Protein AF-A0A7Y3AX34-F1 (afdb_monomer)

pLDDT: mean 75.58, std 20.31, range [22.3, 98.25]

Foldseek 3Di:
DDDDDDDDPPPPPPPPPPPPPPPPFPPPLLVVQLLQQLVLLLLLLVPDVLSVVLVVLVVVLQVLLQVLCCCCPVVVDDCPPPVSVVSVVVSVVSSVVSSVSSQVVVVVVCVVFWAWEWEADVFIEIDTDPPFDFSDDDQKGKGKYKYFAQDQAKWWKWKAKPQAPQKFFGIDIDIDGHGDMGMGIIMGHDQDFAKDWMKMKMATPVGGIYIDIDIDGRDHLPAFFDALDDPVDPWRFTDGHDDPDPCPDQPPQPAKAKFAEAAQPPRHQAKKKKWKAAPVGDTFADFRDALKTWTAPDDPDDFDFPCNVVDDDRIMIHRRITMGRDQLPRMWMWIAAAPQWDIDIDRQDRRNYHYDHIYGPDDVVVVQKAKAAFAEECPQSVNPPCCLQCVLSVCRRNVHQEYEYAFAQYDDDRGRPDRSRHFFFWHPVSHDLRHTYGYWHWEEDQAQAIKTKHQARGDDPPSYADCSSTSSGHCPPPPLVVLVVRVVRVIAMERPLFQDDDPPDDSNNDPHHHNPDCNLVCLVVVSHAAYAQRASHHDVVVVVVSVVVVGDHHYFHHNNYNDPDRGIDMDRPPPDRDD

Nearest PDB structures (foldseek):
  1row-assembly2_B  TM=7.627E-01  e=1.975E-02  Caenorhabditis elegans
  7e1y-assembly1_H  TM=4.147E-01  e=5.431E-04  Staphylothermus marinus F1
  7ad7-assembly1_A  TM=4.521E-01  e=5.431E-04  Homo sapiens
  7sqc-assembly1_F0  TM=3.746E-01  e=6.311E-03  Chlamydomonas reinhardtii
  7n6g-assembly1_1K  TM=2.866E-01  e=4.745E-03  Chlamydomonas reinhardtii

Radius of gyration: 26.87 Å; Cα contacts (8 Å, |Δi|>4): 1272; chains: 1; bounding box: 66×64×102 Å

Sequence (579 aa):
MKTAAIIVSLVFSLIFVTPSYGHDGHADPVLQEINDYLMAIQLMRIKDTTAANIFKTWHELRTESWEIRNLTDEQNLLIHAETVMKQISKTRAKQKQLLNECRVYFSKLVEQVPAIRFIVDNSITSDWATPLFEVQEGHFKVLLIEVKNNRNSKVKLSMKSDYSDEILFWNKQFSLEANASRYTFLVLSPLSVGKVTSSLHISDEVGEKADVLLSVNGIPMTEKPFVLMPDSIPTHVVVPGYSSQPIDKEIDFSESINFTVTDKESGKPVAARVEVSDKAGSHYWTPIKGPSYAVSRNMEWGWRTALWEYQPGPYFYLAGKAELGVNPVGKIARIYHGFEYIPAMVEVPEQGDVKVALERWINMPDLGWYSGQTHIHTTDIGIPVQFSKFWPLISQAEDLHVSSILTLKGEWETHAIYADEYPMGKRKAFSTADHIITYGEEFRNNPYGHLAFLGLKSLIQPISTGALGELGGPDYPPNAYILEDAVAQGATTIAAHFGNFTEGVDQIRTGWPSTGFEMPVDIALGNIHMAEIAGNGGQRNVWYDILNCGFKIPATAGPDWAIKDTPRVYVNLGNEEFT

Secondary structure (DSSP, 8-state):
----------------------------HHHHHHHHHHHHHHHHTTT-HHHHHHHHHHHHHHHHHHHHHIIIIIT---TTSHHHHHHHHHHHHHHHHHHHHHHHHHHHHHHHS--EEEEESSSEEEE--SSPPBSS-SS-EEEEEEEEE-SSS-EEEEEEE---TTB----EEEEE-TT-EEEEEEEE--SSSEEEEEEEEEEETTS-EEEEEEEEEE-----EEEESS-TTS----EEEE--SS--SS----SS-EEEEEEETTT--B-EEEEEEEETTS-EE--EEESS--EE---TTSS---TTGGG---SEEEEESEEEE-S--TTEEEEEE-TTTEEPEEEEPPTT-EEEEEEEES--TGGGTEEEEEEEE-STTTT--GGGGGTHHHHHHHTT-SEEEEEE----STT----TTSS-SEE-GGG--SS-EEEEEEEEB-TTT--EEEES-SS--SSSB-GGGTSTT--S-S-HHHHHHHHHHHTPEEEETTTT---TTS-TTT-SS---SSSHHHHHHHT---EEEEEES---HHHHHHHHHTT----EEEE-SSSSSS---EEEE-TTS---

Mean predicted aligned error: 11.74 Å

Solvent-accessible surface area (backbone atoms only — not comparable to full-atom values): 31284 Å² total; per-residue (Å²): 143,83,85,85,82,82,83,79,83,81,77,80,74,78,72,79,73,65,76,75,73,70,71,75,57,75,62,52,67,66,58,61,51,43,58,46,46,45,55,57,32,67,53,33,31,80,83,32,71,67,33,35,50,52,48,46,46,49,52,50,34,51,52,41,19,44,49,34,35,47,40,36,61,77,64,65,39,56,77,83,34,70,68,41,45,51,37,51,51,51,28,53,50,40,51,54,48,44,47,50,53,51,53,58,49,51,56,54,46,59,76,76,40,42,36,42,33,37,44,34,56,101,50,39,42,67,52,71,54,87,74,59,40,57,66,38,87,66,39,45,37,34,33,47,33,42,40,34,30,68,33,94,50,66,45,50,39,41,36,38,50,58,96,49,87,40,43,36,43,48,66,48,73,50,75,45,51,47,68,36,74,50,69,39,59,45,32,34,40,34,83,47,75,44,80,47,71,46,42,38,40,39,32,40,87,88,69,43,52,32,70,47,82,45,76,44,78,23,39,37,83,81,36,48,66,36,58,81,44,61,94,89,46,80,64,57,48,65,40,63,32,83,68,101,58,80,76,89,58,79,84,80,62,97,42,43,28,40,44,38,33,21,35,56,87,80,65,44,73,33,32,24,37,36,32,31,34,35,91,86,71,52,67,52,40,74,61,76,45,61,68,66,55,47,50,73,72,62,87,88,71,78,86,84,32,95,60,57,91,75,59,87,66,31,24,23,39,28,70,16,36,36,34,33,72,39,72,22,66,72,29,36,38,37,40,36,37,36,85,44,30,56,66,48,76,42,75,39,41,75,84,10,67,43,77,44,64,41,45,70,81,53,64,49,62,87,73,31,29,44,36,26,28,67,30,24,29,52,38,62,80,47,43,62,72,73,54,58,72,49,46,42,55,50,28,50,10,47,55,28,31,32,42,29,40,27,37,37,60,59,86,60,96,81,39,79,46,63,57,53,35,59,68,36,19,79,38,70,88,45,31,58,90,71,30,43,33,27,27,25,35,33,38,35,26,36,52,50,20,38,32,33,34,43,55,28,71,60,83,68,73,65,44,26,22,13,61,62,45,36,49,59,36,58,72,48,67,49,65,69,59,56,35,50,55,39,48,74,57,64,23,51,30,27,35,43,43,18,52,29,69,63,87,98,55,62,48,70,73,41,94,61,50,16,30,72,63,52,42,70,56,34,44,74,73,60,52,40,55,28,34,20,42,36,41,66,35,31,31,56,67,49,53,49,52,45,42,74,72,70,50,89,63,50,75,39,17,18,30,72,32,64,86,54,90,77,33,57,38,72,48,72,50,73,90,56,79,86,127

Structure (mmCIF, N/CA/C/O backbone):
data_AF-A0A7Y3AX34-F1
#
_entry.id   AF-A0A7Y3AX34-F1
#
loop_
_atom_site.group_PDB
_atom_site.id
_atom_site.type_symbol
_atom_site.label_atom_id
_atom_site.label_alt_id
_atom_site.label_comp_id
_atom_site.label_asym_id
_atom_site.label_entity_id
_atom_site.label_seq_id
_atom_site.pdbx_PDB_ins_code
_atom_site.Cartn_x
_atom_site.Cartn_y
_atom_site.Cartn_z
_atom_site.occupancy
_atom_site.B_iso_or_equiv
_atom_site.auth_seq_id
_atom_site.auth_comp_id
_atom_site.auth_asym_id
_atom_site.auth_atom_id
_atom_site.pdbx_PDB_model_num
ATOM 1 N N . MET A 1 1 ? -31.848 -37.900 -63.277 1.00 40.53 1 MET A N 1
ATOM 2 C CA . MET A 1 1 ? -30.410 -37.858 -62.931 1.00 40.53 1 MET A CA 1
ATOM 3 C C . MET A 1 1 ? -29.849 -36.489 -63.267 1.00 40.53 1 MET A C 1
ATOM 5 O O . MET A 1 1 ? -29.738 -36.191 -64.448 1.00 40.53 1 MET A O 1
ATOM 9 N N . LYS A 1 2 ? -29.544 -35.679 -62.249 1.00 29.09 2 LYS A N 1
ATOM 10 C CA . LYS A 1 2 ? -28.438 -34.705 -62.200 1.00 29.09 2 LYS A CA 1
ATOM 11 C C . LYS A 1 2 ? -28.513 -34.000 -60.844 1.00 29.09 2 LYS A C 1
ATOM 13 O O . LYS A 1 2 ? -29.356 -33.142 -60.617 1.00 29.09 2 LYS A O 1
ATOM 18 N N . THR A 1 3 ? -27.677 -34.484 -59.938 1.00 32.91 3 THR A N 1
ATOM 19 C CA . THR A 1 3 ? -27.420 -33.969 -58.595 1.00 32.91 3 THR A CA 1
ATOM 20 C C . THR A 1 3 ? -26.665 -32.647 -58.724 1.00 32.91 3 THR A C 1
ATOM 22 O O . THR A 1 3 ? -25.646 -32.600 -59.411 1.00 32.91 3 THR A O 1
ATOM 25 N N . ALA A 1 4 ? -27.158 -31.578 -58.101 1.00 31.98 4 ALA A N 1
ATOM 26 C CA . ALA A 1 4 ? -26.427 -30.322 -57.982 1.00 31.98 4 ALA A CA 1
ATOM 27 C C . ALA A 1 4 ? -25.467 -30.428 -56.788 1.00 31.98 4 ALA A C 1
ATOM 29 O O . ALA A 1 4 ? -25.903 -30.557 -55.646 1.00 31.98 4 ALA A O 1
ATOM 30 N N . ALA A 1 5 ? -24.166 -30.429 -57.069 1.00 29.48 5 ALA A N 1
ATOM 31 C CA . ALA A 1 5 ? -23.117 -30.343 -56.064 1.00 29.48 5 ALA A CA 1
ATOM 32 C C . ALA A 1 5 ? -22.924 -28.872 -55.671 1.00 29.48 5 ALA A C 1
ATOM 34 O O . ALA A 1 5 ? -22.572 -28.042 -56.509 1.00 29.48 5 ALA A O 1
ATOM 35 N N . ILE A 1 6 ? -23.169 -28.558 -54.401 1.00 30.05 6 ILE A N 1
ATOM 36 C CA . ILE A 1 6 ? -22.793 -27.287 -53.781 1.00 30.05 6 ILE A CA 1
ATOM 37 C C . ILE A 1 6 ? -21.302 -27.387 -53.448 1.00 30.05 6 ILE A C 1
ATOM 39 O O . ILE A 1 6 ? -20.902 -28.184 -52.603 1.00 30.05 6 ILE A O 1
ATOM 43 N N . ILE A 1 7 ? -20.479 -26.604 -54.143 1.00 27.89 7 ILE A N 1
ATOM 44 C CA . ILE A 1 7 ? -19.062 -26.422 -53.820 1.00 27.89 7 ILE A CA 1
ATOM 45 C C . ILE A 1 7 ? -18.988 -25.345 -52.734 1.00 27.89 7 ILE A C 1
ATOM 47 O O . ILE A 1 7 ? -19.236 -24.171 -52.999 1.00 27.89 7 ILE A O 1
ATOM 51 N N . VAL A 1 8 ? -18.671 -25.755 -51.507 1.00 30.20 8 VAL A N 1
ATOM 52 C CA . VAL A 1 8 ? -18.271 -24.849 -50.425 1.00 30.20 8 VAL A CA 1
ATOM 53 C C . VAL A 1 8 ? -16.779 -24.572 -50.596 1.00 30.20 8 VAL A C 1
ATOM 55 O O . VAL A 1 8 ? -15.948 -25.439 -50.336 1.00 30.20 8 VAL A O 1
ATOM 58 N N . SER A 1 9 ? -16.434 -23.369 -51.053 1.00 26.94 9 SER A N 1
ATOM 59 C CA . SER A 1 9 ? -15.055 -22.877 -51.019 1.00 26.94 9 SER A CA 1
ATOM 60 C C . SER A 1 9 ? -14.697 -22.486 -49.584 1.00 26.94 9 SER A C 1
ATOM 62 O O . SER A 1 9 ? -15.002 -21.385 -49.135 1.00 26.94 9 SER A O 1
ATOM 64 N N . LEU A 1 10 ? -14.047 -23.399 -48.862 1.00 28.02 10 LEU A N 1
ATOM 65 C CA . LEU A 1 10 ? -13.311 -23.101 -47.634 1.00 28.02 10 LEU A CA 1
ATOM 66 C C . LEU A 1 10 ? -12.041 -22.328 -48.010 1.00 28.02 10 LEU A C 1
ATOM 68 O O . LEU A 1 10 ? -11.020 -22.912 -48.371 1.00 28.02 10 LEU A O 1
ATOM 72 N N . VAL A 1 11 ? -12.114 -21.000 -47.949 1.00 26.86 11 VAL A N 1
ATOM 73 C CA . VAL A 1 11 ? -10.925 -20.147 -47.937 1.00 26.86 11 VAL A CA 1
ATOM 74 C C . VAL A 1 11 ? -10.311 -20.276 -46.546 1.00 26.86 11 VAL A C 1
ATOM 76 O O . VAL A 1 11 ? -10.750 -19.631 -45.599 1.00 26.86 11 VAL A O 1
ATOM 79 N N . PHE A 1 12 ? -9.310 -21.145 -46.413 1.00 27.42 12 PHE A N 1
ATOM 80 C CA . PHE A 1 12 ? -8.388 -21.111 -45.282 1.00 27.42 12 PHE A CA 1
ATOM 81 C C . PHE A 1 12 ? -7.547 -19.838 -45.404 1.00 27.42 12 PHE A C 1
ATOM 83 O O . PHE A 1 12 ? -6.465 -19.838 -45.991 1.00 27.42 12 PHE A O 1
ATOM 90 N N . SER A 1 13 ? -8.048 -18.730 -44.864 1.00 26.89 13 SER A N 1
ATOM 91 C CA . SER A 1 13 ? -7.196 -17.610 -44.497 1.00 26.89 13 SER A CA 1
ATOM 92 C C . SER A 1 13 ? -6.373 -18.057 -43.292 1.00 26.89 13 SER A C 1
ATOM 94 O O . SER A 1 13 ? -6.792 -17.911 -42.145 1.00 26.89 13 SER A O 1
ATOM 96 N N . LEU A 1 14 ? -5.206 -18.645 -43.561 1.00 26.31 14 LEU A N 1
ATOM 97 C CA . LEU A 1 14 ? -4.097 -18.683 -42.615 1.00 26.31 14 LEU A CA 1
ATOM 98 C C . LEU A 1 14 ? -3.664 -17.231 -42.384 1.00 26.31 14 LEU A C 1
ATOM 100 O O . LEU A 1 14 ? -2.710 -16.740 -42.984 1.00 26.31 14 LEU A O 1
ATOM 104 N N . ILE A 1 15 ? -4.426 -16.520 -41.553 1.00 27.95 15 ILE A N 1
ATOM 105 C CA . ILE A 1 15 ? -3.947 -15.312 -40.906 1.00 27.95 15 ILE A CA 1
ATOM 106 C C . ILE A 1 15 ? -2.876 -15.829 -39.954 1.00 27.95 15 ILE A C 1
ATOM 108 O O . ILE A 1 15 ? -3.175 -16.338 -38.875 1.00 27.95 15 ILE A O 1
ATOM 112 N N . PHE A 1 16 ? -1.619 -15.757 -40.386 1.00 24.84 16 PHE A N 1
ATOM 113 C CA . PHE A 1 16 ? -0.520 -15.653 -39.446 1.00 24.84 16 PHE A CA 1
ATOM 114 C C . PHE A 1 16 ? -0.759 -14.351 -38.685 1.00 24.84 16 PHE A C 1
ATOM 116 O O . PHE A 1 16 ? -0.269 -13.292 -39.066 1.00 24.84 16 PHE A O 1
ATOM 123 N N . VAL A 1 17 ? -1.572 -14.426 -37.630 1.00 24.77 17 VAL A N 1
ATOM 124 C CA . VAL A 1 17 ? -1.478 -13.484 -36.529 1.00 24.77 17 VAL A CA 1
ATOM 125 C C . VAL A 1 17 ? -0.123 -13.817 -35.934 1.00 24.77 17 VAL A C 1
ATOM 127 O O . VAL A 1 17 ? 0.005 -14.696 -35.087 1.00 24.77 17 VAL A O 1
ATOM 130 N N . THR A 1 18 ? 0.933 -13.194 -36.456 1.00 22.30 18 THR A N 1
ATOM 131 C CA . THR A 1 18 ? 2.086 -12.941 -35.606 1.00 22.30 18 THR A CA 1
ATOM 132 C C . THR A 1 18 ? 1.487 -12.264 -34.384 1.00 22.30 18 THR A C 1
ATOM 134 O O . THR A 1 18 ? 0.840 -11.227 -34.575 1.00 22.30 18 THR A O 1
ATOM 137 N N . PRO A 1 19 ? 1.611 -12.827 -33.170 1.00 26.05 19 PRO A N 1
ATOM 138 C CA . PRO A 1 19 ? 1.396 -12.019 -31.991 1.00 26.05 19 PRO A CA 1
ATOM 139 C C . PRO A 1 19 ? 2.299 -10.816 -32.226 1.00 26.05 19 PRO A C 1
ATOM 141 O O . PRO A 1 19 ? 3.518 -10.972 -32.347 1.00 26.05 19 PRO A O 1
ATOM 144 N N . SER A 1 20 ? 1.721 -9.633 -32.433 1.00 23.42 20 SER A N 1
ATOM 145 C CA . SER A 1 20 ? 2.484 -8.436 -32.158 1.00 23.42 20 SER A CA 1
ATOM 146 C C . SER A 1 20 ? 2.781 -8.592 -30.682 1.00 23.42 20 SER A C 1
ATOM 148 O O . SER A 1 20 ? 1.883 -8.425 -29.861 1.00 23.42 20 SER A O 1
ATOM 150 N N . TYR A 1 21 ? 3.984 -9.064 -30.358 1.00 26.86 21 TYR A N 1
ATOM 151 C CA . TYR A 1 21 ? 4.498 -8.923 -29.015 1.00 26.86 21 TYR A CA 1
ATOM 152 C C . TYR A 1 21 ? 4.334 -7.437 -28.731 1.00 26.86 21 TYR A C 1
ATOM 154 O O . TYR A 1 21 ? 4.971 -6.610 -29.391 1.00 26.86 21 TYR A O 1
ATOM 162 N N . GLY A 1 22 ? 3.362 -7.111 -27.871 1.00 29.64 22 GLY A N 1
ATOM 163 C CA . GLY A 1 22 ? 3.253 -5.784 -27.299 1.00 29.64 22 GLY A CA 1
ATOM 164 C C . GLY A 1 22 ? 4.654 -5.438 -26.840 1.00 29.64 22 GLY A C 1
ATOM 165 O O . GLY A 1 22 ? 5.330 -6.282 -26.251 1.00 29.64 22 GLY A O 1
ATOM 166 N N . HIS A 1 23 ? 5.133 -4.274 -27.264 1.00 36.66 23 HIS A N 1
ATOM 167 C CA . HIS A 1 23 ? 6.462 -3.797 -26.928 1.00 36.66 23 HIS A CA 1
ATOM 168 C C . HIS A 1 23 ? 6.664 -4.040 -25.431 1.00 36.66 23 HIS A C 1
ATOM 170 O O . HIS A 1 23 ? 5.822 -3.531 -24.684 1.00 36.66 23 HIS A O 1
ATOM 176 N N . ASP A 1 24 ? 7.677 -4.843 -25.036 1.00 42.31 24 ASP A N 1
ATOM 177 C CA . ASP A 1 24 ? 8.000 -5.140 -23.627 1.00 42.31 24 ASP A CA 1
ATOM 178 C C . ASP A 1 24 ? 7.777 -3.835 -22.873 1.00 42.31 24 ASP A C 1
ATOM 180 O O . ASP A 1 24 ? 8.422 -2.837 -23.236 1.00 42.31 24 ASP A O 1
ATOM 184 N N . GLY A 1 25 ? 6.757 -3.809 -21.995 1.00 44.41 25 GLY A N 1
ATOM 185 C CA . GLY A 1 25 ? 6.248 -2.585 -21.375 1.00 44.41 25 GLY A CA 1
ATOM 186 C C . GLY A 1 25 ? 7.451 -1.753 -20.983 1.00 44.41 25 GLY A C 1
ATOM 187 O O . GLY A 1 25 ? 8.333 -2.300 -20.329 1.00 44.41 25 GLY A O 1
ATOM 188 N N . HIS A 1 26 ? 7.580 -0.542 -21.542 1.00 43.22 26 HIS A N 1
ATOM 189 C CA . HIS A 1 26 ? 8.820 0.241 -21.573 1.00 43.22 26 HIS A CA 1
ATOM 190 C C . HIS A 1 26 ? 9.328 0.564 -20.151 1.00 43.22 26 HIS A C 1
ATOM 192 O O . HIS A 1 26 ? 9.286 1.701 -19.698 1.00 43.22 26 HIS A O 1
ATOM 198 N N . ALA A 1 27 ? 9.850 -0.422 -19.432 1.00 52.94 27 ALA A N 1
ATOM 199 C CA . ALA A 1 27 ? 10.689 -0.230 -18.279 1.00 52.94 27 ALA A CA 1
ATOM 200 C C . ALA A 1 27 ? 12.052 0.109 -18.866 1.00 52.94 27 ALA A C 1
ATOM 202 O O . ALA A 1 27 ? 12.781 -0.780 -19.309 1.00 52.94 27 ALA A O 1
ATOM 203 N N . ASP A 1 28 ? 12.370 1.403 -18.952 1.00 64.25 28 ASP A N 1
ATOM 204 C CA . ASP A 1 28 ? 13.724 1.815 -19.302 1.00 64.25 28 ASP A CA 1
ATOM 205 C C . ASP A 1 28 ? 14.678 1.122 -18.311 1.00 64.25 28 ASP A C 1
ATOM 207 O O . ASP A 1 28 ? 14.619 1.411 -17.109 1.00 64.25 28 ASP A O 1
ATOM 211 N N . PRO A 1 29 ? 15.542 0.193 -18.765 1.00 70.44 29 PRO A N 1
ATOM 212 C CA . PRO A 1 29 ? 16.425 -0.545 -17.870 1.00 70.44 29 PRO A CA 1
ATOM 213 C C . PRO A 1 29 ? 17.362 0.391 -17.095 1.00 70.44 29 PRO A C 1
ATOM 215 O O . PRO A 1 29 ? 17.804 0.043 -16.001 1.00 70.44 29 PRO A O 1
ATOM 218 N N . VAL A 1 30 ? 17.637 1.591 -17.625 1.00 74.75 30 VAL A N 1
ATOM 219 C CA . VAL A 1 30 ? 18.383 2.643 -16.926 1.00 74.75 30 VAL A CA 1
ATOM 220 C C . VAL A 1 30 ? 17.589 3.168 -15.735 1.00 74.75 30 VAL A C 1
ATOM 222 O O . VAL A 1 30 ? 18.139 3.251 -14.641 1.00 74.75 30 VAL A O 1
ATOM 225 N N . LEU A 1 31 ? 16.307 3.491 -15.913 1.00 70.06 31 LEU A N 1
ATOM 226 C CA . LEU A 1 31 ? 15.457 3.971 -14.820 1.00 70.06 31 LEU A CA 1
ATOM 227 C C . LEU A 1 31 ? 15.173 2.875 -13.798 1.00 70.06 31 LEU A C 1
ATOM 229 O O . LEU A 1 31 ? 15.197 3.149 -12.601 1.00 70.06 31 LEU A O 1
ATOM 233 N N . GLN A 1 32 ? 14.968 1.637 -14.255 1.00 72.69 32 GLN A N 1
ATOM 234 C CA . GLN A 1 32 ? 14.807 0.482 -13.374 1.00 72.69 32 GLN A CA 1
ATOM 235 C C . GLN A 1 32 ? 16.011 0.342 -12.431 1.00 72.69 32 GLN A C 1
ATOM 237 O O . GLN A 1 32 ? 15.842 0.107 -11.240 1.00 72.69 32 GLN A O 1
ATOM 242 N N . GLU A 1 33 ? 17.230 0.508 -12.948 1.00 80.50 33 GLU A N 1
ATOM 243 C CA . GLU A 1 33 ? 18.442 0.448 -12.132 1.00 80.50 33 GLU A CA 1
ATOM 244 C C . GLU A 1 33 ? 18.655 1.708 -11.277 1.00 80.50 33 GLU A C 1
ATOM 246 O O . GLU A 1 33 ? 19.049 1.597 -10.122 1.00 80.50 33 GLU A O 1
ATOM 251 N N . ILE A 1 34 ? 18.354 2.907 -11.788 1.00 77.50 34 ILE A N 1
ATOM 252 C CA . ILE A 1 34 ? 18.408 4.144 -10.987 1.00 77.50 34 ILE A CA 1
ATOM 253 C C . ILE A 1 34 ? 17.473 4.054 -9.773 1.00 77.50 34 ILE A C 1
ATOM 255 O O . ILE A 1 34 ? 17.852 4.506 -8.692 1.00 77.50 34 ILE A O 1
ATOM 259 N N . ASN A 1 35 ? 16.292 3.450 -9.925 1.00 72.56 35 ASN A N 1
ATOM 260 C CA . ASN A 1 35 ? 15.351 3.255 -8.820 1.00 72.56 35 ASN A CA 1
ATOM 261 C C . ASN A 1 35 ? 15.942 2.380 -7.705 1.00 72.56 35 ASN A C 1
ATOM 263 O O . ASN A 1 35 ? 15.725 2.687 -6.537 1.00 72.56 35 ASN A O 1
ATOM 267 N N . ASP A 1 36 ? 16.758 1.370 -8.036 1.00 75.81 36 ASP A N 1
ATOM 268 C CA . ASP A 1 36 ? 17.452 0.567 -7.017 1.00 75.81 36 ASP A CA 1
ATOM 269 C C . ASP A 1 36 ? 18.395 1.431 -6.164 1.00 75.81 36 ASP A C 1
ATOM 271 O O . ASP A 1 36 ? 18.554 1.193 -4.970 1.00 75.81 36 ASP A O 1
ATOM 275 N N . TYR A 1 37 ? 19.034 2.436 -6.763 1.00 79.00 37 TYR A N 1
ATOM 276 C CA . TYR A 1 37 ? 20.038 3.274 -6.105 1.00 79.00 37 TYR A CA 1
ATOM 277 C C . TYR A 1 37 ? 19.450 4.370 -5.227 1.00 79.00 37 TYR A C 1
ATOM 279 O O . TYR A 1 37 ? 20.064 4.778 -4.235 1.00 79.00 37 TYR A O 1
ATOM 287 N N . LEU A 1 38 ? 18.296 4.899 -5.617 1.00 69.44 38 LEU A N 1
ATOM 288 C CA . LEU A 1 38 ? 17.878 6.209 -5.154 1.00 69.44 38 LEU A CA 1
ATOM 289 C C . LEU A 1 38 ? 17.502 6.238 -3.671 1.00 69.44 38 LEU A C 1
ATOM 291 O O . LEU A 1 38 ? 17.854 7.194 -2.983 1.00 69.44 38 LEU A O 1
ATOM 295 N N . MET A 1 39 ? 16.873 5.172 -3.168 1.00 71.19 39 MET A N 1
ATOM 296 C CA . MET A 1 39 ? 16.556 5.016 -1.745 1.00 71.19 39 MET A CA 1
ATOM 297 C C . MET A 1 39 ? 17.822 5.121 -0.886 1.00 71.19 39 MET A C 1
ATOM 299 O O . MET A 1 39 ? 17.888 5.926 0.043 1.00 71.19 39 MET A O 1
ATOM 303 N N . ALA A 1 40 ? 18.866 4.363 -1.232 1.00 75.00 40 ALA A N 1
ATOM 304 C CA . ALA A 1 40 ? 20.124 4.413 -0.501 1.00 75.00 40 ALA A CA 1
ATOM 305 C C . ALA A 1 40 ? 20.757 5.809 -0.587 1.00 75.00 40 ALA A C 1
ATOM 307 O O . ALA A 1 40 ? 21.143 6.372 0.436 1.00 75.00 40 ALA A O 1
ATOM 308 N N . ILE A 1 41 ? 20.822 6.406 -1.784 1.00 73.25 41 ILE A N 1
ATOM 309 C CA . ILE A 1 41 ? 21.372 7.758 -1.987 1.00 73.25 41 ILE A CA 1
ATOM 310 C C . ILE A 1 41 ? 20.617 8.807 -1.154 1.00 73.25 41 ILE A C 1
ATOM 312 O O . ILE A 1 41 ? 21.242 9.672 -0.537 1.00 73.25 41 ILE A O 1
ATOM 316 N N . GLN A 1 42 ? 19.286 8.718 -1.088 1.00 68.50 42 GLN A N 1
ATOM 317 C CA . GLN A 1 42 ? 18.437 9.618 -0.308 1.00 68.50 42 GLN A CA 1
ATOM 318 C C . GLN A 1 42 ? 18.687 9.524 1.204 1.00 68.50 42 GLN A C 1
ATOM 320 O O . GLN A 1 42 ? 18.554 10.537 1.898 1.00 68.50 42 GLN A O 1
ATOM 325 N N . LEU A 1 43 ? 19.068 8.352 1.711 1.00 67.12 43 LEU A N 1
ATOM 326 C CA . LEU A 1 43 ? 19.447 8.159 3.111 1.00 67.12 43 LEU A CA 1
ATOM 327 C C . LEU A 1 43 ? 20.883 8.640 3.368 1.00 67.12 43 LEU A C 1
ATOM 329 O O . LEU A 1 43 ? 21.132 9.418 4.291 1.00 67.12 43 LEU A O 1
ATOM 333 N N . MET A 1 44 ? 21.831 8.252 2.512 1.00 73.88 44 MET A N 1
ATOM 334 C CA . MET A 1 44 ? 23.251 8.576 2.698 1.00 73.88 44 MET A CA 1
ATOM 335 C C . MET A 1 44 ? 23.549 10.062 2.538 1.00 73.88 44 MET A C 1
ATOM 337 O O . MET A 1 44 ? 24.422 10.565 3.241 1.00 73.88 44 MET A O 1
ATOM 341 N N . ARG A 1 45 ? 22.816 10.799 1.686 1.00 70.12 45 ARG A N 1
ATOM 342 C CA . ARG A 1 45 ? 23.041 12.245 1.462 1.00 70.12 45 ARG A CA 1
ATOM 343 C C . ARG A 1 45 ? 23.015 13.084 2.740 1.00 70.12 45 ARG A C 1
ATOM 345 O O . ARG A 1 45 ? 23.549 14.186 2.745 1.00 70.12 45 ARG A O 1
ATOM 352 N N . ILE A 1 46 ? 22.382 12.584 3.805 1.00 63.91 46 ILE A N 1
ATOM 353 C CA . ILE A 1 46 ? 22.316 13.257 5.108 1.00 63.91 46 ILE A CA 1
ATOM 354 C C . ILE A 1 46 ? 23.719 13.387 5.722 1.00 63.91 46 ILE A C 1
ATOM 356 O O . ILE A 1 46 ? 24.010 14.383 6.380 1.00 63.91 46 ILE A O 1
ATOM 360 N N . LYS A 1 47 ? 24.590 12.390 5.514 1.00 71.50 47 LYS A N 1
ATOM 361 C CA . LYS A 1 47 ? 25.927 12.304 6.127 1.00 71.50 47 LYS A CA 1
ATOM 362 C C . LYS A 1 47 ? 27.075 12.222 5.110 1.00 71.50 47 LYS A C 1
ATOM 364 O O . LYS A 1 47 ? 28.223 12.416 5.497 1.00 71.50 47 LYS A O 1
ATOM 369 N N . ASP A 1 48 ? 26.790 11.958 3.835 1.00 77.31 48 ASP A N 1
ATOM 370 C CA . ASP A 1 48 ? 27.774 11.812 2.759 1.00 77.31 48 ASP A CA 1
ATOM 371 C C . ASP A 1 48 ? 27.562 12.863 1.658 1.00 77.31 48 ASP A C 1
ATOM 373 O O . ASP A 1 48 ? 26.587 12.837 0.901 1.00 77.31 48 ASP A O 1
ATOM 377 N N . THR A 1 49 ? 28.528 13.773 1.531 1.00 84.88 49 THR A N 1
ATOM 378 C CA . THR A 1 49 ? 28.545 14.840 0.520 1.00 84.88 49 THR A CA 1
ATOM 379 C C . THR A 1 49 ? 28.537 14.305 -0.916 1.00 84.88 49 THR A C 1
ATOM 381 O O . THR A 1 49 ? 27.976 14.939 -1.809 1.00 84.88 49 THR A O 1
ATOM 384 N N . THR A 1 50 ? 29.142 13.144 -1.171 1.00 90.25 50 THR A N 1
ATOM 385 C CA . THR A 1 50 ? 29.137 12.513 -2.498 1.00 90.25 50 THR A CA 1
ATOM 386 C C . THR A 1 50 ? 27.732 12.044 -2.850 1.00 90.25 50 THR A C 1
ATOM 388 O O . THR A 1 50 ? 27.235 12.382 -3.923 1.00 90.25 50 THR A O 1
ATOM 391 N N . ALA A 1 51 ? 27.053 11.356 -1.928 1.00 78.75 51 ALA A N 1
ATOM 392 C CA . ALA A 1 51 ? 25.656 10.964 -2.107 1.00 78.75 51 ALA A CA 1
ATOM 393 C C . ALA A 1 51 ? 24.733 12.189 -2.252 1.00 78.75 51 ALA A C 1
ATOM 395 O O . ALA A 1 51 ? 23.827 12.183 -3.083 1.00 78.75 51 ALA A O 1
ATOM 396 N N . ALA A 1 52 ? 24.998 13.283 -1.528 1.00 74.94 52 ALA A N 1
ATOM 397 C CA . ALA A 1 52 ? 24.263 14.539 -1.689 1.00 74.94 52 ALA A CA 1
ATOM 398 C C . ALA A 1 52 ? 24.417 15.155 -3.088 1.00 74.94 52 ALA A C 1
ATOM 400 O O . ALA A 1 52 ? 23.437 15.639 -3.658 1.00 74.94 52 ALA A O 1
ATOM 401 N N . ASN A 1 53 ? 25.613 15.089 -3.677 1.00 82.75 53 ASN A N 1
ATOM 402 C CA . ASN A 1 53 ? 25.836 15.535 -5.052 1.00 82.75 53 ASN A CA 1
ATOM 403 C C . ASN A 1 53 ? 25.104 14.650 -6.072 1.00 82.75 53 ASN A C 1
ATOM 405 O O . ASN A 1 53 ? 24.488 15.182 -6.990 1.00 82.75 53 ASN A O 1
ATOM 409 N N . ILE A 1 54 ? 25.097 13.328 -5.883 1.00 82.75 54 ILE A N 1
ATOM 410 C CA . ILE A 1 54 ? 24.337 12.398 -6.738 1.00 82.75 54 ILE A CA 1
ATOM 411 C C . ILE A 1 54 ? 22.836 12.697 -6.648 1.00 82.75 54 ILE A C 1
ATOM 413 O O . ILE A 1 54 ? 22.147 12.781 -7.665 1.00 82.75 54 ILE A O 1
ATOM 417 N N . PHE A 1 55 ? 22.324 12.934 -5.437 1.00 75.50 55 PHE A N 1
ATOM 418 C CA . PHE A 1 55 ? 20.931 13.330 -5.239 1.00 75.50 55 PHE A CA 1
ATOM 419 C C . PHE A 1 55 ? 20.606 14.660 -5.939 1.00 75.50 55 PHE A C 1
ATOM 421 O O . PHE A 1 55 ? 19.524 14.823 -6.500 1.00 75.50 55 PHE A O 1
ATOM 428 N N . LYS A 1 56 ? 21.545 15.613 -5.958 1.00 75.38 56 LYS A N 1
ATOM 429 C CA . LYS A 1 56 ? 21.397 16.842 -6.743 1.00 75.38 56 LYS A CA 1
ATOM 430 C C . LYS A 1 56 ? 21.308 16.543 -8.243 1.00 75.38 56 LYS A C 1
ATOM 432 O O . LYS A 1 56 ? 20.417 17.086 -8.888 1.00 75.38 56 LYS A O 1
ATOM 437 N N . THR A 1 57 ? 22.153 15.665 -8.791 1.00 81.75 57 THR A N 1
ATOM 438 C CA . THR A 1 57 ? 22.048 15.217 -10.194 1.00 81.75 57 THR A CA 1
ATOM 439 C C . THR A 1 57 ? 20.671 14.613 -10.485 1.00 81.75 57 THR A C 1
ATOM 441 O O . THR A 1 57 ? 20.098 14.873 -11.542 1.00 81.75 57 THR A O 1
ATOM 444 N N . TRP A 1 58 ? 20.097 13.853 -9.545 1.00 75.12 58 TRP A N 1
ATOM 445 C CA . TRP A 1 58 ? 18.724 13.351 -9.662 1.00 75.12 58 TRP A CA 1
ATOM 446 C C . TRP A 1 58 ? 17.676 14.470 -9.661 1.00 75.12 58 TRP A C 1
ATOM 448 O O . TRP A 1 58 ? 16.753 14.452 -10.472 1.00 75.12 58 TRP A O 1
ATOM 458 N N . HIS A 1 59 ? 17.828 15.482 -8.807 1.00 69.06 59 HIS A N 1
ATOM 459 C CA . HIS A 1 59 ? 16.931 16.636 -8.818 1.00 69.06 59 HIS A CA 1
ATOM 460 C C . HIS A 1 59 ? 17.028 17.424 -10.135 1.00 69.06 59 HIS A C 1
ATOM 462 O O . HIS A 1 59 ? 16.011 17.804 -10.705 1.00 69.06 59 HIS A O 1
ATOM 468 N N . GLU A 1 60 ? 18.238 17.606 -10.669 1.00 77.25 60 GLU A N 1
ATOM 469 C CA . GLU A 1 60 ? 18.444 18.177 -12.003 1.00 77.25 60 GLU A CA 1
ATOM 470 C C . GLU A 1 60 ? 17.762 17.325 -13.076 1.00 77.25 60 GLU A C 1
ATOM 472 O O . GLU A 1 60 ? 17.045 17.873 -13.903 1.00 77.25 60 GLU A O 1
ATOM 477 N N . LEU A 1 61 ? 17.919 15.995 -13.042 1.00 77.31 61 LEU A N 1
ATOM 478 C CA . LEU A 1 61 ? 17.216 15.083 -13.949 1.00 77.31 61 LEU A CA 1
ATOM 479 C C . LEU A 1 61 ? 15.701 15.293 -13.895 1.00 77.31 61 LEU A C 1
ATOM 481 O O . LEU A 1 61 ? 15.067 15.393 -14.944 1.00 77.31 61 LEU A O 1
ATOM 485 N N . ARG A 1 62 ? 15.128 15.396 -12.691 1.00 70.81 62 ARG A N 1
ATOM 486 C CA . ARG A 1 62 ? 13.704 15.690 -12.496 1.00 70.81 62 ARG A CA 1
ATOM 487 C C . ARG A 1 62 ? 13.326 17.004 -13.182 1.00 70.81 62 ARG A C 1
ATOM 489 O O . ARG A 1 62 ? 12.368 17.019 -13.943 1.00 70.81 62 ARG A O 1
ATOM 496 N N . THR A 1 63 ? 14.093 18.075 -12.984 1.00 68.56 63 THR A N 1
ATOM 497 C CA . THR A 1 63 ? 13.859 19.378 -13.633 1.00 68.56 63 THR A CA 1
ATOM 498 C C . THR A 1 63 ? 13.965 19.309 -15.157 1.00 68.56 63 THR A C 1
ATOM 500 O O . THR A 1 63 ? 13.117 19.852 -15.858 1.00 68.56 63 THR A O 1
ATOM 503 N N . GLU A 1 64 ? 14.967 18.612 -15.697 1.00 75.88 64 GLU A N 1
ATOM 504 C CA . GLU A 1 64 ? 15.100 18.430 -17.150 1.00 75.88 64 GLU A CA 1
ATOM 505 C C . GLU A 1 64 ? 13.923 17.645 -17.737 1.00 75.88 64 GLU A C 1
ATOM 507 O O . GLU A 1 64 ? 13.483 17.904 -18.857 1.00 75.88 64 GLU A O 1
ATOM 512 N N . SER A 1 65 ? 13.398 16.695 -16.969 1.00 69.88 65 SER A N 1
ATOM 513 C CA . SER A 1 65 ? 12.227 15.918 -17.354 1.00 69.88 65 SER A CA 1
ATOM 514 C C . SER A 1 65 ? 10.947 16.776 -17.278 1.00 69.88 65 SER A C 1
ATOM 516 O O . SER A 1 65 ? 10.133 16.733 -18.198 1.00 69.88 65 SER A O 1
ATOM 518 N N . TRP A 1 66 ? 10.811 17.656 -16.271 1.00 63.22 66 TRP A N 1
ATOM 519 C CA . TRP A 1 66 ? 9.727 18.657 -16.187 1.00 63.22 66 TRP A CA 1
ATOM 520 C C . TRP A 1 66 ? 9.693 19.600 -17.390 1.00 63.22 66 TRP A C 1
ATOM 522 O O . TRP A 1 66 ? 8.615 19.944 -17.870 1.00 63.22 66 TRP A O 1
ATOM 532 N N . GLU A 1 67 ? 10.852 19.999 -17.913 1.00 74.56 67 GLU A N 1
ATOM 533 C CA . GLU A 1 67 ? 10.898 20.889 -19.075 1.00 74.56 67 GLU A CA 1
ATOM 534 C C . GLU A 1 67 ? 10.351 20.218 -20.348 1.00 74.56 67 GLU A C 1
ATOM 536 O O . GLU A 1 67 ? 9.757 20.894 -21.183 1.00 74.56 67 GLU A O 1
ATOM 541 N N . ILE A 1 68 ? 10.451 18.886 -20.488 1.00 69.12 68 ILE A N 1
ATOM 542 C CA . ILE A 1 68 ? 9.787 18.163 -21.593 1.00 69.12 68 ILE A CA 1
ATOM 543 C C . ILE A 1 68 ? 8.273 18.381 -21.518 1.00 69.12 68 ILE A C 1
ATOM 545 O O . ILE A 1 68 ? 7.640 18.653 -22.539 1.00 69.12 68 ILE A O 1
ATOM 549 N N . ARG A 1 69 ? 7.705 18.309 -20.310 1.00 64.38 69 ARG A N 1
ATOM 550 C CA . ARG A 1 69 ? 6.277 18.524 -20.064 1.00 64.38 69 ARG A CA 1
ATOM 551 C C . ARG A 1 69 ? 5.869 19.970 -20.329 1.00 64.38 69 ARG A C 1
ATOM 553 O O . ARG A 1 69 ? 4.907 20.208 -21.041 1.00 64.38 69 ARG A O 1
ATOM 560 N N . ASN A 1 70 ? 6.645 20.942 -19.857 1.00 69.31 70 ASN A N 1
ATOM 561 C CA . ASN A 1 70 ? 6.416 22.353 -20.177 1.00 69.31 70 ASN A CA 1
ATOM 562 C C . ASN A 1 70 ? 6.392 22.600 -21.704 1.00 69.31 70 ASN A C 1
ATOM 564 O O . ASN A 1 70 ? 5.556 23.338 -22.218 1.00 69.31 70 ASN A O 1
ATOM 568 N N . LEU A 1 71 ? 7.274 21.947 -22.463 1.00 75.81 71 LEU A N 1
ATOM 569 C CA . LEU A 1 71 ? 7.294 22.077 -23.922 1.00 75.81 71 LEU A CA 1
ATOM 570 C C . LEU A 1 71 ? 6.105 21.379 -24.608 1.00 75.81 71 LEU A C 1
ATOM 572 O O . LEU A 1 71 ? 5.546 21.915 -25.564 1.00 75.81 71 LEU A O 1
ATOM 576 N N . THR A 1 72 ? 5.735 20.182 -24.159 1.00 68.50 72 THR A N 1
ATOM 577 C CA . THR A 1 72 ? 4.698 19.356 -24.806 1.00 68.50 72 THR A CA 1
ATOM 578 C C . THR A 1 72 ? 3.290 19.739 -24.361 1.00 68.50 72 THR A C 1
ATOM 580 O O . THR A 1 72 ? 2.444 20.025 -25.208 1.00 68.50 72 THR A O 1
ATOM 583 N N . ASP A 1 73 ? 3.068 19.848 -23.056 1.00 65.19 73 ASP A N 1
ATOM 584 C CA . ASP A 1 73 ? 1.786 20.214 -22.468 1.00 65.19 73 ASP A CA 1
ATOM 585 C C . ASP A 1 73 ? 1.596 21.731 -22.556 1.00 65.19 73 ASP A C 1
ATOM 587 O O . ASP A 1 73 ? 0.750 22.205 -23.304 1.00 65.19 73 ASP A O 1
ATOM 591 N N . GLU A 1 74 ? 2.406 22.543 -21.879 1.00 67.81 74 GLU A N 1
ATOM 592 C CA . GLU A 1 74 ? 2.106 23.983 -21.766 1.00 67.81 74 GLU A CA 1
ATOM 593 C C . GLU A 1 74 ? 2.275 24.736 -23.093 1.00 67.81 74 GLU A C 1
ATOM 595 O O . GLU A 1 74 ? 1.459 25.589 -23.448 1.00 67.81 74 GLU A O 1
ATOM 600 N N . GLN A 1 75 ? 3.290 24.380 -23.882 1.00 78.75 75 GLN A N 1
ATOM 601 C CA . GLN A 1 75 ? 3.575 25.033 -25.166 1.00 78.75 75 GLN A CA 1
ATOM 602 C C . GLN A 1 75 ? 2.983 24.300 -26.379 1.00 78.75 75 GLN A C 1
ATOM 604 O O . GLN A 1 75 ? 3.133 24.773 -27.508 1.00 78.75 75 GLN A O 1
ATOM 609 N N . ASN A 1 76 ? 2.271 23.186 -26.162 1.00 78.56 76 ASN A N 1
ATOM 610 C CA . ASN A 1 76 ? 1.589 22.409 -27.201 1.00 78.56 76 ASN A CA 1
ATOM 611 C C . ASN A 1 76 ? 2.509 21.962 -28.358 1.00 78.56 76 ASN A C 1
ATOM 613 O O . ASN A 1 76 ? 2.098 21.937 -29.524 1.00 78.56 76 ASN A O 1
ATOM 617 N N . LEU A 1 77 ? 3.778 21.663 -28.066 1.00 78.06 77 LEU A N 1
ATOM 618 C CA . LEU A 1 77 ? 4.714 21.170 -29.071 1.00 78.06 77 LEU A CA 1
ATOM 619 C C . LEU A 1 77 ? 4.568 19.657 -29.243 1.00 78.06 77 LEU A C 1
ATOM 621 O O . LEU A 1 77 ? 4.478 18.903 -28.279 1.00 78.06 77 LEU A O 1
ATOM 625 N N . LEU A 1 78 ? 4.608 19.193 -30.492 1.00 76.31 78 LEU A N 1
ATOM 626 C CA . LEU A 1 78 ? 4.621 17.760 -30.788 1.00 76.31 78 LEU A CA 1
ATOM 627 C C . LEU A 1 78 ? 5.910 17.122 -30.253 1.00 76.31 78 LEU A C 1
ATOM 629 O O . LEU A 1 78 ? 6.971 17.741 -30.305 1.00 76.31 78 LEU A O 1
ATOM 633 N N . ILE A 1 79 ? 5.851 15.853 -29.836 1.00 73.38 79 ILE A N 1
ATOM 634 C CA . ILE A 1 79 ? 7.011 15.134 -29.269 1.00 73.38 79 ILE A CA 1
ATOM 635 C C . ILE A 1 79 ? 8.243 15.138 -30.196 1.00 73.38 79 ILE A C 1
ATOM 637 O O . ILE A 1 79 ? 9.381 15.122 -29.739 1.00 73.38 79 ILE A O 1
ATOM 641 N N . HIS A 1 80 ? 8.017 15.202 -31.513 1.00 82.00 80 HIS A N 1
ATOM 642 C CA . HIS A 1 80 ? 9.060 15.231 -32.540 1.00 82.00 80 HIS A CA 1
ATOM 643 C C . HIS A 1 80 ? 9.541 16.645 -32.904 1.00 82.00 80 HIS A C 1
ATOM 645 O O . HIS A 1 80 ? 10.380 16.790 -33.795 1.00 82.00 80 HIS A O 1
ATOM 651 N N . ALA A 1 81 ? 9.018 17.693 -32.261 1.00 88.25 81 ALA A N 1
ATOM 652 C CA . ALA A 1 81 ? 9.505 19.052 -32.448 1.00 88.25 81 ALA A CA 1
ATOM 653 C C . ALA A 1 81 ? 10.983 19.137 -32.043 1.00 88.25 81 ALA A C 1
ATOM 655 O O . ALA A 1 81 ? 11.413 18.530 -31.062 1.00 88.25 81 ALA A O 1
ATOM 656 N N . GLU A 1 82 ? 11.777 19.909 -32.788 1.00 94.12 82 GLU A N 1
ATOM 657 C CA . GLU A 1 82 ? 13.231 19.976 -32.591 1.00 94.12 82 GLU A CA 1
ATOM 658 C C . GLU A 1 82 ? 13.616 20.376 -31.155 1.00 94.12 82 GLU A C 1
ATOM 660 O O . GLU A 1 82 ? 14.556 19.824 -30.583 1.00 94.12 82 GLU A O 1
ATOM 665 N N . THR A 1 83 ? 12.880 21.312 -30.555 1.00 93.88 83 THR A N 1
ATOM 666 C CA . THR A 1 83 ? 13.074 21.765 -29.168 1.00 93.88 83 THR A CA 1
ATOM 667 C C . THR A 1 83 ? 12.797 20.653 -28.158 1.00 93.88 83 THR A C 1
ATOM 669 O O . THR A 1 83 ? 13.624 20.419 -27.278 1.00 93.88 83 THR A O 1
ATOM 672 N N . VAL A 1 84 ? 11.697 19.915 -28.328 1.00 81.25 84 VAL A N 1
ATOM 673 C CA . VAL A 1 84 ? 11.346 18.766 -27.481 1.00 81.25 84 VAL A CA 1
ATOM 674 C C . VAL A 1 84 ? 12.394 17.663 -27.621 1.00 81.25 84 VAL A C 1
ATOM 676 O O . VAL A 1 84 ? 12.909 17.172 -26.622 1.00 81.25 84 VAL A O 1
ATOM 679 N N . MET A 1 85 ? 12.810 17.330 -28.845 1.00 87.81 85 MET A N 1
ATOM 680 C CA . MET A 1 85 ? 13.832 16.305 -29.093 1.00 87.81 85 MET A CA 1
ATOM 681 C C . MET A 1 85 ? 15.203 16.672 -28.508 1.00 87.81 85 MET A C 1
ATOM 683 O O . MET A 1 85 ? 15.924 15.795 -28.014 1.00 87.81 85 MET A O 1
ATOM 687 N N . LYS A 1 86 ? 15.573 17.961 -28.520 1.00 92.69 86 LYS A N 1
ATOM 688 C CA . LYS A 1 86 ? 16.767 18.462 -27.819 1.00 92.69 86 LYS A CA 1
ATOM 689 C C . LYS A 1 86 ? 16.639 18.284 -26.309 1.00 92.69 86 LYS A C 1
ATOM 691 O O . LYS A 1 86 ? 17.589 17.805 -25.689 1.00 92.69 86 LYS A O 1
ATOM 696 N N . GLN A 1 87 ? 15.480 18.607 -25.738 1.00 89.12 87 GLN A N 1
ATOM 697 C CA . GLN A 1 87 ? 15.231 18.441 -24.310 1.00 89.12 87 GLN A CA 1
ATOM 698 C C . GLN A 1 87 ? 15.237 16.958 -23.900 1.00 89.12 87 GLN A C 1
ATOM 700 O O . GLN A 1 87 ? 15.961 16.595 -22.981 1.00 89.12 87 GLN A O 1
ATOM 705 N N . ILE A 1 88 ? 14.581 16.066 -24.653 1.00 81.94 88 ILE A N 1
ATOM 706 C CA . ILE A 1 88 ? 14.653 14.603 -24.462 1.00 81.94 88 ILE A CA 1
ATOM 707 C C . ILE A 1 88 ? 16.106 14.114 -24.491 1.00 81.94 88 ILE A C 1
ATOM 709 O O . ILE A 1 88 ? 16.523 13.313 -23.654 1.00 81.94 88 ILE A O 1
ATOM 713 N N . SER A 1 89 ? 16.906 14.594 -25.447 1.00 88.06 89 SER A N 1
ATOM 714 C CA . SER A 1 89 ? 18.322 14.219 -25.550 1.00 88.06 89 SER A CA 1
ATOM 715 C C . SER A 1 89 ? 19.127 14.679 -24.330 1.00 88.06 89 SER A C 1
ATOM 717 O O . SER A 1 89 ? 19.966 13.926 -23.831 1.00 88.06 89 SER A O 1
ATOM 719 N N . LYS A 1 90 ? 18.849 15.887 -23.823 1.00 89.56 90 LYS A N 1
ATOM 720 C CA . LYS A 1 90 ? 19.444 16.443 -22.600 1.00 89.56 90 LYS A CA 1
ATOM 721 C C . LYS A 1 90 ? 19.056 15.623 -21.365 1.00 89.56 90 LYS A C 1
ATOM 723 O O . LYS A 1 90 ? 19.942 15.228 -20.606 1.00 89.56 90 LYS A O 1
ATOM 728 N N . THR A 1 91 ? 17.779 15.281 -21.217 1.00 82.56 91 THR A N 1
ATOM 729 C CA . THR A 1 91 ? 17.261 14.424 -20.141 1.00 82.56 91 THR A CA 1
ATOM 730 C C . THR A 1 91 ? 17.910 13.041 -20.168 1.00 82.56 91 THR A C 1
ATOM 732 O O . THR A 1 91 ? 18.475 12.613 -19.166 1.00 82.56 91 THR A O 1
ATOM 735 N N . ARG A 1 92 ? 17.977 12.379 -21.331 1.00 84.19 92 ARG A N 1
ATOM 736 C CA . ARG A 1 92 ? 18.664 11.080 -21.488 1.00 84.19 92 ARG A CA 1
ATOM 737 C C . ARG A 1 92 ? 20.157 11.146 -21.170 1.00 84.19 92 ARG A C 1
ATOM 739 O O . ARG A 1 92 ? 20.717 10.204 -20.609 1.00 84.19 92 ARG A O 1
ATOM 746 N N . ALA A 1 93 ? 20.830 12.240 -21.527 1.00 88.50 93 ALA A N 1
ATOM 747 C CA . ALA A 1 93 ? 22.227 12.444 -21.148 1.00 88.50 93 ALA A CA 1
ATOM 748 C C . ALA A 1 93 ? 22.376 12.555 -19.622 1.00 88.50 93 ALA A C 1
ATOM 750 O O . ALA A 1 93 ? 23.281 11.945 -19.052 1.00 88.50 93 ALA A O 1
ATOM 751 N N . LYS A 1 94 ? 21.452 13.260 -18.959 1.00 85.44 94 LYS A N 1
ATOM 752 C CA . LYS A 1 94 ? 21.409 13.377 -17.498 1.00 85.44 94 LYS A CA 1
ATOM 753 C C . LYS A 1 94 ? 21.077 12.042 -16.811 1.00 85.44 94 LYS A C 1
ATOM 755 O O . LYS A 1 94 ? 21.720 11.722 -15.817 1.00 85.44 94 LYS A O 1
ATOM 760 N N . GLN A 1 95 ? 20.182 11.219 -17.368 1.00 83.62 95 GLN A N 1
ATOM 761 C CA . GLN A 1 95 ? 19.916 9.849 -16.888 1.00 83.62 95 GLN A CA 1
ATOM 762 C C . GLN A 1 95 ? 21.186 8.993 -16.909 1.00 83.62 95 GLN A C 1
ATOM 764 O O . GLN A 1 95 ? 21.544 8.374 -15.910 1.00 83.62 95 GLN A O 1
ATOM 769 N N . LYS A 1 96 ? 21.918 9.002 -18.032 1.00 88.69 96 LYS A N 1
ATOM 770 C CA . LYS A 1 96 ? 23.190 8.271 -18.166 1.00 88.69 96 LYS A CA 1
ATOM 771 C C . LYS A 1 96 ? 24.260 8.789 -17.207 1.00 88.69 96 LYS A C 1
ATOM 773 O O . LYS A 1 96 ? 25.002 7.983 -16.650 1.00 88.69 96 LYS A O 1
ATOM 778 N N . GLN A 1 97 ? 24.335 10.110 -17.014 1.00 92.94 97 GLN A N 1
ATOM 779 C CA . GLN A 1 97 ? 25.221 10.728 -16.028 1.00 92.94 97 GLN A CA 1
ATOM 780 C C . GLN A 1 97 ? 24.902 10.202 -14.623 1.00 92.94 97 GLN A C 1
ATOM 782 O O . GLN A 1 97 ? 25.795 9.672 -13.969 1.00 92.94 97 GLN A O 1
ATOM 787 N N . LEU A 1 98 ? 23.637 10.290 -14.198 1.00 88.69 98 LEU A N 1
ATOM 788 C CA . LEU A 1 98 ? 23.189 9.841 -12.881 1.00 88.69 98 LEU A CA 1
ATOM 789 C C . LEU A 1 98 ? 23.473 8.352 -12.659 1.00 88.69 98 LEU A C 1
ATOM 791 O O . LEU A 1 98 ? 24.057 7.985 -11.644 1.00 88.69 98 LEU A O 1
ATOM 795 N N . LEU A 1 99 ? 23.121 7.496 -13.625 1.00 90.06 99 LEU A N 1
ATOM 796 C CA . LEU A 1 99 ? 23.386 6.059 -13.542 1.00 90.06 99 LEU A CA 1
ATOM 797 C C . LEU A 1 99 ? 24.882 5.777 -13.349 1.00 90.06 99 LEU A C 1
ATOM 799 O O . LEU A 1 99 ? 25.262 4.965 -12.505 1.00 90.06 99 LEU A O 1
ATOM 803 N N . ASN A 1 100 ? 25.738 6.447 -14.123 1.00 94.62 100 ASN A N 1
ATOM 804 C CA . ASN A 1 100 ? 27.182 6.289 -14.012 1.00 94.62 100 ASN A CA 1
ATOM 805 C C . ASN A 1 100 ? 27.715 6.784 -12.658 1.00 94.62 100 ASN A C 1
ATOM 807 O O . ASN A 1 100 ? 28.534 6.102 -12.048 1.00 94.62 100 ASN A O 1
ATOM 811 N N . GLU A 1 101 ? 27.245 7.936 -12.175 1.00 95.38 101 GLU A N 1
ATOM 812 C CA . GLU A 1 101 ? 27.604 8.464 -10.854 1.00 95.38 101 GLU A CA 1
ATOM 813 C C . GLU A 1 101 ? 27.225 7.485 -9.734 1.00 95.38 101 GLU A C 1
ATOM 815 O O . GLU A 1 101 ? 28.069 7.181 -8.889 1.00 95.38 101 GLU A O 1
ATOM 820 N N . CYS A 1 102 ? 26.014 6.917 -9.774 1.00 93.56 102 CYS A N 1
ATOM 821 C CA . CYS A 1 102 ? 25.580 5.886 -8.831 1.00 93.56 102 CYS A CA 1
ATOM 822 C C . CYS A 1 102 ? 26.465 4.635 -8.899 1.00 93.56 102 CYS A C 1
ATOM 824 O O . CYS A 1 102 ? 26.976 4.192 -7.872 1.00 93.56 102 CYS A O 1
ATOM 826 N N . ARG A 1 103 ? 26.702 4.081 -10.098 1.00 94.62 103 ARG A N 1
ATOM 827 C CA . ARG A 1 103 ? 27.543 2.883 -10.274 1.00 94.62 103 ARG A CA 1
ATOM 828 C C . ARG A 1 103 ? 28.955 3.090 -9.732 1.00 94.62 103 ARG A C 1
ATOM 830 O O . ARG A 1 103 ? 29.450 2.236 -9.006 1.00 94.62 103 ARG A O 1
ATOM 837 N N . VAL A 1 104 ? 29.585 4.225 -10.045 1.00 95.69 104 VAL A N 1
ATOM 838 C CA . VAL A 1 104 ? 30.934 4.569 -9.558 1.00 95.69 104 VAL A CA 1
ATOM 839 C C . VAL A 1 104 ? 30.956 4.742 -8.041 1.00 95.69 104 VAL A C 1
ATOM 841 O O . VAL A 1 104 ? 31.936 4.386 -7.386 1.00 95.69 104 VAL A O 1
ATOM 844 N N . TYR A 1 105 ? 29.906 5.326 -7.471 1.00 95.75 105 TYR A N 1
ATOM 845 C CA . TYR A 1 105 ? 29.799 5.503 -6.032 1.00 95.75 105 TYR A CA 1
ATOM 846 C C . TYR A 1 105 ? 29.677 4.155 -5.312 1.00 95.75 105 TYR A C 1
ATOM 848 O O . TYR A 1 105 ? 30.483 3.856 -4.430 1.00 95.75 105 TYR A O 1
ATOM 856 N N . PHE A 1 106 ? 28.742 3.303 -5.736 1.00 94.62 106 PHE A N 1
ATOM 857 C CA . PHE A 1 106 ? 28.515 2.008 -5.099 1.00 94.62 106 PHE A CA 1
ATOM 858 C C . PHE A 1 106 ? 29.633 0.998 -5.349 1.00 94.62 106 PHE A C 1
ATOM 860 O O . PHE A 1 106 ? 29.931 0.209 -4.453 1.00 94.62 106 PHE A O 1
ATOM 867 N N . SER A 1 107 ? 30.325 1.073 -6.491 1.00 94.75 107 SER A N 1
ATOM 868 C CA . SER A 1 107 ? 31.512 0.250 -6.731 1.00 94.75 107 SER A CA 1
ATOM 869 C C . SER A 1 107 ? 32.630 0.559 -5.740 1.00 94.75 107 SER A C 1
ATOM 871 O O . SER A 1 107 ? 33.247 -0.350 -5.202 1.00 94.75 107 SER A O 1
ATOM 873 N N . LYS A 1 108 ? 32.870 1.841 -5.439 1.00 94.62 108 LYS A N 1
ATOM 874 C CA . LYS A 1 108 ? 33.857 2.234 -4.423 1.00 94.62 108 LYS A CA 1
ATOM 875 C C . LYS A 1 108 ? 33.404 1.850 -3.023 1.00 94.62 108 LYS A C 1
ATOM 877 O O . LYS A 1 108 ? 34.226 1.442 -2.210 1.00 94.62 108 LYS A O 1
ATOM 882 N N . LEU A 1 109 ? 32.111 1.998 -2.741 1.00 92.56 109 LEU A N 1
ATOM 883 C CA . LEU A 1 109 ? 31.557 1.684 -1.433 1.00 92.56 109 LEU A CA 1
ATOM 884 C C . LEU A 1 109 ? 31.724 0.193 -1.123 1.00 92.56 109 LEU A C 1
ATOM 886 O O . LEU A 1 109 ? 32.303 -0.136 -0.094 1.00 92.56 109 LEU A O 1
ATOM 890 N N . VAL A 1 110 ? 31.330 -0.705 -2.036 1.00 91.69 110 VAL A N 1
ATOM 891 C CA . VAL A 1 110 ? 31.397 -2.164 -1.816 1.00 91.69 110 VAL A CA 1
ATOM 892 C C . VAL A 1 110 ? 32.826 -2.700 -1.634 1.00 91.69 110 VAL A C 1
ATOM 894 O O . VAL A 1 110 ? 33.016 -3.777 -1.070 1.00 91.69 110 VAL A O 1
ATOM 897 N N . GLU A 1 111 ? 33.842 -1.979 -2.113 1.00 90.75 111 GLU A N 1
ATOM 898 C CA . GLU A 1 111 ? 35.255 -2.309 -1.880 1.00 90.75 111 GLU A CA 1
ATOM 899 C C . GLU A 1 111 ? 35.706 -1.962 -0.454 1.00 90.75 111 GLU A C 1
ATOM 901 O O . GLU A 1 111 ? 36.632 -2.578 0.073 1.00 90.75 111 GLU A O 1
ATOM 906 N N . GLN A 1 112 ? 35.061 -0.977 0.172 1.00 90.50 112 GLN A N 1
ATOM 907 C CA . GLN A 1 112 ? 35.456 -0.413 1.464 1.00 90.50 112 GLN A CA 1
ATOM 908 C C . GLN A 1 112 ? 34.680 -1.006 2.639 1.00 90.50 112 GLN A C 1
ATOM 910 O O . GLN A 1 112 ? 35.165 -0.968 3.771 1.00 90.50 112 GLN A O 1
ATOM 915 N N . VAL A 1 113 ? 33.481 -1.536 2.387 1.00 88.31 113 VAL A N 1
ATOM 916 C CA . VAL A 1 113 ? 32.566 -2.001 3.432 1.00 88.31 113 VAL A CA 1
ATOM 917 C C . VAL A 1 113 ? 32.075 -3.427 3.151 1.00 88.31 113 VAL A C 1
ATOM 919 O O . VAL A 1 113 ? 31.900 -3.793 1.987 1.00 88.31 113 VAL A O 1
ATOM 922 N N . PRO A 1 114 ? 31.834 -4.260 4.182 1.00 89.44 114 PRO A N 1
ATOM 923 C CA . PRO A 1 114 ? 31.264 -5.587 3.974 1.00 89.44 114 PRO A CA 1
ATOM 924 C C . PRO A 1 114 ? 29.853 -5.499 3.381 1.00 89.44 114 PRO A C 1
ATOM 926 O O . PRO A 1 114 ? 29.010 -4.744 3.863 1.00 89.44 114 PRO A O 1
ATOM 929 N N . ALA A 1 115 ? 29.584 -6.299 2.356 1.00 91.44 115 ALA A N 1
ATOM 930 C CA . ALA A 1 115 ? 28.300 -6.361 1.665 1.00 91.44 115 ALA A CA 1
ATOM 931 C C . ALA A 1 115 ? 27.939 -7.815 1.355 1.00 91.44 115 ALA A C 1
ATOM 933 O O . ALA A 1 115 ? 28.787 -8.707 1.438 1.00 91.44 115 ALA A O 1
ATOM 934 N N . ILE A 1 116 ? 26.685 -8.046 0.979 1.00 91.62 116 ILE A N 1
ATOM 935 C CA . ILE A 1 116 ? 26.263 -9.338 0.435 1.00 91.62 116 ILE A CA 1
ATOM 936 C C . ILE A 1 116 ? 26.655 -9.361 -1.040 1.00 91.62 116 ILE A C 1
ATOM 938 O O . ILE A 1 116 ? 26.286 -8.457 -1.787 1.00 91.62 116 ILE A O 1
ATOM 942 N N . ARG A 1 117 ? 27.392 -10.379 -1.476 1.00 94.19 117 ARG A N 1
ATOM 943 C CA . ARG A 1 117 ? 27.837 -10.513 -2.864 1.00 94.19 117 ARG A CA 1
ATOM 944 C C . ARG A 1 117 ? 27.285 -11.784 -3.472 1.00 94.19 117 ARG A C 1
ATOM 946 O O . ARG A 1 117 ? 27.489 -12.859 -2.921 1.00 94.19 117 ARG A O 1
ATOM 953 N N . PHE A 1 118 ? 26.648 -11.668 -4.628 1.00 95.31 118 PHE A N 1
ATOM 954 C CA . PHE A 1 118 ? 26.330 -12.797 -5.495 1.00 95.31 118 PHE A CA 1
ATOM 955 C C . PHE A 1 118 ? 27.258 -12.781 -6.708 1.00 95.31 118 PHE A C 1
ATOM 957 O O . PHE A 1 118 ? 27.331 -11.783 -7.423 1.00 95.31 118 PHE A O 1
ATOM 964 N N . ILE A 1 119 ? 27.965 -13.883 -6.943 1.00 96.31 119 ILE A N 1
ATOM 965 C CA . ILE A 1 119 ? 28.934 -14.027 -8.031 1.00 96.31 119 ILE A CA 1
ATOM 966 C C . ILE A 1 119 ? 28.407 -15.075 -9.009 1.00 96.31 119 ILE A C 1
ATOM 968 O O . ILE A 1 119 ? 28.205 -16.232 -8.642 1.00 96.31 119 ILE A O 1
ATOM 972 N N . VAL A 1 120 ? 28.170 -14.654 -10.250 1.00 95.88 120 VAL A N 1
ATOM 973 C CA . VAL A 1 120 ? 27.664 -15.482 -11.347 1.00 95.88 120 VAL A CA 1
ATOM 974 C C . VAL A 1 120 ? 28.843 -15.907 -12.230 1.00 95.88 120 VAL A C 1
ATOM 976 O O . VAL A 1 120 ? 29.313 -15.134 -13.066 1.00 95.88 120 VAL A O 1
ATOM 979 N N . ASP A 1 121 ? 29.312 -17.140 -12.027 1.00 92.50 121 ASP A N 1
ATOM 980 C CA . ASP A 1 121 ? 30.347 -17.833 -12.812 1.00 92.50 121 ASP A CA 1
ATOM 981 C C . ASP A 1 121 ? 29.706 -19.031 -13.549 1.00 92.50 121 ASP A C 1
ATOM 983 O O . ASP A 1 121 ? 28.584 -18.931 -14.041 1.00 92.50 121 ASP A O 1
ATOM 987 N N . ASN A 1 122 ? 30.362 -20.199 -13.605 1.00 88.19 122 ASN A N 1
ATOM 988 C CA . ASN A 1 122 ? 29.734 -21.451 -14.055 1.00 88.19 122 ASN A CA 1
ATOM 989 C C . ASN A 1 122 ? 28.512 -21.834 -13.201 1.00 88.19 122 ASN A C 1
ATOM 991 O O . ASN A 1 122 ? 27.593 -22.461 -13.711 1.00 88.19 122 ASN A O 1
ATOM 995 N N . SER A 1 123 ? 28.502 -21.426 -11.933 1.00 91.50 123 SER A N 1
ATOM 996 C CA . SER A 1 123 ? 27.373 -21.498 -11.005 1.00 91.50 123 SER A CA 1
ATOM 997 C C . SER A 1 123 ? 27.188 -20.135 -10.337 1.00 91.50 123 SER A C 1
ATOM 999 O O . SER A 1 123 ? 28.081 -19.283 -10.405 1.00 91.50 123 SER A O 1
ATOM 1001 N N . ILE A 1 124 ? 26.055 -19.917 -9.669 1.00 92.62 124 ILE A N 1
ATOM 1002 C CA . ILE A 1 124 ? 25.891 -18.737 -8.811 1.00 92.62 124 ILE A CA 1
ATOM 1003 C C . ILE A 1 124 ? 26.396 -19.080 -7.409 1.00 92.62 124 ILE A C 1
ATOM 1005 O O . ILE A 1 124 ? 26.073 -20.130 -6.861 1.00 92.62 124 ILE A O 1
ATOM 1009 N N . THR A 1 125 ? 27.209 -18.205 -6.828 1.00 94.62 125 THR A N 1
ATOM 1010 C CA . THR A 1 125 ? 27.713 -18.332 -5.455 1.00 94.62 125 THR A CA 1
ATOM 1011 C C . THR A 1 125 ? 27.421 -17.063 -4.671 1.00 94.62 125 THR A C 1
ATOM 1013 O O . THR A 1 125 ? 27.166 -16.011 -5.258 1.00 94.62 125 THR A O 1
ATOM 1016 N N . SER A 1 126 ? 27.441 -17.158 -3.345 1.00 91.88 126 SER A N 1
ATOM 1017 C CA . SER A 1 126 ? 27.260 -16.011 -2.463 1.00 91.88 126 SER A CA 1
ATOM 1018 C C . SER A 1 126 ? 28.393 -15.894 -1.451 1.00 91.88 126 SER A C 1
ATOM 1020 O O . SER A 1 126 ? 28.784 -16.899 -0.859 1.00 91.88 126 SER A O 1
ATOM 1022 N N . ASP A 1 127 ? 28.857 -14.675 -1.206 1.00 89.38 127 ASP A N 1
ATOM 1023 C CA . ASP A 1 127 ? 29.882 -14.331 -0.219 1.00 89.38 127 ASP A CA 1
ATOM 1024 C C . ASP A 1 127 ? 29.422 -13.129 0.612 1.00 89.38 127 ASP A C 1
ATOM 1026 O O . ASP A 1 127 ? 28.870 -12.170 0.073 1.00 89.38 127 ASP A O 1
ATOM 1030 N N . TRP A 1 128 ? 29.608 -13.184 1.929 1.00 85.94 128 TRP A N 1
ATOM 1031 C CA . TRP A 1 128 ? 29.248 -12.097 2.838 1.00 85.94 128 TRP A CA 1
ATOM 1032 C C . TRP A 1 128 ? 29.958 -12.245 4.189 1.00 85.94 128 TRP A C 1
ATOM 1034 O O . TRP A 1 128 ? 30.243 -13.352 4.648 1.00 85.94 128 TRP A O 1
ATOM 1044 N N . ALA A 1 129 ? 30.215 -11.116 4.854 1.00 80.81 129 ALA A N 1
ATOM 1045 C CA . ALA A 1 129 ? 30.846 -11.065 6.172 1.00 80.81 129 ALA A CA 1
ATOM 1046 C C . ALA A 1 129 ? 30.084 -10.125 7.117 1.00 80.81 129 ALA A C 1
ATOM 1048 O O . ALA A 1 129 ? 29.505 -9.129 6.688 1.00 80.81 129 ALA A O 1
ATOM 1049 N N . THR A 1 130 ? 30.103 -10.430 8.417 1.00 77.19 130 THR A N 1
ATOM 1050 C CA . THR A 1 130 ? 29.499 -9.590 9.464 1.00 77.19 130 THR A CA 1
ATOM 1051 C C . THR A 1 130 ? 30.546 -8.718 10.169 1.00 77.19 130 THR A C 1
ATOM 1053 O O . THR A 1 130 ? 31.611 -9.245 10.500 1.00 77.19 130 THR A O 1
ATOM 1056 N N . PRO A 1 131 ? 30.240 -7.449 10.508 1.00 81.75 131 PRO A N 1
ATOM 1057 C CA . PRO A 1 131 ? 28.959 -6.771 10.291 1.00 81.75 131 PRO A CA 1
ATOM 1058 C C . PRO A 1 131 ? 28.792 -6.306 8.836 1.00 81.75 131 PRO A C 1
ATOM 1060 O O . PRO A 1 131 ? 29.756 -5.865 8.221 1.00 81.75 131 PRO A O 1
ATOM 1063 N N . LEU A 1 132 ? 27.571 -6.404 8.303 1.00 83.12 132 LEU A N 1
ATOM 1064 C CA . LEU A 1 132 ? 27.227 -5.854 6.988 1.00 83.12 132 LEU A CA 1
ATOM 1065 C C . LEU A 1 132 ? 27.167 -4.326 7.054 1.00 83.12 132 LEU A C 1
ATOM 1067 O O . LEU A 1 132 ? 26.885 -3.759 8.108 1.00 83.12 132 LEU A O 1
ATOM 1071 N N . PHE A 1 133 ? 27.407 -3.663 5.926 1.00 82.25 133 PHE A N 1
ATOM 1072 C CA . PHE A 1 133 ? 27.222 -2.225 5.823 1.00 82.25 133 PHE A CA 1
ATOM 1073 C C . PHE A 1 133 ? 25.743 -1.855 5.880 1.00 82.25 133 PHE A C 1
ATOM 1075 O O . PHE A 1 133 ? 24.950 -2.266 5.030 1.00 82.25 133 PHE A O 1
ATOM 1082 N N . GLU A 1 134 ? 25.406 -1.048 6.881 1.00 80.12 134 GLU A N 1
ATOM 1083 C CA . GLU A 1 134 ? 24.074 -0.505 7.100 1.00 80.12 134 GLU A CA 1
ATOM 1084 C C . GLU A 1 134 ? 24.058 0.948 6.611 1.00 80.12 134 GLU A C 1
ATOM 1086 O O . GLU A 1 134 ? 24.707 1.823 7.178 1.00 80.12 134 GLU A O 1
ATOM 1091 N N . VAL A 1 135 ? 23.313 1.205 5.535 1.00 69.31 135 VAL A N 1
ATOM 1092 C CA . VAL A 1 135 ? 23.105 2.548 4.965 1.00 69.31 135 VAL A CA 1
ATOM 1093 C C . VAL A 1 135 ? 22.354 3.455 5.956 1.00 69.31 135 VAL A C 1
ATOM 1095 O O . VAL A 1 135 ? 22.535 4.673 5.961 1.00 69.31 135 VAL A O 1
ATOM 1098 N N . GLN A 1 136 ? 21.526 2.856 6.813 1.00 65.69 136 GLN A N 1
ATOM 1099 C CA . GLN A 1 136 ? 20.792 3.512 7.888 1.00 65.69 136 GLN A CA 1
ATOM 1100 C C . GLN A 1 136 ? 20.955 2.721 9.186 1.00 65.69 136 GLN A C 1
ATOM 1102 O O . GLN A 1 136 ? 20.840 1.498 9.188 1.00 65.69 136 GLN A O 1
ATOM 1107 N N . GLU A 1 137 ? 21.185 3.446 10.281 1.00 57.78 137 GLU A N 1
ATOM 1108 C CA . GLU A 1 137 ? 21.203 2.916 11.644 1.00 57.78 137 GLU A CA 1
ATOM 1109 C C . GLU A 1 137 ? 19.839 3.165 12.305 1.00 57.78 137 GLU A C 1
ATOM 1111 O O . GLU A 1 137 ? 19.288 4.264 12.194 1.00 57.78 137 GLU A O 1
ATOM 1116 N N . GLY A 1 138 ? 19.298 2.174 13.016 1.00 60.78 138 GLY A N 1
ATOM 1117 C CA . GLY A 1 138 ? 18.038 2.301 13.753 1.00 60.78 138 GLY A CA 1
ATOM 1118 C C . GLY A 1 138 ? 17.145 1.074 13.610 1.00 60.78 138 GLY A C 1
ATOM 1119 O O . GLY A 1 138 ? 17.630 -0.051 13.489 1.00 60.78 138 GLY A O 1
ATOM 1120 N N . HIS A 1 139 ? 15.830 1.295 13.654 1.00 56.59 139 HIS A N 1
ATOM 1121 C CA . HIS A 1 139 ? 14.841 0.229 13.483 1.00 56.59 139 HIS A CA 1
ATOM 1122 C C . HIS A 1 139 ? 14.793 -0.310 12.046 1.00 56.59 139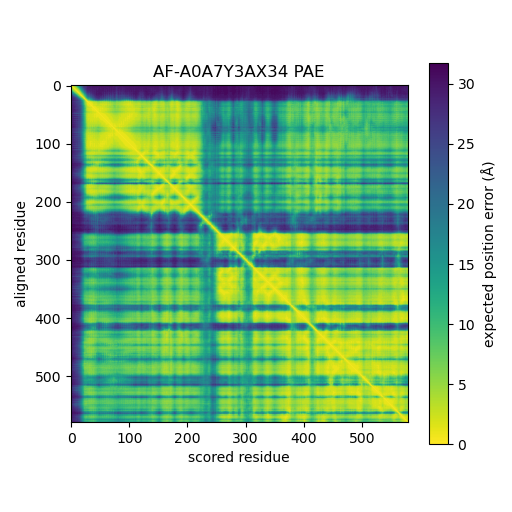 HIS A C 1
ATOM 1124 O O . HIS A 1 139 ? 14.472 -1.476 11.848 1.00 56.59 139 HIS A O 1
ATOM 1130 N N . PHE A 1 140 ? 15.163 0.504 11.054 1.00 63.56 140 PHE A N 1
ATOM 1131 C CA . PHE A 1 140 ? 15.394 0.048 9.688 1.00 63.56 140 PHE A CA 1
ATOM 1132 C C . PHE A 1 140 ? 16.873 -0.189 9.437 1.00 63.56 140 PHE A C 1
ATOM 1134 O O . PHE A 1 140 ? 17.711 0.634 9.807 1.00 63.56 140 PHE A O 1
ATOM 1141 N N . LYS A 1 141 ? 17.174 -1.281 8.737 1.00 72.19 141 LYS A N 1
ATOM 1142 C CA . LYS A 1 141 ? 18.506 -1.545 8.197 1.00 72.19 141 LYS A CA 1
ATOM 1143 C C . LYS A 1 141 ? 18.396 -1.674 6.694 1.00 72.19 141 LYS A C 1
ATOM 1145 O O . LYS A 1 141 ? 17.667 -2.525 6.199 1.00 72.19 141 LYS A O 1
ATOM 1150 N N . VAL A 1 142 ? 19.139 -0.849 5.975 1.00 77.31 142 VAL A N 1
ATOM 1151 C CA . VAL A 1 142 ? 19.263 -0.955 4.523 1.00 77.31 142 VAL A CA 1
ATOM 1152 C C . VAL A 1 142 ? 20.642 -1.534 4.227 1.00 77.31 142 VAL A C 1
ATOM 1154 O O . VAL A 1 142 ? 21.656 -0.906 4.528 1.00 77.31 142 VAL A O 1
ATOM 1157 N N . LEU A 1 143 ? 20.678 -2.762 3.714 1.00 82.88 143 LEU A N 1
ATOM 1158 C CA . LEU A 1 143 ? 21.892 -3.543 3.491 1.00 82.88 143 LEU A CA 1
ATOM 1159 C C . LEU A 1 143 ? 22.283 -3.524 2.016 1.00 82.88 143 LEU A C 1
ATOM 1161 O O . LEU A 1 143 ? 21.457 -3.787 1.143 1.00 82.88 143 LEU A O 1
ATOM 1165 N N . LEU A 1 144 ? 23.560 -3.261 1.749 1.00 88.31 144 LEU A N 1
ATOM 1166 C CA . LEU A 1 144 ? 24.117 -3.250 0.398 1.00 88.31 144 LEU A CA 1
ATOM 1167 C C . LEU A 1 144 ? 24.291 -4.675 -0.155 1.00 88.31 144 LEU A C 1
ATOM 1169 O O . LEU A 1 144 ? 24.882 -5.543 0.498 1.00 88.31 144 LEU A O 1
ATOM 1173 N N . ILE A 1 145 ? 23.828 -4.882 -1.390 1.00 90.75 145 ILE A N 1
ATOM 1174 C CA . ILE A 1 145 ? 24.026 -6.101 -2.176 1.00 90.75 145 ILE A CA 1
ATOM 1175 C C . ILE A 1 145 ? 24.758 -5.757 -3.478 1.00 90.75 145 ILE A C 1
ATOM 1177 O O . ILE A 1 145 ? 24.365 -4.846 -4.207 1.00 90.75 145 ILE A O 1
ATOM 1181 N N . GLU A 1 146 ? 25.789 -6.530 -3.805 1.00 93.94 146 GLU A N 1
ATOM 1182 C CA . GLU A 1 146 ? 26.413 -6.561 -5.127 1.00 93.94 146 GLU A CA 1
ATOM 1183 C C . GLU A 1 146 ? 26.054 -7.861 -5.848 1.00 93.94 146 GLU A C 1
ATOM 1185 O O . GLU A 1 146 ? 26.128 -8.953 -5.284 1.00 93.94 146 GLU A O 1
ATOM 1190 N N . VAL A 1 147 ? 25.715 -7.746 -7.129 1.00 94.94 147 VAL A N 1
ATOM 1191 C CA . VAL A 1 147 ? 25.564 -8.878 -8.040 1.00 94.94 147 VAL A CA 1
ATOM 1192 C C . VAL A 1 147 ? 26.566 -8.712 -9.170 1.00 94.94 147 VAL A C 1
ATOM 1194 O O . VAL A 1 147 ? 26.517 -7.724 -9.903 1.00 94.94 147 VAL A O 1
ATOM 1197 N N . LYS A 1 148 ? 27.472 -9.678 -9.314 1.00 95.81 148 LYS A N 1
ATOM 1198 C CA . LYS A 1 148 ? 28.565 -9.646 -10.283 1.00 95.81 148 LYS A CA 1
ATOM 1199 C C . LYS A 1 148 ? 28.416 -10.766 -11.300 1.00 95.81 148 LYS A C 1
ATOM 1201 O O . LYS A 1 148 ? 28.355 -11.935 -10.930 1.00 95.81 148 LYS A O 1
ATOM 1206 N N . ASN A 1 149 ? 28.406 -10.413 -12.581 1.00 96.25 149 ASN A N 1
ATOM 1207 C CA . ASN A 1 149 ? 28.448 -11.372 -13.676 1.00 96.25 149 ASN A CA 1
ATOM 1208 C C . ASN A 1 149 ? 29.871 -11.502 -14.212 1.00 96.25 149 ASN A C 1
ATOM 1210 O O . ASN A 1 149 ? 30.339 -10.630 -14.935 1.00 96.25 149 ASN A O 1
ATOM 1214 N N . ASN A 1 150 ? 30.541 -12.605 -13.894 1.00 96.06 150 ASN A N 1
ATOM 1215 C CA . ASN A 1 150 ? 31.869 -12.935 -14.413 1.00 96.06 150 ASN A CA 1
ATOM 1216 C C . ASN A 1 150 ? 31.804 -13.779 -15.700 1.00 96.06 150 ASN A C 1
ATOM 1218 O O . ASN A 1 150 ? 32.840 -14.126 -16.270 1.00 96.06 150 ASN A O 1
ATOM 1222 N N . ARG A 1 151 ? 30.604 -14.154 -16.168 1.00 94.19 151 ARG A N 1
ATOM 1223 C CA . ARG A 1 151 ? 30.456 -14.860 -17.443 1.00 94.19 151 ARG A CA 1
ATOM 1224 C C . ARG A 1 151 ? 30.811 -13.927 -18.598 1.00 94.19 151 ARG A C 1
ATOM 1226 O O . ARG A 1 151 ? 30.622 -12.713 -18.550 1.00 94.19 151 ARG A O 1
ATOM 1233 N N . ASN A 1 152 ? 31.217 -14.537 -19.707 1.00 94.44 152 ASN A N 1
ATOM 1234 C CA . ASN A 1 152 ? 31.469 -13.841 -20.973 1.00 94.44 152 ASN A CA 1
ATOM 1235 C C . ASN A 1 152 ? 30.183 -13.529 -21.763 1.00 94.44 152 ASN A C 1
ATOM 1237 O O . ASN A 1 152 ? 30.254 -13.138 -22.926 1.00 94.44 152 ASN A O 1
ATOM 1241 N N . SER A 1 153 ? 29.011 -13.719 -21.159 1.00 94.06 153 SER A N 1
ATOM 1242 C CA . SER A 1 153 ? 27.706 -13.476 -21.768 1.00 94.06 153 SER A CA 1
ATOM 1243 C C . SER A 1 153 ? 26.782 -12.744 -20.803 1.00 94.06 153 SER A C 1
ATOM 1245 O O . SER A 1 153 ? 26.935 -12.834 -19.584 1.00 94.06 153 SER A O 1
ATOM 1247 N N . LYS A 1 154 ? 25.793 -12.048 -21.364 1.00 94.62 154 LYS A N 1
ATOM 1248 C CA . LYS A 1 154 ? 24.672 -11.486 -20.613 1.00 94.62 154 LYS A CA 1
ATOM 1249 C C . LYS A 1 154 ? 23.902 -12.595 -19.890 1.00 94.62 154 LYS A C 1
ATOM 1251 O O . LYS A 1 154 ? 23.774 -13.693 -20.429 1.00 94.62 154 LYS A O 1
ATOM 1256 N N . VAL A 1 155 ? 23.389 -12.291 -18.702 1.00 94.00 155 VAL A N 1
ATOM 1257 C CA . VAL A 1 155 ? 22.543 -13.192 -17.904 1.00 94.00 155 VAL A CA 1
ATOM 1258 C C . VAL A 1 155 ? 21.258 -12.490 -17.491 1.00 94.00 155 VAL A C 1
ATOM 1260 O O . VAL A 1 155 ? 21.293 -11.299 -17.171 1.00 94.00 155 VAL A O 1
ATOM 1263 N N . LYS A 1 156 ? 20.135 -13.211 -17.467 1.00 93.19 156 LYS A N 1
ATOM 1264 C CA . LYS A 1 156 ? 18.923 -12.766 -16.765 1.00 93.19 156 LYS A CA 1
ATOM 1265 C C . LYS A 1 156 ? 18.875 -13.385 -15.378 1.00 93.19 156 LYS A C 1
ATOM 1267 O O . LYS A 1 156 ? 19.060 -14.591 -15.233 1.00 93.19 156 LYS A O 1
ATOM 1272 N N . LEU A 1 157 ? 18.630 -12.551 -14.375 1.00 91.69 157 LEU A N 1
ATOM 1273 C CA . LEU A 1 157 ? 18.637 -12.933 -12.970 1.00 91.69 157 LEU A CA 1
ATOM 1274 C C . LEU A 1 157 ? 17.301 -12.578 -12.323 1.00 91.69 157 LEU A C 1
ATOM 1276 O O . LEU A 1 157 ? 16.731 -11.518 -12.589 1.00 91.69 157 LEU A O 1
ATOM 1280 N N . SER A 1 158 ? 16.833 -13.460 -11.445 1.00 89.81 158 SER A N 1
ATOM 1281 C CA . SER A 1 158 ? 15.716 -13.218 -10.540 1.00 89.81 158 SER A CA 1
ATOM 1282 C C . SER A 1 158 ? 16.199 -13.323 -9.100 1.00 89.81 158 SER A C 1
ATOM 1284 O O . SER A 1 158 ? 16.789 -14.332 -8.717 1.00 89.81 158 SER A O 1
ATOM 1286 N N . MET A 1 159 ? 15.936 -12.286 -8.310 1.00 86.12 159 MET A N 1
ATOM 1287 C CA . MET A 1 159 ? 16.221 -12.227 -6.880 1.00 86.12 159 MET A CA 1
ATOM 1288 C C . MET A 1 159 ? 14.921 -12.179 -6.089 1.00 86.12 159 MET A C 1
ATOM 1290 O O . MET A 1 159 ? 14.036 -11.406 -6.443 1.00 86.12 159 MET A O 1
ATOM 1294 N N . LYS A 1 160 ? 14.815 -12.957 -5.013 1.00 83.69 160 LYS A N 1
ATOM 1295 C CA . LYS A 1 160 ? 13.655 -13.021 -4.111 1.00 83.69 160 LYS A CA 1
ATOM 1296 C C . LYS A 1 160 ? 14.137 -13.088 -2.663 1.00 83.69 160 LYS A C 1
ATOM 1298 O O . LYS A 1 160 ? 15.259 -13.530 -2.433 1.00 83.69 160 LYS A O 1
ATOM 1303 N N . SER A 1 161 ? 13.316 -12.699 -1.694 1.00 79.75 161 SER A N 1
ATOM 1304 C CA . SER A 1 161 ? 13.557 -13.066 -0.292 1.00 79.75 161 SER A CA 1
ATOM 1305 C C . SER A 1 161 ? 12.610 -14.193 0.133 1.00 79.75 161 SER A C 1
ATOM 1307 O O . SER A 1 161 ? 11.862 -14.737 -0.686 1.00 79.75 161 SER A O 1
ATOM 1309 N N . ASP A 1 162 ? 12.598 -14.545 1.410 1.00 74.88 162 ASP A N 1
ATOM 1310 C CA . ASP A 1 162 ? 11.417 -15.118 2.038 1.00 74.88 162 ASP A CA 1
ATOM 1311 C C . ASP A 1 162 ? 10.334 -14.038 2.171 1.00 74.88 162 ASP A C 1
ATOM 1313 O O . ASP A 1 162 ? 10.636 -12.859 2.354 1.00 74.88 162 ASP A O 1
ATOM 1317 N N . TYR A 1 163 ? 9.061 -14.416 2.010 1.00 66.31 163 TYR A N 1
ATOM 1318 C CA . TYR A 1 163 ? 7.894 -13.520 2.092 1.00 66.31 163 TYR A CA 1
ATOM 1319 C C . TYR A 1 163 ? 7.650 -13.085 3.557 1.00 66.31 163 TYR A C 1
ATOM 1321 O O . TYR A 1 163 ? 6.585 -13.295 4.132 1.00 66.31 163 TYR A O 1
ATOM 1329 N N . SER A 1 164 ? 8.687 -12.568 4.210 1.00 71.88 164 SER A N 1
ATOM 1330 C CA . SER A 1 164 ? 8.663 -12.080 5.580 1.00 71.88 164 SER A CA 1
ATOM 1331 C C . SER A 1 164 ? 8.045 -10.685 5.624 1.00 71.88 164 SER A C 1
ATOM 1333 O O . SER A 1 164 ? 8.217 -9.878 4.712 1.00 71.88 164 SER A O 1
ATOM 1335 N N . ASP A 1 165 ? 7.312 -10.395 6.697 1.00 70.19 165 ASP A N 1
ATOM 1336 C CA . ASP A 1 165 ? 6.796 -9.055 6.997 1.00 70.19 165 ASP A CA 1
ATOM 1337 C C . ASP A 1 165 ? 7.882 -8.095 7.511 1.00 70.19 165 ASP A C 1
ATOM 1339 O O . ASP A 1 165 ? 7.637 -6.898 7.612 1.00 70.19 165 ASP A O 1
ATOM 1343 N N . GLU A 1 166 ? 9.082 -8.605 7.804 1.00 69.44 166 GLU A N 1
ATOM 1344 C CA . GLU A 1 166 ? 10.207 -7.831 8.347 1.00 69.44 166 GLU A CA 1
ATOM 1345 C C . GLU A 1 166 ? 11.234 -7.428 7.274 1.00 69.44 166 GLU A C 1
ATOM 1347 O O . GLU A 1 166 ? 12.309 -6.922 7.598 1.00 69.44 166 GLU A O 1
ATOM 1352 N N . ILE A 1 167 ? 10.931 -7.663 5.995 1.00 66.12 167 ILE A N 1
ATOM 1353 C CA . ILE A 1 167 ? 11.828 -7.409 4.863 1.00 66.12 167 ILE A CA 1
ATOM 1354 C C . ILE A 1 167 ? 11.089 -6.622 3.805 1.00 66.12 167 ILE A C 1
ATOM 1356 O O . ILE A 1 167 ? 10.066 -7.072 3.290 1.00 66.12 167 ILE A O 1
ATOM 1360 N N . LEU A 1 168 ? 11.647 -5.469 3.463 1.00 63.31 168 LEU A N 1
ATOM 1361 C CA . LEU A 1 168 ? 11.011 -4.483 2.608 1.00 63.31 168 LEU A CA 1
ATOM 1362 C C . LEU A 1 168 ? 11.706 -4.366 1.242 1.00 63.31 168 LEU A C 1
ATOM 1364 O O . LEU A 1 168 ? 11.966 -3.286 0.727 1.00 63.31 168 LEU A O 1
ATOM 1368 N N . PHE A 1 169 ? 12.089 -5.512 0.683 1.00 58.16 169 PHE A N 1
ATOM 1369 C CA . PHE A 1 169 ? 12.697 -5.637 -0.638 1.00 58.16 169 PHE A CA 1
ATOM 1370 C C . PHE A 1 169 ? 12.270 -6.965 -1.231 1.00 58.16 169 PHE A C 1
ATOM 1372 O O . PHE A 1 169 ? 12.575 -8.024 -0.675 1.00 58.16 169 PHE A O 1
ATOM 1379 N N . TRP A 1 170 ? 11.565 -6.921 -2.355 1.00 61.59 170 TRP A N 1
ATOM 1380 C CA . TRP A 1 170 ? 10.947 -8.121 -2.890 1.00 61.59 170 TRP A CA 1
ATOM 1381 C C . TRP A 1 170 ? 11.045 -8.205 -4.409 1.00 61.59 170 TRP A C 1
ATOM 1383 O O . TRP A 1 170 ? 10.826 -7.229 -5.112 1.00 61.59 170 TRP A O 1
ATOM 1393 N N . ASN A 1 171 ? 11.342 -9.413 -4.899 1.00 71.50 171 ASN A N 1
ATOM 1394 C CA . ASN A 1 171 ? 11.288 -9.828 -6.302 1.00 71.50 171 ASN A CA 1
ATOM 1395 C C . ASN A 1 171 ? 11.862 -8.831 -7.321 1.00 71.50 171 ASN A C 1
ATOM 1397 O O . ASN A 1 171 ? 11.123 -8.118 -7.996 1.00 71.50 171 ASN A O 1
ATOM 1401 N N . LYS A 1 172 ? 13.178 -8.881 -7.545 1.00 77.81 172 LYS A N 1
ATOM 1402 C CA . LYS A 1 172 ? 13.810 -8.164 -8.660 1.00 77.81 172 LYS A CA 1
ATOM 1403 C C . LYS A 1 172 ? 14.089 -9.094 -9.826 1.00 77.81 172 LYS A C 1
ATOM 1405 O O . LYS A 1 172 ? 14.549 -10.220 -9.645 1.00 77.81 172 LYS A O 1
ATOM 1410 N N . GLN A 1 173 ? 13.832 -8.603 -11.031 1.00 82.00 173 GLN A N 1
ATOM 1411 C CA . GLN A 1 173 ? 14.244 -9.246 -12.271 1.00 82.00 173 GLN A CA 1
ATOM 1412 C C . GLN A 1 173 ? 15.006 -8.237 -13.113 1.00 82.00 173 GLN A C 1
ATOM 1414 O O . GLN A 1 173 ? 14.527 -7.129 -13.358 1.00 82.00 173 GLN A O 1
ATOM 1419 N N . PHE A 1 174 ? 16.204 -8.614 -13.542 1.00 84.94 174 PHE A N 1
ATOM 1420 C CA . PHE A 1 174 ? 17.030 -7.763 -14.383 1.00 84.94 174 PHE A CA 1
ATOM 1421 C C . PHE A 1 174 ? 17.997 -8.585 -15.223 1.00 84.94 174 PHE A C 1
ATOM 1423 O O . PHE A 1 174 ? 18.267 -9.753 -14.947 1.00 84.94 174 PHE A O 1
ATOM 1430 N N . SER A 1 175 ? 18.540 -7.951 -16.260 1.00 89.94 175 SER A N 1
ATOM 1431 C CA . SER A 1 175 ? 19.658 -8.512 -17.011 1.00 89.94 175 SER A CA 1
ATOM 1432 C C . SER A 1 175 ? 20.968 -7.831 -16.637 1.00 89.94 175 SER A C 1
ATOM 1434 O O . SER A 1 175 ? 20.990 -6.621 -16.414 1.00 89.94 175 SER A O 1
ATOM 1436 N N . LEU A 1 176 ? 22.058 -8.592 -16.629 1.00 91.75 176 LEU A N 1
ATOM 1437 C CA . LEU A 1 176 ? 23.400 -8.096 -16.348 1.00 91.75 176 LEU A CA 1
ATOM 1438 C C . LEU A 1 176 ? 24.344 -8.482 -17.489 1.00 91.75 176 LEU A C 1
ATOM 1440 O O . LEU A 1 176 ? 24.429 -9.652 -17.862 1.00 91.75 176 LEU A O 1
ATOM 1444 N N . GLU A 1 177 ? 25.020 -7.492 -18.073 1.00 94.38 177 GLU A N 1
ATOM 1445 C CA . GLU A 1 177 ? 25.973 -7.707 -19.168 1.00 94.38 177 GLU A CA 1
ATOM 1446 C C . GLU A 1 177 ? 27.201 -8.510 -18.704 1.00 94.38 177 GLU A C 1
ATOM 1448 O O . GLU A 1 177 ? 27.448 -8.667 -17.506 1.00 94.38 177 GLU A O 1
ATOM 1453 N N . ALA A 1 178 ? 27.964 -9.045 -19.658 1.00 94.44 178 ALA A N 1
ATOM 1454 C CA . ALA A 1 178 ? 29.198 -9.774 -19.372 1.00 94.44 178 ALA A CA 1
ATOM 1455 C C . ALA A 1 178 ? 30.204 -8.893 -18.612 1.00 94.44 178 ALA A C 1
ATOM 1457 O O . ALA A 1 178 ? 30.431 -7.745 -18.997 1.00 94.44 178 ALA A O 1
ATOM 1458 N N . ASN A 1 179 ? 30.848 -9.444 -17.580 1.00 94.12 179 ASN A N 1
ATOM 1459 C CA . ASN A 1 179 ? 31.846 -8.749 -16.754 1.00 94.12 179 ASN A CA 1
ATOM 1460 C C . ASN A 1 179 ? 31.336 -7.453 -16.088 1.00 94.12 179 ASN A C 1
ATOM 1462 O O . ASN A 1 179 ? 32.120 -6.535 -15.839 1.00 94.12 179 ASN A O 1
ATOM 1466 N N . ALA A 1 180 ? 30.033 -7.362 -15.809 1.00 93.75 180 ALA A N 1
ATOM 1467 C CA . ALA A 1 180 ? 29.413 -6.209 -15.160 1.00 93.75 180 ALA A CA 1
ATOM 1468 C C . ALA A 1 180 ? 29.002 -6.516 -13.710 1.00 93.75 180 ALA A C 1
ATOM 1470 O O . ALA A 1 180 ? 28.668 -7.653 -13.372 1.00 93.75 180 ALA A O 1
ATOM 1471 N N . SER A 1 181 ? 28.974 -5.473 -12.877 1.00 93.75 181 SER A N 1
ATOM 1472 C CA . SER A 1 181 ? 28.348 -5.489 -11.550 1.00 93.75 181 SER A CA 1
ATOM 1473 C C . SER A 1 181 ? 27.092 -4.615 -11.552 1.00 93.75 181 SER A C 1
ATOM 1475 O O . SER A 1 181 ? 27.050 -3.580 -12.221 1.00 93.75 181 SER A O 1
ATOM 1477 N N . ARG A 1 182 ? 26.088 -5.016 -10.773 1.00 92.25 182 ARG A N 1
ATOM 1478 C CA . ARG A 1 182 ? 24.931 -4.198 -10.385 1.00 92.25 182 ARG A CA 1
ATOM 1479 C C . ARG A 1 182 ? 24.860 -4.151 -8.864 1.00 92.25 182 ARG A C 1
ATOM 1481 O O . ARG A 1 182 ? 25.167 -5.147 -8.208 1.00 92.25 182 ARG A O 1
ATOM 1488 N N . TYR A 1 183 ? 24.428 -3.020 -8.320 1.00 90.56 183 TYR A N 1
ATOM 1489 C CA . TYR A 1 183 ? 24.201 -2.870 -6.884 1.00 90.56 183 TYR A CA 1
ATOM 1490 C C . TYR A 1 183 ? 22.709 -2.735 -6.601 1.00 90.56 183 TYR A C 1
ATOM 1492 O O . TYR A 1 183 ? 21.950 -2.222 -7.419 1.00 90.56 183 TYR A O 1
ATOM 1500 N N . THR A 1 184 ? 22.280 -3.242 -5.457 1.00 86.56 184 THR A N 1
ATOM 1501 C CA . THR A 1 184 ? 20.893 -3.165 -5.005 1.00 86.56 184 THR A CA 1
ATOM 1502 C C . THR A 1 184 ? 20.857 -3.227 -3.479 1.00 86.56 184 THR A C 1
ATOM 1504 O O . THR A 1 184 ? 21.902 -3.403 -2.847 1.00 86.56 184 THR A O 1
ATOM 1507 N N . PHE A 1 185 ? 19.689 -3.040 -2.865 1.00 80.88 185 PHE A N 1
ATOM 1508 C CA . PHE A 1 185 ? 19.598 -2.841 -1.416 1.00 80.88 185 PHE A CA 1
ATOM 1509 C C . PHE A 1 185 ? 18.453 -3.603 -0.801 1.00 80.88 185 PHE A C 1
ATOM 1511 O O . PHE A 1 185 ? 17.312 -3.365 -1.154 1.00 80.88 185 PHE A O 1
ATOM 1518 N N . LEU A 1 186 ? 18.746 -4.425 0.195 1.00 79.19 186 LEU A N 1
ATOM 1519 C CA . LEU A 1 186 ? 17.725 -5.046 1.022 1.00 79.19 186 LEU A CA 1
ATOM 1520 C C . LEU A 1 186 ? 17.319 -4.097 2.144 1.00 79.19 186 LEU A C 1
ATOM 1522 O O . LEU A 1 186 ? 18.178 -3.657 2.903 1.00 79.19 186 LEU A O 1
ATOM 1526 N N . VAL A 1 187 ? 16.027 -3.852 2.312 1.00 74.69 187 VAL A N 1
ATOM 1527 C CA . VAL A 1 187 ? 15.509 -3.154 3.490 1.00 74.69 187 VAL A CA 1
ATOM 1528 C C . VAL A 1 187 ? 15.016 -4.183 4.499 1.00 74.69 187 VAL A C 1
ATOM 1530 O O . VAL A 1 187 ? 14.313 -5.126 4.151 1.00 74.69 187 VAL A O 1
ATOM 1533 N N . LEU A 1 188 ? 15.374 -4.000 5.761 1.00 72.75 188 LEU A N 1
ATOM 1534 C CA . LEU A 1 188 ? 14.930 -4.812 6.885 1.00 72.75 188 LEU A CA 1
ATOM 1535 C C . LEU A 1 188 ? 14.222 -3.907 7.886 1.00 72.75 188 LEU A C 1
ATOM 1537 O O . LEU A 1 188 ? 14.764 -2.871 8.272 1.00 72.75 188 LEU A O 1
ATOM 1541 N N . SER A 1 189 ? 13.041 -4.327 8.326 1.00 71.25 189 SER A N 1
ATOM 1542 C CA . SER A 1 189 ? 12.230 -3.667 9.349 1.00 71.25 189 SER A CA 1
ATOM 1543 C C . SER A 1 189 ? 11.784 -4.676 10.408 1.00 71.25 189 SER A C 1
ATOM 1545 O O . SER A 1 189 ? 10.669 -5.196 10.358 1.00 71.25 189 SER A O 1
ATOM 1547 N N . PRO A 1 190 ? 12.663 -5.016 11.361 1.00 69.75 190 PRO A N 1
ATOM 1548 C CA . PRO A 1 190 ? 12.324 -5.909 12.456 1.00 69.75 190 PRO A CA 1
ATOM 1549 C C . PRO A 1 190 ? 11.156 -5.365 13.283 1.00 69.75 190 PRO A C 1
ATOM 1551 O O . PRO A 1 190 ? 11.201 -4.254 13.815 1.00 69.75 190 PRO A O 1
ATOM 1554 N N . LEU A 1 191 ? 10.108 -6.171 13.425 1.00 67.31 191 LEU A N 1
ATOM 1555 C CA . LEU A 1 191 ? 8.907 -5.842 14.191 1.00 67.31 191 LEU A CA 1
ATOM 1556 C C . LEU A 1 191 ? 9.072 -6.161 15.682 1.00 67.31 191 LEU A C 1
ATOM 1558 O O . LEU A 1 191 ? 8.299 -5.676 16.510 1.00 67.31 191 LEU A O 1
ATOM 1562 N N . SER A 1 192 ? 10.078 -6.963 16.039 1.00 66.81 192 SER A N 1
ATOM 1563 C CA . SER A 1 192 ? 10.333 -7.409 17.408 1.00 66.81 192 SER A CA 1
ATOM 1564 C C . SER A 1 192 ? 11.801 -7.260 17.824 1.00 66.81 192 SER A C 1
ATOM 1566 O O . SER A 1 192 ? 12.707 -7.161 16.995 1.00 66.81 192 SER A O 1
ATOM 1568 N N . VAL A 1 193 ? 12.040 -7.225 19.142 1.00 68.94 193 VAL A N 1
ATOM 1569 C CA . VAL A 1 193 ? 13.394 -7.325 19.708 1.00 68.94 193 VAL A CA 1
ATOM 1570 C C . VAL A 1 193 ? 13.908 -8.743 19.490 1.00 68.94 193 VAL A C 1
ATOM 1572 O O . VAL A 1 193 ? 13.258 -9.698 19.911 1.00 68.94 193 VAL A O 1
ATOM 1575 N N . GLY A 1 194 ? 15.112 -8.884 18.943 1.00 71.00 194 GLY A N 1
ATOM 1576 C CA . GLY A 1 194 ? 15.789 -10.178 18.852 1.00 71.00 194 GLY A CA 1
ATOM 1577 C C . GLY A 1 194 ? 16.376 -10.438 17.477 1.00 71.00 194 GLY A C 1
ATOM 1578 O O . GLY A 1 194 ? 16.509 -9.533 16.668 1.00 71.00 194 GLY A O 1
ATOM 1579 N N . LYS A 1 195 ? 16.788 -11.675 17.210 1.00 74.19 195 LYS A N 1
ATOM 1580 C CA . LYS A 1 195 ? 17.424 -12.026 15.939 1.00 74.19 195 LYS A CA 1
ATOM 1581 C C . LYS A 1 195 ? 16.352 -12.311 14.884 1.00 74.19 195 LYS A C 1
ATOM 1583 O O . LYS A 1 195 ? 15.651 -13.311 15.000 1.00 74.19 195 LYS A O 1
ATOM 1588 N N . VAL A 1 196 ? 16.263 -11.471 13.858 1.00 73.31 196 VAL A N 1
ATOM 1589 C CA . VAL A 1 196 ? 15.445 -11.723 12.666 1.00 73.31 196 VAL A CA 1
ATOM 1590 C C . VAL A 1 196 ? 16.305 -12.443 11.640 1.00 73.31 196 VAL A C 1
ATOM 1592 O O . VAL A 1 196 ? 17.433 -12.029 11.351 1.00 73.31 196 VAL A O 1
ATOM 1595 N N . THR A 1 197 ? 15.793 -13.553 11.119 1.00 78.56 197 THR A N 1
ATOM 1596 C CA . THR A 1 197 ? 16.434 -14.319 10.050 1.00 78.56 197 THR A CA 1
ATOM 1597 C C . THR A 1 197 ? 15.650 -14.196 8.765 1.00 78.56 197 THR A C 1
ATOM 1599 O O . THR A 1 197 ? 14.425 -14.258 8.796 1.00 78.56 197 THR A O 1
ATOM 1602 N N . SER A 1 198 ? 16.370 -14.092 7.657 1.00 78.94 198 SER A N 1
ATOM 1603 C CA . SER A 1 198 ? 15.797 -14.065 6.319 1.00 78.94 198 SER A CA 1
ATOM 1604 C C . SER A 1 198 ? 16.638 -14.884 5.359 1.00 78.94 198 SER A C 1
ATOM 1606 O O . SER A 1 198 ? 17.858 -14.905 5.499 1.00 78.94 198 SER A O 1
ATOM 1608 N N . SER A 1 199 ? 16.012 -15.492 4.357 1.00 85.62 199 SER A N 1
ATOM 1609 C CA . SER A 1 199 ? 16.729 -16.001 3.188 1.00 85.62 199 SER A CA 1
ATOM 1610 C C . SER A 1 199 ? 16.588 -15.072 1.985 1.00 85.62 199 SER A C 1
ATOM 1612 O O . SER A 1 199 ? 15.484 -14.700 1.605 1.00 85.62 199 SER A O 1
ATOM 1614 N N . LEU A 1 200 ? 17.710 -14.741 1.351 1.00 88.00 200 LEU A N 1
ATOM 1615 C CA . LEU A 1 200 ? 17.743 -14.202 -0.004 1.00 88.00 200 LEU A CA 1
ATOM 1616 C C . LEU A 1 200 ? 18.043 -15.325 -0.985 1.00 88.00 200 LEU A C 1
ATOM 1618 O O . LEU A 1 200 ? 18.924 -16.142 -0.735 1.00 88.00 200 LEU A O 1
ATOM 1622 N N . HIS A 1 201 ? 17.364 -15.304 -2.119 1.00 90.56 201 HIS A N 1
ATOM 1623 C CA . HIS A 1 201 ? 17.475 -16.279 -3.189 1.00 90.56 201 HIS A CA 1
ATOM 1624 C C . HIS A 1 201 ? 17.797 -15.541 -4.482 1.00 90.56 201 HIS A C 1
ATOM 1626 O O . HIS A 1 201 ? 17.103 -14.589 -4.837 1.00 90.56 201 HIS A O 1
ATOM 1632 N N . ILE A 1 202 ? 18.810 -15.988 -5.214 1.00 92.88 202 ILE A N 1
ATOM 1633 C CA . ILE A 1 202 ? 19.063 -15.551 -6.587 1.00 92.88 202 ILE A CA 1
ATOM 1634 C C . ILE A 1 202 ? 19.055 -16.764 -7.506 1.00 92.88 202 ILE A C 1
ATOM 1636 O O . ILE A 1 202 ? 19.523 -17.838 -7.132 1.00 92.88 202 ILE A O 1
ATOM 1640 N N . SER A 1 203 ? 18.522 -16.593 -8.709 1.00 94.19 203 SER A N 1
ATOM 1641 C CA . SER A 1 203 ? 18.525 -17.620 -9.748 1.00 94.19 203 SER A CA 1
ATOM 1642 C C . SER A 1 203 ? 18.700 -17.012 -11.131 1.00 94.19 203 SER A C 1
ATOM 1644 O O . SER A 1 203 ? 18.347 -15.849 -11.336 1.00 94.19 203 SER A O 1
ATOM 1646 N N . ASP A 1 204 ? 19.234 -17.787 -12.070 1.00 92.88 204 ASP A N 1
ATOM 1647 C CA . ASP A 1 204 ? 19.272 -17.427 -13.486 1.00 92.88 204 ASP A CA 1
ATOM 1648 C C . ASP A 1 204 ? 18.265 -18.228 -14.328 1.00 92.88 204 ASP A C 1
ATOM 1650 O O . ASP A 1 204 ? 17.574 -19.132 -13.855 1.00 92.88 204 ASP A O 1
ATOM 1654 N N . GLU A 1 205 ? 18.169 -17.873 -15.607 1.00 89.25 205 GLU A N 1
ATOM 1655 C CA . GLU A 1 205 ? 17.254 -18.492 -16.573 1.00 89.25 205 GLU A CA 1
ATOM 1656 C C . GLU A 1 205 ? 17.579 -19.953 -16.933 1.00 89.25 205 GLU A C 1
ATOM 1658 O O . GLU A 1 205 ? 16.729 -20.636 -17.505 1.00 89.25 205 GLU A O 1
ATOM 1663 N N . VAL A 1 206 ? 18.777 -20.447 -16.596 1.00 87.00 206 VAL A N 1
ATOM 1664 C CA . VAL A 1 206 ? 19.179 -21.848 -16.816 1.00 87.00 206 VAL A CA 1
ATOM 1665 C C . VAL A 1 206 ? 19.042 -22.707 -15.553 1.00 87.00 206 VAL A C 1
ATOM 1667 O O . VAL A 1 206 ? 19.265 -23.915 -15.610 1.00 87.00 206 VAL A O 1
ATOM 1670 N N . GLY A 1 207 ? 18.597 -22.111 -14.442 1.00 86.81 207 GLY A N 1
ATOM 1671 C CA . GLY A 1 207 ? 18.263 -22.796 -13.195 1.00 86.81 207 GLY A CA 1
ATOM 1672 C C . GLY A 1 207 ? 19.381 -22.822 -12.151 1.00 86.81 207 GLY A C 1
ATOM 1673 O O . GLY A 1 207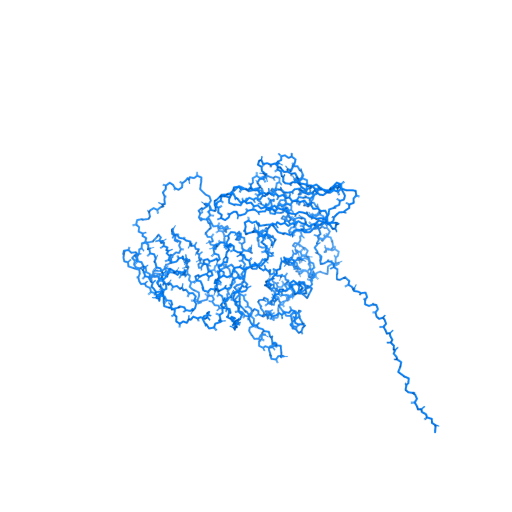 ? 19.193 -23.436 -11.097 1.00 86.81 207 GLY A O 1
ATOM 1674 N N . GLU A 1 208 ? 20.514 -22.155 -12.397 1.00 93.12 208 GLU A N 1
ATOM 1675 C CA . GLU A 1 208 ? 21.549 -21.970 -11.378 1.00 93.12 208 GLU A CA 1
ATOM 1676 C C . GLU A 1 208 ? 21.030 -21.049 -10.276 1.00 93.12 208 GLU A C 1
ATOM 1678 O O . GLU A 1 208 ? 20.270 -20.116 -10.544 1.00 93.12 208 GLU A O 1
ATOM 1683 N N . LYS A 1 209 ? 21.432 -21.300 -9.025 1.00 94.75 209 LYS A N 1
ATOM 1684 C CA . LYS A 1 209 ? 20.909 -20.574 -7.863 1.00 94.75 209 LYS A CA 1
ATOM 1685 C C . LYS A 1 209 ? 21.909 -20.453 -6.721 1.00 94.75 209 LYS A C 1
ATOM 1687 O O . LYS A 1 209 ? 22.766 -21.316 -6.555 1.00 94.75 209 LYS A O 1
ATOM 1692 N N . ALA A 1 210 ? 21.744 -19.413 -5.911 1.00 93.81 210 ALA A N 1
ATOM 1693 C CA . ALA A 1 210 ? 22.442 -19.244 -4.643 1.00 93.81 210 ALA A CA 1
ATOM 1694 C C . ALA A 1 210 ? 21.509 -18.655 -3.586 1.00 93.81 210 ALA A C 1
ATOM 1696 O O . ALA A 1 210 ? 20.605 -17.880 -3.906 1.00 93.81 210 ALA A O 1
ATOM 1697 N N . ASP A 1 211 ? 21.781 -18.997 -2.329 1.00 91.94 211 ASP A N 1
ATOM 1698 C CA . ASP A 1 211 ? 20.975 -18.600 -1.184 1.00 91.94 211 ASP A CA 1
ATOM 1699 C C . ASP A 1 211 ? 21.859 -17.952 -0.112 1.00 91.94 211 ASP A C 1
ATOM 1701 O O . ASP A 1 211 ? 22.953 -18.435 0.179 1.00 91.94 211 ASP A O 1
ATOM 1705 N N . VAL A 1 212 ? 21.370 -16.885 0.517 1.00 89.25 212 VAL A N 1
ATOM 1706 C CA . VAL A 1 212 ? 22.026 -16.231 1.656 1.00 89.25 212 VAL A CA 1
ATOM 1707 C C . VAL A 1 212 ? 21.070 -16.222 2.835 1.00 89.25 212 VAL A C 1
ATOM 1709 O O . VAL A 1 212 ? 20.028 -15.577 2.777 1.00 89.25 212 VAL A O 1
ATOM 1712 N N . LEU A 1 213 ? 21.447 -16.895 3.925 1.00 87.69 213 LEU A N 1
ATOM 1713 C CA . LEU A 1 213 ? 20.747 -16.781 5.202 1.00 87.69 213 LEU A CA 1
ATOM 1714 C C . LEU A 1 213 ? 21.292 -15.579 5.975 1.00 87.69 213 LEU A C 1
ATOM 1716 O O . LEU A 1 213 ? 22.389 -15.619 6.533 1.00 87.69 213 LEU A O 1
ATOM 1720 N N . LEU A 1 214 ? 20.501 -14.522 6.032 1.00 81.75 214 LEU A N 1
ATOM 1721 C CA . LEU A 1 214 ? 20.768 -13.332 6.814 1.00 81.75 214 LEU A CA 1
ATOM 1722 C C . LEU A 1 214 ? 20.275 -13.501 8.236 1.00 81.75 214 LEU A C 1
ATOM 1724 O O . LEU A 1 214 ? 19.272 -14.159 8.515 1.00 81.75 214 LEU A O 1
ATOM 1728 N N . SER A 1 215 ? 20.993 -12.866 9.154 1.00 79.56 215 SER A N 1
ATOM 1729 C CA . SER A 1 215 ? 20.605 -12.841 10.547 1.00 79.56 215 SER A CA 1
ATOM 1730 C C . SER A 1 215 ? 21.023 -11.527 11.176 1.00 79.56 215 SER A C 1
ATOM 1732 O O . SER A 1 215 ? 22.208 -11.293 11.412 1.00 79.56 215 SER A O 1
ATOM 1734 N N . VAL A 1 216 ? 20.044 -10.666 11.423 1.00 72.88 216 VAL A N 1
ATOM 1735 C CA . VAL A 1 216 ? 20.250 -9.326 11.969 1.00 72.88 216 VAL A CA 1
ATOM 1736 C C . VAL A 1 216 ? 19.579 -9.204 13.326 1.00 72.88 216 VAL A C 1
ATOM 1738 O O . VAL A 1 216 ? 18.544 -9.814 13.585 1.00 72.88 216 VAL A O 1
ATOM 1741 N N . ASN A 1 217 ? 20.166 -8.400 14.206 1.00 73.00 217 ASN A N 1
ATOM 1742 C CA . ASN A 1 217 ? 19.504 -8.040 15.451 1.00 73.00 217 ASN A CA 1
ATOM 1743 C C . ASN A 1 217 ? 18.464 -6.959 15.155 1.00 73.00 217 ASN A C 1
ATOM 1745 O O . ASN A 1 217 ? 18.809 -5.839 14.779 1.00 73.00 217 ASN A O 1
ATOM 1749 N N . GLY A 1 218 ? 17.204 -7.329 15.325 1.00 64.81 218 GLY A N 1
ATOM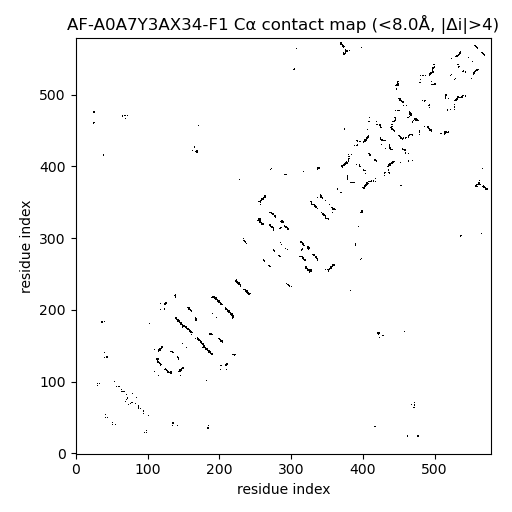 1750 C CA . GLY A 1 218 ? 16.062 -6.450 15.377 1.00 64.81 218 GLY A CA 1
ATOM 1751 C C . GLY A 1 218 ? 16.107 -5.558 16.596 1.00 64.81 218 GLY A C 1
ATOM 1752 O O . GLY A 1 218 ? 16.160 -6.018 17.741 1.00 64.81 218 GLY A O 1
ATOM 1753 N N . ILE A 1 219 ? 16.098 -4.264 16.317 1.00 60.19 219 ILE A N 1
ATOM 1754 C CA . ILE A 1 219 ? 15.840 -3.228 17.298 1.00 60.19 219 ILE A CA 1
ATOM 1755 C C . ILE A 1 219 ? 14.396 -2.820 17.012 1.00 60.19 219 ILE A C 1
ATOM 1757 O O . ILE A 1 219 ? 14.135 -2.339 15.908 1.00 60.19 219 ILE A O 1
ATOM 1761 N N . PRO A 1 220 ? 13.441 -3.047 17.934 1.00 52.16 220 PRO A N 1
ATOM 1762 C CA . PRO A 1 220 ? 12.078 -2.599 17.707 1.00 52.16 220 PRO A CA 1
ATOM 1763 C C . PRO A 1 220 ? 12.094 -1.083 17.538 1.00 52.16 220 PRO A C 1
ATOM 1765 O O . PRO A 1 220 ? 13.025 -0.397 17.961 1.00 52.16 220 PRO A O 1
ATOM 1768 N N . MET A 1 221 ? 11.029 -0.542 16.969 1.00 48.38 221 MET A N 1
ATOM 1769 C CA . MET A 1 221 ? 10.858 0.901 16.873 1.00 48.38 221 MET A CA 1
ATOM 1770 C C . MET A 1 221 ? 10.743 1.511 18.286 1.00 48.38 221 MET A C 1
ATOM 1772 O O . MET A 1 221 ? 9.658 1.558 18.861 1.00 48.38 221 MET A O 1
ATOM 1776 N N . THR A 1 222 ? 11.871 1.935 18.861 1.00 40.84 222 THR A N 1
ATOM 1777 C CA . THR A 1 222 ? 12.017 2.538 20.206 1.00 40.84 222 THR A CA 1
ATOM 1778 C C . THR A 1 222 ? 11.978 4.065 20.187 1.00 40.84 222 THR A C 1
ATOM 1780 O O . THR A 1 222 ? 12.304 4.741 21.161 1.00 40.84 222 THR A O 1
ATOM 1783 N N . GLU A 1 223 ? 11.625 4.618 19.043 1.00 42.34 223 GLU A N 1
ATOM 1784 C CA . GLU A 1 223 ? 11.686 6.031 18.746 1.00 42.34 223 GLU A CA 1
ATOM 1785 C C . GLU A 1 223 ? 10.527 6.801 19.511 1.00 42.34 223 GLU A C 1
ATOM 1787 O O . GLU A 1 223 ? 9.572 6.165 19.928 1.00 42.34 223 GLU A O 1
ATOM 1792 N N . LYS A 1 224 ? 10.587 8.124 19.802 1.00 34.66 224 LYS A N 1
ATOM 1793 C CA . LYS A 1 224 ? 9.546 9.089 20.312 1.00 34.66 224 LYS A CA 1
ATOM 1794 C C . LYS A 1 224 ? 8.900 10.037 19.264 1.00 34.66 224 LYS A C 1
ATOM 1796 O O . LYS A 1 224 ? 9.635 10.666 18.519 1.00 34.66 224 LYS A O 1
ATOM 1801 N N . PRO A 1 225 ? 7.580 10.270 19.256 1.00 37.47 225 PRO A N 1
ATOM 1802 C CA . PRO A 1 225 ? 6.868 10.902 18.136 1.00 37.47 225 PRO A CA 1
ATOM 1803 C C . PRO A 1 225 ? 7.557 12.137 17.471 1.00 37.47 225 PRO A C 1
ATOM 1805 O O . PRO A 1 225 ? 7.822 13.119 18.154 1.00 37.47 225 PRO A O 1
ATOM 1808 N N . PHE A 1 226 ? 7.825 12.113 16.157 1.00 34.62 226 PHE A N 1
ATOM 1809 C CA . PHE A 1 226 ? 8.413 13.130 15.283 1.00 34.62 226 PHE A CA 1
ATOM 1810 C C . PHE A 1 226 ? 7.453 13.440 14.135 1.00 34.62 226 PHE A C 1
ATOM 1812 O O . PHE A 1 226 ? 6.754 12.564 13.634 1.00 34.62 226 PHE A O 1
ATOM 1819 N N . VAL A 1 227 ? 7.408 14.706 13.740 1.00 35.59 227 VAL A N 1
ATOM 1820 C CA . VAL A 1 227 ? 6.572 15.191 12.644 1.00 35.59 227 VAL A CA 1
ATOM 1821 C C . VAL A 1 227 ? 7.274 14.878 11.323 1.00 35.59 227 VAL A C 1
ATOM 1823 O O . VAL A 1 227 ? 8.378 15.355 11.090 1.00 35.59 227 VAL A O 1
ATOM 1826 N N . LEU A 1 228 ? 6.643 14.079 10.461 1.00 34.03 228 LEU A N 1
ATOM 1827 C CA . LEU A 1 228 ? 7.197 13.696 9.148 1.00 34.03 228 LEU A CA 1
ATOM 1828 C C . LEU A 1 228 ? 7.221 14.823 8.104 1.00 34.03 228 LEU A C 1
ATOM 1830 O O . LEU A 1 228 ? 7.814 14.674 7.038 1.00 34.03 228 LEU A O 1
ATOM 1834 N N . MET A 1 229 ? 6.567 15.940 8.399 1.00 37.31 229 MET A N 1
ATOM 1835 C CA . MET A 1 229 ? 6.353 17.039 7.469 1.00 37.31 229 MET A CA 1
ATOM 1836 C C . MET A 1 229 ? 7.237 18.246 7.823 1.00 37.31 229 MET A C 1
ATOM 1838 O O . MET A 1 229 ? 7.391 18.538 9.010 1.00 37.31 229 MET A O 1
ATOM 1842 N N . PRO A 1 230 ? 7.824 18.964 6.843 1.00 36.00 230 PRO A N 1
ATOM 1843 C CA . PRO A 1 230 ? 8.481 20.245 7.112 1.00 36.00 230 PRO A CA 1
ATOM 1844 C C . PRO A 1 230 ? 7.502 21.220 7.786 1.00 36.00 230 PRO A C 1
ATOM 1846 O O . PRO A 1 230 ? 6.306 21.153 7.521 1.00 36.00 230 PRO A O 1
ATOM 1849 N N . ASP A 1 231 ? 7.999 22.155 8.606 1.00 34.44 231 ASP A N 1
ATOM 1850 C CA . ASP A 1 231 ? 7.183 23.126 9.372 1.00 34.44 231 ASP A CA 1
ATOM 1851 C C . ASP A 1 231 ? 6.207 23.958 8.507 1.00 34.44 231 ASP A C 1
ATOM 1853 O O . ASP A 1 231 ? 5.284 24.584 9.024 1.00 34.44 231 ASP A O 1
ATOM 1857 N N . SER A 1 232 ? 6.407 23.972 7.186 1.00 35.62 232 SER A N 1
ATOM 1858 C CA . SER A 1 232 ? 5.542 24.605 6.188 1.00 35.62 232 SER A CA 1
ATOM 1859 C C . SER A 1 232 ? 4.313 23.777 5.784 1.00 35.62 232 SER A C 1
ATOM 1861 O O . SER A 1 232 ? 3.462 24.294 5.064 1.00 35.62 232 SER A O 1
ATOM 1863 N N . ILE A 1 233 ? 4.212 22.513 6.211 1.00 33.44 233 ILE A N 1
ATOM 1864 C CA . ILE A 1 233 ? 3.071 21.624 5.969 1.00 33.44 233 ILE A CA 1
ATOM 1865 C C . ILE A 1 233 ? 2.405 21.314 7.330 1.00 33.44 233 ILE A C 1
ATOM 1867 O O . ILE A 1 233 ? 2.973 20.607 8.159 1.00 33.44 233 ILE A O 1
ATOM 1871 N N . PRO A 1 234 ? 1.181 21.801 7.582 1.00 31.12 234 PRO A N 1
ATOM 1872 C CA . PRO A 1 234 ? 0.502 21.738 8.878 1.00 31.12 234 PRO A CA 1
ATOM 1873 C C . PRO A 1 234 ? -0.080 20.364 9.255 1.00 31.12 234 PRO A C 1
ATOM 1875 O O . PRO A 1 234 ? -0.752 20.229 10.286 1.00 31.12 234 PRO A O 1
ATOM 1878 N N . THR A 1 235 ? 0.155 19.331 8.444 1.00 33.59 235 THR A N 1
ATOM 1879 C CA . THR A 1 235 ? -0.227 17.953 8.761 1.00 33.59 235 THR A CA 1
ATOM 1880 C C . THR A 1 235 ? 0.839 17.329 9.659 1.00 33.59 235 THR A C 1
ATOM 1882 O O . THR A 1 235 ? 1.786 16.694 9.202 1.00 33.59 235 THR A O 1
ATOM 1885 N N . HIS A 1 236 ? 0.692 17.505 10.971 1.00 32.62 236 HIS A N 1
ATOM 1886 C CA . HIS A 1 236 ? 1.591 16.887 11.942 1.00 32.62 236 HIS A CA 1
ATOM 1887 C C . HIS A 1 236 ? 1.260 15.401 12.130 1.00 32.62 236 HIS A C 1
ATOM 1889 O O . HIS A 1 236 ? 0.490 15.032 13.015 1.00 32.62 236 HIS A O 1
ATOM 1895 N N . VAL A 1 237 ? 1.845 14.538 11.300 1.00 35.19 237 VAL A N 1
ATOM 1896 C CA . VAL A 1 237 ? 1.876 13.094 11.563 1.00 35.19 237 VAL A CA 1
ATOM 1897 C C . VAL A 1 237 ? 2.972 12.847 12.592 1.00 35.19 237 VAL A C 1
ATOM 1899 O O . VAL A 1 237 ? 4.149 12.903 12.249 1.00 35.19 237 VAL A O 1
ATOM 1902 N N . VAL A 1 238 ? 2.598 12.637 13.855 1.00 34.47 238 VAL A N 1
ATOM 1903 C CA . VAL A 1 238 ? 3.555 12.433 14.950 1.00 34.47 238 VAL A CA 1
ATOM 1904 C C . VAL A 1 238 ? 3.901 10.936 15.049 1.00 34.47 238 VAL A C 1
ATOM 1906 O O . VAL A 1 238 ? 3.075 10.133 15.476 1.00 34.47 238 VAL A O 1
ATOM 1909 N N . VAL A 1 239 ? 5.107 10.544 14.626 1.00 36.38 239 VAL A N 1
ATOM 1910 C CA . VAL A 1 239 ? 5.573 9.143 14.494 1.00 36.38 239 VAL A CA 1
ATOM 1911 C C . VAL A 1 239 ? 6.761 8.874 15.392 1.00 36.38 239 VAL A C 1
ATOM 1913 O O . VAL A 1 239 ? 7.677 9.659 15.355 1.00 36.38 239 VAL A O 1
ATOM 1916 N N . PRO A 1 240 ? 6.837 7.811 16.191 1.00 33.22 240 PRO A N 1
ATOM 1917 C CA . PRO A 1 240 ? 7.958 7.632 17.119 1.00 33.22 240 PRO A CA 1
ATOM 1918 C C . PRO A 1 240 ? 9.378 7.853 16.465 1.00 33.22 240 PRO A C 1
ATOM 1920 O O . PRO A 1 240 ? 9.579 7.317 15.391 1.00 33.22 240 PRO A O 1
ATOM 1923 N N . GLY A 1 241 ? 10.298 8.659 17.065 1.00 32.91 241 GLY A N 1
ATOM 1924 C CA . GLY A 1 241 ? 11.621 9.288 16.691 1.00 32.91 241 GLY A CA 1
ATOM 1925 C C . GLY A 1 241 ? 12.723 9.380 17.823 1.00 32.91 241 GLY A C 1
ATOM 1926 O O . GLY A 1 241 ? 12.462 9.748 18.960 1.00 32.91 241 GLY A O 1
ATOM 1927 N N . TYR A 1 242 ? 13.992 9.037 17.567 1.00 33.31 242 TYR A N 1
ATOM 1928 C CA . TYR A 1 242 ? 15.124 8.905 18.537 1.00 33.31 242 TYR A CA 1
ATOM 1929 C C . TYR A 1 242 ? 15.315 9.989 19.649 1.00 33.31 242 TYR A C 1
ATOM 1931 O O . TYR A 1 242 ? 15.190 11.188 19.411 1.00 33.31 242 TYR A O 1
ATOM 1939 N N . SER A 1 243 ? 15.759 9.564 20.850 1.00 33.25 243 SER A N 1
ATOM 1940 C CA . SER A 1 243 ? 16.360 10.394 21.921 1.00 33.25 243 SER A CA 1
ATOM 1941 C C . SER A 1 243 ? 17.681 9.759 22.365 1.00 33.25 243 SER A C 1
ATOM 1943 O O . SER A 1 243 ? 17.705 8.586 22.722 1.00 33.25 243 SER A O 1
ATOM 1945 N N . SER A 1 244 ? 18.774 10.526 22.410 1.00 34.62 244 SER A N 1
ATOM 1946 C CA . SER A 1 244 ? 20.080 10.053 22.910 1.00 34.62 244 SER A CA 1
ATOM 1947 C C . SER A 1 244 ? 20.136 9.892 24.434 1.00 34.62 244 SER A C 1
ATOM 1949 O O . SER A 1 244 ? 21.160 9.487 24.978 1.00 34.62 244 SER A O 1
ATOM 1951 N N . GLN A 1 245 ? 19.061 10.269 25.126 1.00 33.75 245 GLN A N 1
ATOM 1952 C CA . GLN A 1 245 ? 18.874 10.064 26.556 1.00 33.75 245 GLN A CA 1
ATOM 1953 C C . GLN A 1 245 ? 17.876 8.913 26.737 1.00 33.75 245 GLN A C 1
ATOM 1955 O O . GLN A 1 245 ? 16.793 8.989 26.132 1.00 33.75 245 GLN A O 1
ATOM 1960 N N . PRO A 1 246 ? 18.180 7.877 27.544 1.00 36.16 246 PRO A N 1
ATOM 1961 C CA . PRO A 1 246 ? 17.141 6.980 28.026 1.00 36.16 246 PRO A CA 1
ATOM 1962 C C . PRO A 1 246 ? 16.029 7.833 28.644 1.00 36.16 246 PRO A C 1
ATOM 1964 O O . PRO A 1 246 ? 16.281 8.816 29.342 1.00 36.16 246 PRO A O 1
ATOM 1967 N N . ILE A 1 247 ? 14.775 7.512 28.327 1.00 40.84 247 ILE A N 1
ATOM 1968 C CA . ILE A 1 247 ? 13.642 8.080 29.053 1.00 40.84 247 ILE A CA 1
ATOM 1969 C C . ILE A 1 247 ? 13.686 7.408 30.426 1.00 40.84 247 ILE A C 1
ATOM 1971 O O . ILE A 1 247 ? 13.027 6.400 30.648 1.00 40.84 247 ILE A O 1
ATOM 1975 N N . ASP A 1 248 ? 14.524 7.925 31.326 1.00 38.09 248 ASP A N 1
ATOM 1976 C CA . ASP A 1 248 ? 14.740 7.354 32.663 1.00 38.09 248 ASP A CA 1
ATOM 1977 C C . ASP A 1 248 ? 13.463 7.393 33.523 1.00 38.09 248 ASP A C 1
ATOM 1979 O O . ASP A 1 248 ? 13.385 6.766 34.581 1.00 38.09 248 ASP A O 1
ATOM 1983 N N . LYS A 1 249 ? 12.431 8.105 33.052 1.00 40.88 249 LYS A N 1
ATOM 1984 C CA . LYS A 1 249 ? 11.073 8.087 33.586 1.00 40.88 249 LYS A CA 1
ATOM 1985 C C . LYS A 1 249 ? 10.081 8.559 32.526 1.00 40.88 249 LYS A C 1
ATOM 1987 O O . LYS A 1 249 ? 10.316 9.590 31.892 1.00 40.88 249 LYS A O 1
ATOM 1992 N N . GLU A 1 250 ? 8.978 7.830 32.341 1.00 43.09 250 GLU A N 1
ATOM 1993 C CA . GLU A 1 250 ? 7.800 8.372 31.651 1.00 43.09 250 GLU A CA 1
ATOM 1994 C C . GLU A 1 250 ? 7.449 9.733 32.273 1.00 43.09 250 GLU A C 1
ATOM 1996 O O . GLU A 1 250 ? 7.618 9.932 33.478 1.00 43.09 250 GLU A O 1
ATOM 2001 N N . ILE A 1 251 ? 7.018 10.693 31.452 1.00 43.28 251 ILE A N 1
ATOM 2002 C CA . ILE A 1 251 ? 6.564 11.987 31.964 1.00 43.28 251 ILE A CA 1
ATOM 2003 C C . ILE A 1 251 ? 5.305 11.706 32.791 1.00 43.28 251 ILE A C 1
ATOM 2005 O O . ILE A 1 251 ? 4.245 11.453 32.223 1.00 43.28 251 ILE A O 1
ATOM 2009 N N . ASP A 1 252 ? 5.431 11.717 34.119 1.00 47.03 252 ASP A N 1
ATOM 2010 C CA . ASP A 1 252 ? 4.286 11.760 35.027 1.00 47.03 252 ASP A CA 1
ATOM 2011 C C . ASP A 1 252 ? 3.628 13.130 34.838 1.00 47.03 252 ASP A C 1
ATOM 2013 O O . ASP A 1 252 ? 4.113 14.151 35.335 1.00 47.03 252 ASP A O 1
ATOM 2017 N N . PHE A 1 253 ? 2.541 13.170 34.072 1.00 52.19 253 PHE A N 1
ATOM 2018 C CA . PHE A 1 253 ? 1.660 14.328 34.084 1.00 52.19 253 PHE A CA 1
ATOM 2019 C C . PHE A 1 253 ? 0.942 14.354 35.431 1.00 52.19 253 PHE A C 1
ATOM 2021 O O . PHE A 1 253 ? 0.503 13.323 35.935 1.00 52.19 253 PHE A O 1
ATOM 2028 N N . SER A 1 254 ? 0.814 15.539 36.026 1.00 60.88 254 SER A N 1
ATOM 2029 C CA . SER A 1 254 ? 0.085 15.697 37.289 1.00 60.88 254 SER A CA 1
ATOM 2030 C C . SER A 1 254 ? -1.405 15.368 37.156 1.00 60.88 254 SER A C 1
ATOM 2032 O O . SER A 1 254 ? -2.058 15.112 38.162 1.00 60.88 254 SER A O 1
ATOM 2034 N N . GLU A 1 255 ? -1.938 15.404 35.930 1.00 76.38 255 GLU A N 1
ATOM 2035 C CA . GLU A 1 255 ? -3.346 15.188 35.604 1.00 76.38 255 GLU A CA 1
ATOM 2036 C C . GLU A 1 255 ? -3.460 14.447 34.261 1.00 76.38 255 GLU A C 1
ATOM 2038 O O . GLU A 1 255 ? -2.801 14.823 33.284 1.00 76.38 255 GLU A O 1
ATOM 2043 N N . SER A 1 256 ? -4.292 13.404 34.203 1.00 83.69 256 SER A N 1
ATOM 2044 C CA . SER A 1 256 ? -4.538 12.622 32.989 1.00 83.69 256 SER A CA 1
ATOM 2045 C C . SER A 1 256 ? -5.964 12.067 32.937 1.00 83.69 256 SER A C 1
ATOM 2047 O O . SER A 1 256 ? -6.661 11.991 33.950 1.00 83.69 256 SER A O 1
ATOM 2049 N N . ILE A 1 257 ? -6.405 11.685 31.736 1.00 89.00 257 ILE A N 1
ATOM 2050 C CA . ILE A 1 257 ? -7.650 10.949 31.502 1.00 89.00 257 ILE A CA 1
ATOM 2051 C C . ILE A 1 257 ? -7.300 9.497 31.166 1.00 89.00 257 ILE A C 1
ATOM 2053 O O . ILE A 1 257 ? -6.615 9.233 30.177 1.00 89.00 257 ILE A O 1
ATOM 2057 N N . ASN A 1 258 ? -7.810 8.557 31.957 1.00 92.25 258 ASN A N 1
ATOM 2058 C CA . ASN A 1 258 ? -7.636 7.120 31.788 1.00 92.25 258 ASN A CA 1
ATOM 2059 C C . ASN A 1 258 ? -8.867 6.512 31.115 1.00 92.25 258 ASN A C 1
ATOM 2061 O O . ASN A 1 258 ? -9.955 6.486 31.689 1.00 92.25 258 ASN A O 1
ATOM 2065 N N . PHE A 1 259 ? -8.695 5.976 29.910 1.00 93.12 259 PHE A N 1
ATOM 2066 C CA . PHE A 1 259 ? -9.760 5.332 29.148 1.00 93.12 259 PHE A CA 1
ATOM 2067 C C . PHE A 1 259 ? -9.740 3.814 29.329 1.00 93.12 259 PHE A C 1
ATOM 2069 O O . PHE A 1 259 ? -8.696 3.167 29.244 1.00 93.12 259 PHE A O 1
ATOM 2076 N N . THR A 1 260 ? -10.919 3.225 29.516 1.00 95.94 260 THR A N 1
ATOM 2077 C CA . THR A 1 260 ? -11.174 1.791 29.350 1.00 95.94 260 THR A CA 1
ATOM 2078 C C . THR A 1 260 ? -12.439 1.610 28.523 1.00 95.94 260 THR A C 1
ATOM 2080 O O . THR A 1 260 ? -13.519 2.020 28.947 1.00 95.94 260 THR A O 1
ATOM 2083 N N . VAL A 1 261 ? -12.296 0.994 27.353 1.00 96.75 261 VAL A N 1
ATOM 2084 C CA . VAL A 1 261 ? -13.377 0.735 26.403 1.00 96.75 261 VAL A CA 1
ATOM 2085 C C . VAL A 1 261 ? -13.535 -0.769 26.228 1.00 96.75 261 VAL A C 1
ATOM 2087 O O . VAL A 1 261 ? -12.577 -1.475 25.901 1.00 96.75 261 VAL A O 1
ATOM 2090 N N . THR A 1 262 ? -14.744 -1.262 26.466 1.00 98.25 262 THR A N 1
ATOM 2091 C CA . THR A 1 262 ? -15.089 -2.679 26.334 1.00 98.25 262 THR A CA 1
ATOM 2092 C C . THR A 1 262 ? -16.337 -2.863 25.492 1.00 98.25 262 THR A C 1
ATOM 2094 O O . THR A 1 262 ? -17.172 -1.969 25.395 1.00 98.25 262 THR A O 1
ATOM 2097 N N . ASP A 1 263 ? -16.499 -4.052 24.938 1.00 97.69 263 ASP A N 1
ATOM 2098 C CA . ASP A 1 263 ? -17.767 -4.511 24.386 1.00 97.69 263 ASP A CA 1
ATOM 2099 C C . ASP A 1 263 ? -18.759 -4.782 25.532 1.00 97.69 263 ASP A C 1
ATOM 2101 O O . ASP A 1 263 ? -18.393 -5.386 26.545 1.00 97.69 263 ASP A O 1
ATOM 2105 N N . LYS A 1 264 ? -20.001 -4.301 25.410 1.00 97.88 264 LYS A N 1
ATOM 2106 C CA . LYS A 1 264 ? -21.013 -4.380 26.478 1.00 97.88 264 LYS A CA 1
ATOM 2107 C C . LYS A 1 264 ? -21.466 -5.806 26.783 1.00 97.88 264 LYS A C 1
ATOM 2109 O O . LYS A 1 264 ? -21.791 -6.088 27.934 1.00 97.88 264 LYS A O 1
ATOM 2114 N N . GLU A 1 265 ? -21.496 -6.686 25.787 1.00 96.62 265 GLU A N 1
ATOM 2115 C CA . GLU A 1 265 ? -21.990 -8.055 25.946 1.00 96.62 265 GLU A CA 1
ATOM 2116 C C . GLU A 1 265 ? -20.889 -9.003 26.432 1.00 96.62 265 GLU A C 1
ATOM 2118 O O . GLU A 1 265 ? -21.049 -9.701 27.432 1.00 96.62 265 GLU A O 1
ATOM 2123 N N . SER A 1 266 ? -19.738 -8.997 25.763 1.00 95.94 266 SER A N 1
ATOM 2124 C CA . SER A 1 266 ? -18.623 -9.899 26.058 1.00 95.94 266 SER A CA 1
ATOM 2125 C C . SER A 1 266 ? -17.701 -9.405 27.175 1.00 95.94 266 SER A C 1
ATOM 2127 O O . SER A 1 266 ? -16.920 -10.190 27.716 1.00 95.94 266 SER A O 1
ATOM 2129 N N . GLY A 1 267 ? -17.729 -8.107 27.498 1.00 96.56 267 GLY A N 1
ATOM 2130 C CA . GLY A 1 267 ? -16.824 -7.473 28.462 1.00 96.56 267 GLY A CA 1
ATOM 2131 C C . GLY A 1 267 ? -15.360 -7.402 28.007 1.00 96.56 267 GLY A C 1
ATOM 2132 O O . GLY A 1 267 ? -14.493 -6.992 28.783 1.00 96.56 267 GLY A O 1
ATOM 2133 N N . LYS A 1 268 ? -15.053 -7.809 26.768 1.00 95.88 268 LYS A N 1
ATOM 2134 C CA . LYS A 1 268 ? -13.689 -7.798 26.226 1.00 95.88 268 LYS A CA 1
ATOM 2135 C C . LYS A 1 268 ? -13.255 -6.372 25.864 1.00 95.88 268 LYS A C 1
ATOM 2137 O O . LYS A 1 268 ? -14.104 -5.565 25.486 1.00 95.88 268 LYS A O 1
ATOM 2142 N N . PRO A 1 269 ? -11.952 -6.042 25.951 1.00 95.38 269 PRO A N 1
ATOM 2143 C CA . PRO A 1 269 ? -11.430 -4.771 25.453 1.00 95.38 269 PRO A CA 1
ATOM 2144 C C . PRO A 1 269 ? -11.732 -4.583 23.963 1.00 95.38 269 PRO A C 1
ATOM 2146 O O . PRO A 1 269 ? -11.590 -5.529 23.191 1.00 95.38 269 PRO A O 1
ATOM 2149 N N . VAL A 1 270 ? -12.105 -3.364 23.571 1.00 94.38 270 VAL A N 1
ATOM 2150 C CA . VAL A 1 270 ? -12.451 -3.013 22.185 1.00 94.38 270 VAL A CA 1
ATOM 2151 C C . VAL A 1 270 ? -11.565 -1.874 21.699 1.00 94.38 270 VAL A C 1
ATOM 2153 O O . VAL A 1 270 ? -11.410 -0.862 22.385 1.00 94.38 270 VAL A O 1
ATOM 2156 N N . ALA A 1 271 ? -10.966 -2.037 20.519 1.00 93.00 271 ALA A N 1
ATOM 2157 C CA . ALA A 1 271 ? -10.241 -0.949 19.876 1.00 93.00 271 ALA A CA 1
ATOM 2158 C C . ALA A 1 271 ? -11.215 0.177 19.505 1.00 93.00 271 ALA A C 1
ATOM 2160 O O . ALA A 1 271 ? -12.316 -0.104 19.050 1.00 93.00 271 ALA A O 1
ATOM 2161 N N . ALA A 1 272 ? -10.852 1.441 19.704 1.00 91.75 272 ALA A N 1
ATOM 2162 C CA . ALA A 1 272 ? -11.784 2.546 19.493 1.00 91.75 272 ALA A CA 1
ATOM 2163 C C . ALA A 1 272 ? -11.087 3.817 19.020 1.00 91.75 272 ALA A C 1
ATOM 2165 O O . ALA A 1 272 ? -9.928 4.068 19.360 1.00 91.75 272 ALA A O 1
ATOM 2166 N N . ARG A 1 273 ? -11.829 4.639 18.276 1.00 89.62 273 ARG A N 1
ATOM 2167 C CA . ARG A 1 273 ? -11.484 6.030 17.975 1.00 89.62 273 ARG A CA 1
ATOM 2168 C C . ARG A 1 273 ? -12.055 6.933 19.061 1.00 89.62 273 ARG A C 1
ATOM 2170 O O . ARG A 1 273 ? -13.240 6.842 19.373 1.00 89.62 273 ARG A O 1
ATOM 2177 N N . VAL A 1 274 ? -11.240 7.829 19.603 1.00 87.31 274 VAL A N 1
ATOM 2178 C CA . VAL A 1 274 ? -11.606 8.739 20.691 1.00 87.31 274 VAL A CA 1
ATOM 2179 C C . VAL A 1 274 ? -11.307 10.181 20.305 1.00 87.31 274 VAL A C 1
ATOM 2181 O O . VAL A 1 274 ? -10.180 10.537 19.976 1.00 87.31 274 VAL A O 1
ATOM 2184 N N . GLU A 1 275 ? -12.322 11.029 20.377 1.00 87.19 275 GLU A N 1
ATOM 2185 C CA . GLU A 1 275 ? -12.213 12.481 20.256 1.00 87.19 275 GLU A CA 1
ATOM 2186 C C . GLU A 1 275 ? -12.417 13.091 21.643 1.00 87.19 275 GLU A C 1
ATOM 2188 O O . GLU A 1 275 ? -13.410 12.787 22.304 1.00 87.19 275 GLU A O 1
ATOM 2193 N N . VAL A 1 276 ? -11.511 13.964 22.086 1.00 85.12 276 VAL A N 1
ATOM 2194 C CA . VAL A 1 276 ? -11.671 14.718 23.337 1.00 85.12 276 VAL A CA 1
ATOM 2195 C C . VAL A 1 276 ? -11.720 16.201 23.015 1.00 85.12 276 VAL A C 1
ATOM 2197 O O . VAL A 1 276 ? -10.847 16.720 22.321 1.00 85.12 276 VAL A O 1
ATOM 2200 N N . SER A 1 277 ? -12.743 16.884 23.523 1.00 87.31 277 SER A N 1
ATOM 2201 C CA . SER A 1 277 ? -12.971 18.315 23.301 1.00 87.31 277 SER A CA 1
ATOM 2202 C C . SER A 1 277 ? -13.429 19.022 24.574 1.00 87.31 277 SER A C 1
ATOM 2204 O O . SER A 1 277 ? -13.853 18.370 25.527 1.00 87.31 277 SER A O 1
ATOM 2206 N N . ASP A 1 278 ? -13.374 20.349 24.599 1.00 86.06 278 ASP A N 1
ATOM 2207 C CA . ASP A 1 278 ? -14.023 21.166 25.624 1.00 86.06 278 ASP A CA 1
ATOM 2208 C C . ASP A 1 278 ? -15.112 22.085 25.053 1.00 86.06 278 ASP A C 1
ATOM 2210 O O . ASP A 1 278 ? -15.335 22.169 23.845 1.00 86.06 278 ASP A O 1
ATOM 2214 N N . LYS A 1 279 ? -15.815 22.795 25.943 1.00 87.94 279 LYS A N 1
ATOM 2215 C CA . LYS A 1 279 ? -16.892 23.728 25.567 1.00 87.94 279 LYS A CA 1
ATOM 2216 C C . LYS A 1 279 ? -16.417 24.911 24.717 1.00 87.94 279 LYS A C 1
ATOM 2218 O O . LYS A 1 279 ? -17.249 25.547 24.078 1.00 87.94 279 LYS A O 1
ATOM 2223 N N . ALA A 1 280 ? -15.119 25.219 24.722 1.00 82.25 280 ALA A N 1
ATOM 2224 C CA . ALA A 1 280 ? -14.536 26.264 23.888 1.00 82.25 280 ALA A CA 1
ATOM 2225 C C . ALA A 1 280 ? -14.206 25.763 22.469 1.00 82.25 280 ALA A C 1
ATOM 2227 O O . ALA A 1 280 ? -13.766 26.552 21.638 1.00 82.25 280 ALA A O 1
ATOM 2228 N N . GLY A 1 281 ? -14.426 24.473 22.181 1.00 72.94 281 GLY A N 1
ATOM 2229 C CA . GLY A 1 281 ? -14.088 23.857 20.900 1.00 72.94 281 GLY A CA 1
ATOM 2230 C C . GLY A 1 281 ? -12.604 23.511 20.772 1.00 72.94 281 GLY A C 1
ATOM 2231 O O . GLY A 1 281 ? -12.145 23.214 19.672 1.00 72.94 281 GLY A O 1
ATOM 2232 N N . SER A 1 282 ? -11.846 23.540 21.875 1.00 73.81 282 SER A N 1
ATOM 2233 C CA . SER A 1 282 ? -10.471 23.039 21.879 1.00 73.81 282 SER A CA 1
ATOM 2234 C C . SER A 1 282 ? -10.495 21.520 21.920 1.00 73.81 282 SER A C 1
ATOM 2236 O O . SER A 1 282 ? -11.316 20.930 22.623 1.00 73.81 282 SER A O 1
ATOM 2238 N N . HIS A 1 283 ? -9.584 20.886 21.190 1.00 72.19 283 HIS A N 1
ATOM 2239 C CA . HIS A 1 283 ? -9.491 19.433 21.119 1.00 72.19 283 HIS A CA 1
ATOM 2240 C C . HIS A 1 283 ? -8.175 18.915 21.713 1.00 72.19 283 HIS A C 1
ATOM 2242 O O . HIS A 1 283 ? -7.201 19.659 21.817 1.00 72.19 283 HIS A O 1
ATOM 2248 N N . TYR A 1 284 ? -8.140 17.632 22.088 1.00 72.81 284 TYR A N 1
ATOM 2249 C CA . TYR A 1 284 ? -6.991 16.976 22.723 1.00 72.81 284 TYR A CA 1
ATOM 2250 C C . TYR A 1 284 ? -6.820 15.559 22.166 1.00 72.81 284 TYR A C 1
ATOM 2252 O O . TYR A 1 284 ? -7.763 14.769 22.205 1.00 72.81 284 TYR A O 1
ATOM 2260 N N . TRP A 1 285 ? -5.646 15.235 21.614 1.00 60.19 285 TRP A N 1
ATOM 2261 C CA . TRP A 1 285 ? -5.513 14.039 20.767 1.00 60.19 285 TRP A CA 1
ATOM 2262 C C . TRP A 1 285 ? -4.156 13.325 20.805 1.00 60.19 285 TRP A C 1
ATOM 2264 O O . TRP A 1 285 ? -3.959 12.381 20.054 1.00 60.19 285 TRP A O 1
ATOM 2274 N N . THR A 1 286 ? -3.211 13.722 21.657 1.00 59.75 286 THR A N 1
ATOM 2275 C CA . THR A 1 286 ? -1.899 13.056 21.771 1.00 59.75 286 THR A CA 1
ATOM 2276 C C . THR A 1 286 ? -1.819 12.246 23.070 1.00 59.75 286 THR A C 1
ATOM 2278 O O . THR A 1 286 ? -1.391 12.790 24.094 1.00 59.75 286 THR A O 1
ATOM 2281 N N . PRO A 1 287 ? -2.275 10.981 23.095 1.00 54.75 287 PRO A N 1
ATOM 2282 C CA . PRO A 1 287 ? -2.196 10.154 24.298 1.00 54.75 287 PRO A CA 1
ATOM 2283 C C . PRO A 1 287 ? -0.746 9.769 24.635 1.00 54.75 287 PRO A C 1
ATOM 2285 O O . PRO A 1 287 ? 0.133 9.725 23.777 1.00 54.75 287 PRO A O 1
ATOM 2288 N N . ILE A 1 288 ? -0.510 9.525 25.923 1.00 53.28 288 ILE A N 1
ATOM 2289 C CA . ILE A 1 288 ? 0.805 9.296 26.533 1.00 53.28 288 ILE A CA 1
ATOM 2290 C C . ILE A 1 288 ? 1.190 7.814 26.465 1.00 53.28 288 ILE A C 1
ATOM 2292 O O . ILE A 1 288 ? 2.346 7.490 26.198 1.00 53.28 288 ILE A O 1
ATOM 2296 N N . LYS A 1 289 ? 0.228 6.915 26.731 1.00 51.16 289 LYS A N 1
ATOM 2297 C CA . LYS A 1 289 ? 0.440 5.461 26.827 1.00 51.16 289 LYS A CA 1
ATOM 2298 C C . LYS A 1 289 ? -0.657 4.689 26.103 1.00 51.16 289 LYS A C 1
ATOM 2300 O O . LYS A 1 289 ? -1.836 5.040 26.181 1.00 51.16 289 LYS A O 1
ATOM 2305 N N . GLY A 1 290 ? -0.251 3.596 25.460 1.00 37.03 290 GLY A N 1
ATOM 2306 C CA . GLY A 1 290 ? -1.097 2.752 24.616 1.00 37.03 290 GLY A CA 1
ATOM 2307 C C . GLY A 1 290 ? -0.830 2.974 23.122 1.00 37.03 290 GLY A C 1
ATOM 2308 O O . GLY A 1 290 ? -0.290 4.015 22.735 1.00 37.03 290 GLY A O 1
ATOM 2309 N N . PRO A 1 291 ? -1.162 1.993 22.263 1.00 43.59 291 PRO A N 1
ATOM 2310 C CA . PRO A 1 291 ? -1.008 2.160 20.829 1.00 43.59 291 PRO A CA 1
ATOM 2311 C C . PRO A 1 291 ? -1.987 3.247 20.390 1.00 43.59 291 PRO A C 1
ATOM 2313 O O . PRO A 1 291 ? -3.191 3.133 20.605 1.00 43.59 291 PRO A O 1
ATOM 2316 N N . SER A 1 292 ? -1.446 4.332 19.851 1.00 47.97 292 SER A N 1
ATOM 2317 C CA . SER A 1 292 ? -2.217 5.515 19.514 1.00 47.97 292 SER A CA 1
ATOM 2318 C C . SER A 1 292 ? -1.655 6.204 18.288 1.00 47.97 292 SER A C 1
ATOM 2320 O O . SER A 1 292 ? -0.449 6.246 18.055 1.00 47.97 292 SER A O 1
ATOM 2322 N N . TYR A 1 293 ? -2.576 6.715 17.488 1.00 52.19 293 TYR A N 1
ATOM 2323 C CA . TYR A 1 293 ? -2.310 7.482 16.289 1.00 52.19 293 TYR A CA 1
ATOM 2324 C C . TYR A 1 293 ? -3.322 8.613 16.235 1.00 52.19 293 TYR A C 1
ATOM 2326 O O . TYR A 1 293 ? -4.482 8.365 16.567 1.00 52.19 293 TYR A O 1
ATOM 2334 N N . ALA A 1 294 ? -2.903 9.813 15.839 1.00 51.44 294 ALA A N 1
ATOM 2335 C CA . ALA A 1 294 ? -3.751 10.988 15.913 1.00 51.44 294 ALA A CA 1
ATOM 2336 C C . ALA A 1 294 ? -3.710 11.852 14.652 1.00 51.44 294 ALA A C 1
ATOM 2338 O O . ALA A 1 294 ? -2.666 11.990 14.017 1.00 51.44 294 ALA A O 1
ATOM 2339 N N . VAL A 1 295 ? -4.856 12.443 14.306 1.00 54.09 295 VAL A N 1
ATOM 2340 C CA . VAL A 1 295 ? -5.055 13.225 13.072 1.00 54.09 295 VAL A CA 1
ATOM 2341 C C . VAL A 1 295 ? -5.455 14.653 13.428 1.00 54.09 295 VAL A C 1
ATOM 2343 O O . VAL A 1 295 ? -6.408 14.840 14.175 1.00 54.09 295 VAL A O 1
ATOM 2346 N N . SER A 1 296 ? -4.740 15.655 12.903 1.00 47.81 296 SER A N 1
ATOM 2347 C CA . SER A 1 296 ? -5.046 17.089 13.070 1.00 47.81 296 SER A CA 1
ATOM 2348 C C . SER A 1 296 ? -6.155 17.567 12.114 1.00 47.81 296 SER A C 1
ATOM 2350 O O . SER A 1 296 ? -6.341 16.994 11.046 1.00 47.81 296 SER A O 1
ATOM 2352 N N . ARG A 1 297 ? -6.864 18.650 12.476 1.00 50.75 297 ARG A N 1
ATOM 2353 C CA . ARG A 1 297 ? -7.947 19.290 11.691 1.00 50.75 297 ARG A CA 1
ATOM 2354 C C . ARG A 1 297 ? -7.486 20.436 10.773 1.00 50.75 297 ARG A C 1
ATOM 2356 O O . ARG A 1 297 ? -8.335 21.164 10.260 1.00 50.75 297 ARG A O 1
ATOM 2363 N N . ASN A 1 298 ? -6.181 20.679 10.629 1.00 44.69 298 ASN A N 1
ATOM 2364 C CA . ASN A 1 298 ? -5.731 21.921 9.995 1.00 44.69 298 ASN A CA 1
ATOM 2365 C C . ASN A 1 298 ? -6.154 22.001 8.510 1.00 44.69 298 ASN A C 1
ATOM 2367 O O . ASN A 1 298 ? -5.941 21.070 7.740 1.00 44.69 298 ASN A O 1
ATOM 2371 N N . MET A 1 299 ? -6.796 23.117 8.144 1.00 41.78 299 MET A N 1
ATOM 2372 C CA . MET A 1 299 ? -7.592 23.324 6.922 1.00 41.78 299 MET A CA 1
ATOM 2373 C C . MET A 1 299 ? -6.770 23.536 5.644 1.00 41.78 299 MET A C 1
ATOM 2375 O O . MET A 1 299 ? -7.350 23.650 4.565 1.00 41.78 299 MET A O 1
ATOM 2379 N N . GLU A 1 300 ? -5.452 23.670 5.758 1.00 36.47 300 GLU A N 1
ATOM 2380 C CA . GLU A 1 300 ? -4.638 24.223 4.675 1.00 36.47 300 GLU A CA 1
ATOM 2381 C C . GLU A 1 300 ? -4.249 23.195 3.600 1.00 36.47 300 GLU A C 1
ATOM 2383 O O . GLU A 1 300 ? -3.952 23.616 2.486 1.00 36.47 300 GLU A O 1
ATOM 2388 N N . TRP A 1 301 ? -4.288 21.875 3.866 1.00 33.56 301 TRP A N 1
ATOM 2389 C CA . TRP A 1 301 ? -3.813 20.865 2.901 1.00 33.56 301 TRP A CA 1
ATOM 2390 C C . TRP A 1 301 ? -4.558 19.520 2.974 1.00 33.56 301 TRP A C 1
ATOM 2392 O O . TRP A 1 301 ? -4.735 18.950 4.049 1.00 33.56 301 TRP A O 1
ATOM 2402 N N . GLY A 1 302 ? -4.957 19.010 1.802 1.00 36.44 302 GLY A N 1
ATOM 2403 C CA . GLY A 1 302 ? -5.712 17.766 1.598 1.00 36.44 302 GLY A CA 1
ATOM 2404 C C . GLY A 1 302 ? -6.979 17.990 0.760 1.00 36.44 302 GLY A C 1
ATOM 2405 O O . GLY A 1 302 ? -7.711 18.957 0.970 1.00 36.44 302 GLY A O 1
ATOM 2406 N N . TRP A 1 303 ? -7.245 17.111 -0.211 1.00 35.16 303 TRP A N 1
ATOM 2407 C CA . TRP A 1 303 ? -8.424 17.198 -1.081 1.00 35.16 303 TRP A CA 1
ATOM 2408 C C . TRP A 1 303 ? -9.718 17.059 -0.267 1.00 35.16 303 TRP A C 1
ATOM 2410 O O . TRP A 1 303 ? -9.826 16.210 0.621 1.00 35.16 303 TRP A O 1
ATOM 2420 N N . ARG A 1 304 ? -10.711 17.921 -0.519 1.00 34.97 304 ARG A N 1
ATOM 2421 C CA . ARG A 1 304 ? -12.014 17.881 0.166 1.00 34.97 304 ARG A CA 1
ATOM 2422 C C . ARG A 1 304 ? -12.825 16.694 -0.358 1.00 34.97 304 ARG A C 1
ATOM 2424 O O . ARG A 1 304 ? -13.300 16.735 -1.487 1.00 34.97 304 ARG A O 1
ATOM 2431 N N . THR A 1 305 ? -13.038 15.675 0.470 1.00 38.78 305 THR A N 1
ATOM 2432 C CA . THR A 1 305 ? -14.068 14.665 0.202 1.00 38.78 305 THR A CA 1
ATOM 2433 C C . THR A 1 305 ? -15.434 15.307 0.449 1.00 38.78 305 THR A C 1
ATOM 2435 O O . THR A 1 305 ? -15.565 16.212 1.277 1.00 38.78 305 THR A O 1
ATOM 2438 N N . ALA A 1 306 ? -16.485 14.830 -0.219 1.00 34.22 306 ALA A N 1
ATOM 2439 C CA . ALA A 1 306 ? -17.855 15.302 0.028 1.00 34.22 306 ALA A CA 1
ATOM 2440 C C . ALA A 1 306 ? -18.338 15.055 1.479 1.00 34.22 306 ALA A C 1
ATOM 2442 O O . ALA A 1 306 ? -19.365 15.587 1.891 1.00 34.22 306 ALA A O 1
ATOM 2443 N N . LEU A 1 307 ? -17.597 14.253 2.253 1.00 34.03 307 LEU A N 1
ATOM 2444 C CA . LEU A 1 307 ? -17.869 13.918 3.650 1.00 34.03 307 LEU A CA 1
ATOM 2445 C C . LEU A 1 307 ? -17.034 14.744 4.649 1.00 34.03 307 LEU A C 1
ATOM 2447 O O . LEU A 1 307 ? -17.257 14.630 5.851 1.00 34.03 307 LEU A O 1
ATOM 2451 N N . TRP A 1 308 ? -16.131 15.617 4.171 1.00 35.69 308 TRP A N 1
ATOM 2452 C CA . TRP A 1 308 ? -15.183 16.394 4.990 1.00 35.69 308 TRP A CA 1
ATOM 2453 C C . TRP A 1 308 ? -15.849 17.220 6.100 1.00 35.69 308 TRP A C 1
ATOM 2455 O O . TRP A 1 308 ? -15.337 17.301 7.214 1.00 35.69 308 TRP A O 1
ATOM 2465 N N . GLU A 1 309 ? -17.016 17.807 5.827 1.00 35.06 309 GLU A N 1
ATOM 2466 C CA . GLU A 1 309 ? -17.754 18.637 6.795 1.00 35.06 309 GLU A CA 1
ATOM 2467 C C . GLU A 1 309 ? -18.420 17.820 7.917 1.00 35.06 309 GLU A C 1
ATOM 2469 O O . GLU A 1 309 ? -18.791 18.374 8.950 1.00 35.06 309 GLU A O 1
ATOM 2474 N N . TYR A 1 310 ? -18.524 16.499 7.747 1.00 38.12 310 TYR A N 1
ATOM 2475 C CA . TYR A 1 310 ? -19.101 15.569 8.721 1.00 38.12 310 TYR A CA 1
ATOM 2476 C C . TYR A 1 310 ? -18.030 14.806 9.517 1.00 38.12 310 TYR A C 1
ATOM 2478 O O . TYR A 1 310 ? -18.356 13.890 10.274 1.00 38.12 310 TYR A O 1
ATOM 2486 N N . GLN A 1 311 ? -16.753 15.177 9.371 1.00 45.69 311 GLN A N 1
ATOM 2487 C CA . GLN A 1 311 ? -15.645 14.460 9.994 1.00 45.69 311 GLN A CA 1
ATOM 2488 C C . GLN A 1 311 ? -15.468 14.767 11.491 1.00 45.69 311 GLN A C 1
ATOM 2490 O O . GLN A 1 311 ? -15.287 15.932 11.881 1.00 45.69 311 GLN A O 1
ATOM 2495 N N . PRO A 1 312 ? -15.402 13.735 12.354 1.00 43.62 312 PRO A N 1
ATOM 2496 C CA . PRO A 1 312 ? -14.866 13.889 13.698 1.00 43.62 312 PRO A CA 1
ATOM 2497 C C . PRO A 1 312 ? -13.348 14.089 13.627 1.00 43.62 312 PRO A C 1
ATOM 2499 O O . PRO A 1 312 ? -12.654 13.445 12.843 1.00 43.62 312 PRO A O 1
ATOM 2502 N N . GLY A 1 313 ? -12.822 14.988 14.453 1.00 50.28 313 GLY A N 1
ATOM 2503 C CA . GLY A 1 313 ? -11.388 15.231 14.558 1.00 50.28 313 GLY A CA 1
ATOM 2504 C C . GLY A 1 313 ? -11.066 16.525 15.296 1.00 50.28 313 GLY A C 1
ATOM 2505 O O . GLY A 1 313 ? -11.933 17.380 15.430 1.00 50.28 313 GLY A O 1
ATOM 2506 N N . PRO A 1 314 ? -9.836 16.707 15.776 1.00 66.06 314 PRO A N 1
ATOM 2507 C CA . PRO A 1 314 ? -8.794 15.696 15.908 1.00 66.06 314 PRO A CA 1
ATOM 2508 C C . PRO A 1 314 ? -9.157 14.594 16.924 1.00 66.06 314 PRO A C 1
ATOM 2510 O O . PRO A 1 314 ? -9.891 14.829 17.883 1.00 66.06 314 PRO A O 1
ATOM 2513 N N . TYR A 1 315 ? -8.673 13.375 16.682 1.00 75.38 315 TYR A N 1
ATOM 2514 C CA . TYR A 1 315 ? -8.967 12.162 17.462 1.00 75.38 315 TYR A CA 1
ATOM 2515 C C . TYR A 1 315 ? -7.715 11.297 17.620 1.00 75.38 315 TYR A C 1
ATOM 2517 O O . TYR A 1 315 ? -6.726 11.522 16.923 1.00 75.38 315 TYR A O 1
ATOM 2525 N N . PHE A 1 316 ? -7.779 10.282 18.486 1.00 75.00 316 PHE A N 1
ATOM 2526 C CA . PHE A 1 316 ? -6.774 9.227 18.600 1.00 75.00 316 PHE A CA 1
ATOM 2527 C C . PHE A 1 316 ? -7.389 7.827 18.653 1.00 75.00 316 PHE A C 1
ATOM 2529 O O . PHE A 1 316 ? -8.544 7.667 19.037 1.00 75.00 316 PHE A O 1
ATOM 2536 N N . TYR A 1 317 ? -6.615 6.804 18.294 1.00 81.44 317 TYR A N 1
ATOM 2537 C CA . TYR A 1 317 ? -7.012 5.402 18.465 1.00 81.44 317 TYR A CA 1
ATOM 2538 C C . TYR A 1 317 ? -6.478 4.797 19.769 1.00 81.44 317 TYR A C 1
ATOM 2540 O O . TYR A 1 317 ? -5.421 5.200 20.251 1.00 81.44 317 TYR A O 1
ATOM 2548 N N . LEU A 1 318 ? -7.193 3.815 20.319 1.00 85.25 318 LEU A N 1
ATOM 2549 C CA . LEU A 1 318 ? -6.765 3.006 21.464 1.00 85.25 318 LEU A CA 1
ATOM 2550 C C . LEU A 1 318 ? -7.119 1.530 21.271 1.00 85.25 318 LEU A C 1
ATOM 2552 O O . LEU A 1 318 ? -8.093 1.219 20.595 1.00 85.25 318 LEU A O 1
ATOM 2556 N N . ALA A 1 319 ? -6.361 0.622 21.893 1.00 88.25 319 ALA A N 1
ATOM 2557 C CA . ALA A 1 319 ? -6.645 -0.820 21.924 1.00 88.25 319 ALA A CA 1
ATOM 2558 C C . ALA A 1 319 ? -7.328 -1.207 23.250 1.00 88.25 319 ALA A C 1
ATOM 2560 O O . ALA A 1 319 ? -6.741 -1.859 24.113 1.00 88.25 319 ALA A O 1
ATOM 2561 N N . GLY A 1 320 ? -8.542 -0.705 23.477 1.00 90.31 320 GLY A N 1
ATOM 2562 C CA . GLY A 1 320 ? -9.313 -0.902 24.710 1.00 90.31 320 GLY A CA 1
ATOM 2563 C C . GLY A 1 320 ? -8.858 -0.086 25.923 1.00 90.31 320 GLY A C 1
ATOM 2564 O O . GLY A 1 320 ? -9.669 0.156 26.815 1.00 90.31 320 GLY A O 1
ATOM 2565 N N . LYS A 1 321 ? -7.605 0.383 25.979 1.00 90.06 321 LYS A N 1
ATOM 2566 C CA . LYS A 1 321 ? -7.104 1.277 27.037 1.00 90.06 321 LYS A CA 1
ATOM 2567 C C . LYS A 1 321 ? -6.136 2.321 26.491 1.00 90.06 321 LYS A C 1
ATOM 2569 O O . LYS A 1 321 ? -5.350 2.013 25.597 1.00 90.06 321 LYS A O 1
ATOM 2574 N N . ALA A 1 322 ? -6.175 3.522 27.060 1.00 83.81 322 ALA A N 1
ATOM 2575 C CA . ALA A 1 322 ? -5.214 4.593 26.796 1.00 83.81 322 ALA A CA 1
ATOM 2576 C C . ALA A 1 322 ? -5.182 5.600 27.951 1.00 83.81 322 ALA A C 1
ATOM 2578 O O . ALA A 1 322 ? -6.153 5.722 28.697 1.00 83.81 322 ALA A O 1
ATOM 2579 N N . GLU A 1 323 ? -4.086 6.345 28.054 1.00 80.94 323 GLU A N 1
ATOM 2580 C CA . GLU A 1 323 ? -3.937 7.473 28.977 1.00 80.94 323 GLU A CA 1
ATOM 2581 C C . GLU A 1 323 ? -3.669 8.757 28.179 1.00 80.94 323 GLU A C 1
ATOM 2583 O O . GLU A 1 323 ? -2.759 8.786 27.350 1.00 80.94 323 GLU A O 1
ATOM 2588 N N . LEU A 1 324 ? -4.446 9.819 28.413 1.00 77.31 324 LEU A N 1
ATOM 2589 C CA . LEU A 1 324 ? -4.311 11.122 27.751 1.00 77.31 324 LEU A CA 1
ATOM 2590 C C . LEU A 1 324 ? -3.858 12.197 28.746 1.00 77.31 324 LEU A C 1
ATOM 2592 O O . LEU A 1 324 ? -4.528 12.438 29.745 1.00 77.31 324 LEU A O 1
ATOM 2596 N N . GLY A 1 325 ? -2.751 12.878 28.443 1.00 73.50 325 GLY A N 1
ATOM 2597 C CA . GLY A 1 325 ? -2.121 13.887 29.305 1.00 73.50 325 GLY A CA 1
ATOM 2598 C C . GLY A 1 325 ? -2.799 15.242 29.271 1.00 73.50 325 GLY A C 1
ATOM 2599 O O . GLY A 1 325 ? -2.241 16.202 28.747 1.00 73.50 325 GLY A O 1
ATOM 2600 N N . VAL A 1 326 ? -4.019 15.314 29.786 1.00 77.19 326 VAL A N 1
ATOM 2601 C CA . VAL A 1 326 ? -4.804 16.543 29.860 1.00 77.19 326 VAL A CA 1
ATOM 2602 C C . VAL A 1 326 ? -5.585 16.577 31.168 1.00 77.19 326 VAL A C 1
ATOM 2604 O O . VAL A 1 326 ? -6.029 15.540 31.658 1.00 77.19 326 VAL A O 1
ATOM 2607 N N . ASN A 1 327 ? -5.795 17.782 31.699 1.00 84.25 327 ASN A N 1
ATOM 2608 C CA . ASN A 1 327 ? -6.715 17.998 32.807 1.00 84.25 327 ASN A CA 1
ATOM 2609 C C . ASN A 1 327 ? -8.130 17.481 32.434 1.00 84.25 327 ASN A C 1
ATOM 2611 O O . ASN A 1 327 ? -8.680 17.934 31.420 1.00 84.25 327 ASN A O 1
ATOM 2615 N N . PRO A 1 328 ? -8.729 16.575 33.232 1.00 89.50 328 PRO A N 1
ATOM 2616 C CA . PRO A 1 328 ? -10.058 16.012 32.973 1.00 89.50 328 PRO A CA 1
ATOM 2617 C C . PRO A 1 328 ? -11.217 17.017 33.011 1.00 89.50 328 PRO A C 1
ATOM 2619 O O . PRO A 1 328 ? -12.242 16.821 32.356 1.00 89.50 328 PRO A O 1
ATOM 2622 N N . VAL A 1 329 ? -11.081 18.092 33.788 1.00 91.50 329 VAL A N 1
ATOM 2623 C CA . VAL A 1 329 ? -12.173 19.007 34.123 1.00 91.50 329 VAL A CA 1
ATOM 2624 C C . VAL A 1 329 ? -12.693 19.724 32.877 1.00 91.50 329 VAL A C 1
ATOM 2626 O O . VAL A 1 329 ? -11.955 20.350 32.112 1.00 91.50 329 VAL A O 1
ATOM 2629 N N . GLY A 1 330 ? -14.014 19.658 32.691 1.00 91.25 330 GLY A N 1
ATOM 2630 C CA . GLY A 1 330 ? -14.714 20.345 31.606 1.00 91.25 330 GLY A CA 1
ATOM 2631 C C . GLY A 1 330 ? -14.495 19.735 30.219 1.00 91.25 330 GLY A C 1
ATOM 2632 O O . GLY A 1 330 ? -14.765 20.413 29.223 1.00 91.25 330 GLY A O 1
ATOM 2633 N N . LYS A 1 331 ? -14.002 18.491 30.141 1.00 93.06 331 LYS A N 1
ATOM 2634 C CA . LYS A 1 331 ? -13.804 17.764 28.881 1.00 93.06 331 LYS A CA 1
ATOM 2635 C C . LYS A 1 331 ? -14.988 16.855 28.554 1.00 93.06 331 LYS A C 1
ATOM 2637 O O . LYS A 1 331 ? -15.685 16.354 29.433 1.00 93.06 331 LYS A O 1
ATOM 2642 N N . ILE A 1 332 ? -15.196 16.634 27.263 1.00 94.88 332 ILE A N 1
ATOM 2643 C CA . ILE A 1 332 ? -16.170 15.702 26.694 1.00 94.88 332 ILE A CA 1
ATOM 2644 C C . ILE A 1 332 ? -15.399 14.740 25.797 1.00 94.88 332 ILE A C 1
ATOM 2646 O O . ILE A 1 332 ? -14.646 15.188 24.930 1.00 94.88 332 ILE A O 1
ATOM 2650 N N . ALA A 1 333 ? -15.609 13.438 25.985 1.00 93.44 333 ALA A N 1
ATOM 2651 C CA . ALA A 1 333 ? -15.058 12.398 25.128 1.00 93.44 333 ALA A CA 1
ATOM 2652 C C . ALA A 1 333 ? -16.156 11.778 24.251 1.00 93.44 333 ALA A C 1
ATOM 2654 O O . ALA A 1 333 ? -17.226 11.418 24.746 1.00 93.44 333 ALA A O 1
ATOM 2655 N N . ARG A 1 334 ? -15.883 11.631 22.951 1.00 93.94 334 ARG A N 1
ATOM 2656 C CA . ARG A 1 334 ? -16.689 10.852 22.000 1.00 93.94 334 ARG A CA 1
ATOM 2657 C C . ARG A 1 334 ? -15.902 9.620 21.581 1.00 93.94 334 ARG A C 1
ATOM 2659 O O . ARG A 1 334 ? -14.754 9.750 21.168 1.00 93.94 334 ARG A O 1
ATOM 2666 N N . ILE A 1 335 ? -16.503 8.444 21.701 1.00 94.12 335 ILE A N 1
ATOM 2667 C CA . ILE A 1 335 ? -15.843 7.152 21.502 1.00 94.12 335 ILE A CA 1
ATOM 2668 C C . ILE A 1 335 ? -16.619 6.365 20.445 1.00 94.12 335 ILE A C 1
ATOM 2670 O O . ILE A 1 335 ? -17.832 6.189 20.571 1.00 94.12 335 ILE A O 1
ATOM 2674 N N . TYR A 1 336 ? -15.913 5.896 19.418 1.00 92.62 336 TYR A N 1
ATOM 2675 C CA . TYR A 1 336 ? -16.464 5.199 18.256 1.00 92.62 336 TYR A CA 1
ATOM 2676 C C . TYR A 1 336 ? -15.777 3.842 18.063 1.00 92.62 336 TYR A C 1
ATOM 2678 O O . TYR A 1 336 ? -14.569 3.732 18.279 1.00 92.62 336 TYR A O 1
ATOM 2686 N N . HIS A 1 337 ? -16.539 2.849 17.603 1.00 93.69 337 HIS A N 1
ATOM 2687 C CA . HIS A 1 337 ? -16.033 1.579 17.085 1.00 93.69 337 HIS A CA 1
ATOM 2688 C C . HIS A 1 337 ? -16.859 1.189 15.854 1.00 93.69 337 HIS A C 1
ATOM 2690 O O . HIS A 1 337 ? -17.991 0.732 15.993 1.00 93.69 337 HIS A O 1
ATOM 2696 N N . GLY A 1 338 ? -16.335 1.449 14.656 1.00 91.19 338 GLY A N 1
ATOM 2697 C CA . GLY A 1 338 ? -17.058 1.187 13.408 1.00 91.19 338 GLY A CA 1
ATOM 2698 C C . GLY A 1 338 ? -18.475 1.766 13.327 1.00 91.19 338 GLY A C 1
ATOM 2699 O O . GLY A 1 338 ? -18.823 2.725 14.019 1.00 91.19 338 GLY A O 1
ATOM 2700 N N . PHE A 1 339 ? -19.294 1.180 12.449 1.00 91.69 339 PHE A N 1
ATOM 2701 C CA . PHE A 1 339 ? -20.711 1.540 12.290 1.00 91.69 339 PHE A CA 1
ATOM 2702 C C . PHE A 1 339 ? -21.670 0.551 12.952 1.00 91.69 339 PHE A C 1
ATOM 2704 O O . PHE A 1 339 ? -22.859 0.839 13.050 1.00 91.69 339 PHE A O 1
ATOM 2711 N N . GLU A 1 340 ? -21.163 -0.576 13.444 1.00 95.19 340 GLU A N 1
ATOM 2712 C CA . GLU A 1 340 ? -21.947 -1.650 14.063 1.00 95.19 340 GLU A CA 1
ATOM 2713 C C . GLU A 1 340 ? -22.182 -1.429 15.564 1.00 95.19 340 GLU A C 1
ATOM 2715 O O . GLU A 1 340 ? -22.988 -2.119 16.193 1.00 95.19 340 GLU A O 1
ATOM 2720 N N . TYR A 1 341 ? -21.535 -0.408 16.134 1.00 96.44 341 TYR A N 1
ATOM 2721 C CA . TYR A 1 341 ? -21.714 0.021 17.515 1.00 96.44 341 TYR A CA 1
ATOM 2722 C C . TYR A 1 341 ? -22.308 1.419 17.603 1.00 96.44 341 TYR A C 1
ATOM 2724 O O . TYR A 1 341 ? -22.067 2.290 16.769 1.00 96.44 341 TYR A O 1
ATOM 2732 N N . ILE A 1 342 ? -23.066 1.643 18.672 1.00 96.44 342 ILE A N 1
ATOM 2733 C CA . ILE A 1 342 ? -23.588 2.960 19.022 1.00 96.44 342 ILE A CA 1
ATOM 2734 C C . ILE A 1 342 ? -22.440 3.784 19.632 1.00 96.44 342 ILE A C 1
ATOM 2736 O O . ILE A 1 342 ? -21.887 3.372 20.658 1.00 96.44 342 ILE A O 1
ATOM 2740 N N . PRO A 1 343 ? -22.075 4.950 19.058 1.00 95.19 343 PRO A N 1
ATOM 2741 C CA . PRO A 1 343 ? -21.045 5.805 19.635 1.00 95.19 343 PRO A CA 1
ATOM 2742 C C . PRO A 1 343 ? -21.426 6.300 21.031 1.00 95.19 343 PRO A C 1
ATOM 2744 O O . PRO A 1 343 ? -22.575 6.667 21.283 1.00 95.19 343 PRO A O 1
ATOM 2747 N N . ALA A 1 344 ? -20.446 6.382 21.926 1.00 96.75 344 ALA A N 1
ATOM 2748 C CA . ALA A 1 344 ? -20.640 6.928 23.264 1.00 96.75 344 ALA A CA 1
ATOM 2749 C C . ALA A 1 344 ? -20.162 8.381 23.335 1.00 96.75 344 ALA A C 1
ATOM 2751 O O . ALA A 1 344 ? -19.096 8.721 22.823 1.00 96.75 344 ALA A O 1
ATOM 2752 N N . MET A 1 345 ? -20.922 9.230 24.025 1.00 96.06 345 MET A N 1
ATOM 2753 C CA . MET A 1 345 ? -20.504 10.577 24.411 1.00 96.06 345 MET A CA 1
ATOM 2754 C C . MET A 1 345 ? -20.567 10.685 25.929 1.00 96.06 345 MET A C 1
ATOM 2756 O O . MET A 1 345 ? -21.613 10.426 26.519 1.00 96.06 345 MET A O 1
ATOM 2760 N N . VAL A 1 346 ? -19.452 11.052 26.555 1.00 96.12 346 VAL A N 1
ATOM 2761 C CA . VAL A 1 346 ? -19.334 11.123 28.013 1.00 96.12 346 VAL A CA 1
ATOM 2762 C C . VAL A 1 346 ? -18.698 12.440 28.434 1.00 96.12 346 VAL A C 1
ATOM 2764 O O . VAL A 1 346 ? -17.707 12.881 27.849 1.00 96.12 346 VAL A O 1
ATOM 2767 N N . GLU A 1 347 ? -19.262 13.071 29.461 1.00 96.94 347 GLU A N 1
ATOM 2768 C CA . GLU A 1 347 ? -18.540 14.098 30.209 1.00 96.94 347 GLU A CA 1
ATOM 2769 C C . GLU A 1 347 ? -17.424 13.406 30.992 1.00 96.94 347 GLU A C 1
ATOM 2771 O O . GLU A 1 347 ? -17.654 12.394 31.659 1.00 96.94 347 GLU A O 1
ATOM 2776 N N . VAL A 1 348 ? -16.201 13.911 30.861 1.00 96.00 348 VAL A N 1
ATOM 2777 C CA . VAL A 1 348 ? -15.044 13.322 31.528 1.00 96.00 348 VAL A CA 1
ATOM 2778 C C . VAL A 1 348 ? -15.143 13.637 33.025 1.00 96.00 348 VAL A C 1
ATOM 2780 O O . VAL A 1 348 ? -15.243 14.812 33.388 1.00 96.00 348 VAL A O 1
ATOM 2783 N N . PRO A 1 349 ? -15.119 12.623 33.909 1.00 95.81 349 PRO A N 1
ATOM 2784 C CA . PRO A 1 349 ? -15.162 12.856 35.347 1.00 95.81 349 PRO A CA 1
ATOM 2785 C C . PRO A 1 349 ? -13.934 13.623 35.850 1.00 95.81 349 PRO A C 1
ATOM 2787 O O . PRO A 1 349 ? -12.847 13.463 35.301 1.00 95.81 349 PRO A O 1
ATOM 2790 N N . GLU A 1 350 ? -14.070 14.384 36.940 1.00 92.56 350 GLU A N 1
ATOM 2791 C CA . GLU A 1 350 ? -12.966 15.184 37.504 1.00 92.56 350 GLU A CA 1
ATOM 2792 C C . GLU A 1 350 ? -11.730 14.340 37.857 1.00 92.56 350 GLU A C 1
ATOM 2794 O O . GLU A 1 350 ? -10.606 14.802 37.692 1.00 92.56 350 GLU A O 1
ATOM 2799 N N . GLN A 1 351 ? -11.925 13.086 38.281 1.00 92.44 351 GLN A N 1
ATOM 2800 C CA . GLN A 1 351 ? -10.834 12.153 38.576 1.00 92.44 351 GLN A CA 1
ATOM 2801 C C . GLN A 1 351 ? -10.137 11.569 37.333 1.00 92.44 351 GLN A C 1
ATOM 2803 O O . GLN A 1 351 ? -9.167 10.834 37.479 1.00 92.44 351 GLN A O 1
ATOM 2808 N N . GLY A 1 352 ? -10.645 11.826 36.123 1.00 92.75 352 GLY A N 1
ATOM 2809 C CA . GLY A 1 352 ? -10.044 11.364 34.868 1.00 92.75 352 GLY A CA 1
ATOM 2810 C C . GLY A 1 352 ? -10.359 9.924 34.456 1.00 92.75 352 GLY A C 1
ATOM 2811 O O . GLY A 1 352 ? -9.974 9.522 33.366 1.00 92.75 352 GLY A O 1
ATOM 2812 N N . ASP A 1 353 ? -11.084 9.138 35.252 1.00 95.69 353 ASP A N 1
ATOM 2813 C CA . ASP A 1 353 ? -11.393 7.738 34.920 1.00 95.69 353 ASP A CA 1
ATOM 2814 C C . ASP A 1 353 ? -12.636 7.598 34.024 1.00 95.69 353 ASP A C 1
ATOM 2816 O O . ASP A 1 353 ? -13.775 7.643 34.497 1.00 95.69 353 ASP A O 1
ATOM 2820 N N . VAL A 1 354 ? -12.422 7.344 32.732 1.00 96.75 354 VAL A N 1
ATOM 2821 C CA . VAL A 1 354 ? -13.472 7.107 31.732 1.00 96.75 354 VAL A CA 1
ATOM 2822 C C . VAL A 1 354 ? -13.592 5.611 31.436 1.00 96.75 354 VAL A C 1
ATOM 2824 O O . VAL A 1 354 ? -12.726 5.006 30.804 1.00 96.75 354 VAL A O 1
ATOM 2827 N N . LYS A 1 355 ? -14.705 5.004 31.857 1.00 97.69 355 LYS A N 1
ATOM 2828 C CA . LYS A 1 355 ? -15.037 3.598 31.577 1.00 97.69 355 LYS A CA 1
ATOM 2829 C C . LYS A 1 355 ? -16.297 3.526 30.729 1.00 97.69 355 LYS A C 1
ATOM 2831 O O . LYS A 1 355 ? -17.352 3.975 31.169 1.00 97.69 355 LYS A O 1
ATOM 2836 N N . VAL A 1 356 ? -16.187 2.957 29.534 1.00 98.00 356 VAL A N 1
ATOM 2837 C CA . VAL A 1 356 ? -17.286 2.872 28.568 1.00 98.00 356 VAL A CA 1
ATOM 2838 C C . VAL A 1 356 ? -17.439 1.442 28.074 1.00 98.00 356 VAL A C 1
ATOM 2840 O O . VAL A 1 356 ? -16.484 0.828 27.608 1.00 98.00 356 VAL A O 1
ATOM 2843 N N . ALA A 1 357 ? -18.665 0.933 28.157 1.00 98.19 357 ALA A N 1
ATOM 2844 C CA . ALA A 1 357 ? -19.073 -0.317 27.536 1.00 98.19 357 ALA A CA 1
ATOM 2845 C C . ALA A 1 357 ? -19.891 0.013 26.278 1.00 98.19 357 ALA A C 1
ATOM 2847 O O . ALA A 1 357 ? -21.024 0.482 26.394 1.00 98.19 357 ALA A O 1
ATOM 2848 N N . LEU A 1 358 ? -19.302 -0.169 25.096 1.00 98.19 358 LEU A N 1
ATOM 2849 C CA . LEU A 1 358 ? -19.948 0.121 23.817 1.00 98.19 358 LEU A CA 1
ATOM 2850 C C . LEU A 1 358 ? -20.968 -0.965 23.470 1.00 98.19 358 LEU A C 1
ATOM 2852 O O . LEU A 1 358 ? -20.705 -2.158 23.615 1.00 98.19 358 LEU A O 1
ATOM 2856 N N . GLU A 1 359 ? -22.132 -0.536 22.997 1.00 97.94 359 GLU A N 1
ATOM 2857 C CA . GLU A 1 359 ? -23.230 -1.414 22.605 1.00 97.94 359 GLU A CA 1
ATOM 2858 C C . GLU A 1 359 ? -23.189 -1.678 21.102 1.00 97.94 359 GLU A C 1
ATOM 2860 O O . GLU A 1 359 ? -23.324 -0.747 20.305 1.00 97.94 359 GLU A O 1
ATOM 2865 N N . ARG A 1 360 ? -23.011 -2.948 20.732 1.00 97.31 360 ARG A N 1
ATOM 2866 C CA . ARG A 1 360 ? -23.176 -3.431 19.361 1.00 97.31 360 ARG A CA 1
ATOM 2867 C C . ARG A 1 360 ? -24.670 -3.514 19.052 1.00 97.31 360 ARG A C 1
ATOM 2869 O O . ARG A 1 360 ? -25.403 -4.172 19.784 1.00 97.31 360 ARG A O 1
ATOM 2876 N N . TRP A 1 361 ? -25.129 -2.848 17.995 1.00 96.94 361 TRP A N 1
ATOM 2877 C CA . TRP A 1 361 ? -26.544 -2.877 17.592 1.00 96.94 361 TRP A CA 1
ATOM 2878 C C . TRP A 1 361 ? -26.815 -3.860 16.446 1.00 96.94 361 TRP A C 1
ATOM 2880 O O . TRP A 1 361 ? -27.964 -4.244 16.226 1.00 96.94 361 TRP A O 1
ATOM 2890 N N . ILE A 1 362 ? -25.768 -4.289 15.739 1.00 96.81 362 ILE A N 1
ATOM 2891 C CA . ILE A 1 362 ? -25.809 -5.324 14.704 1.00 96.81 362 ILE A CA 1
ATOM 2892 C C . ILE A 1 362 ? -24.457 -6.040 14.645 1.00 96.81 362 ILE A C 1
ATOM 2894 O O . ILE A 1 362 ? -23.437 -5.426 14.923 1.00 96.81 362 ILE A O 1
ATOM 2898 N N . ASN A 1 363 ? -24.447 -7.330 14.311 1.00 95.00 363 ASN A N 1
ATOM 2899 C CA . ASN A 1 363 ? -23.225 -8.080 14.023 1.00 95.00 363 ASN A CA 1
ATOM 2900 C C . ASN A 1 363 ? -23.280 -8.536 12.563 1.00 95.00 363 ASN A C 1
ATOM 2902 O O . ASN A 1 363 ? -23.951 -9.517 12.245 1.00 95.00 363 ASN A O 1
ATOM 2906 N N . MET A 1 364 ? -22.645 -7.785 11.668 1.00 95.88 364 MET A N 1
ATOM 2907 C CA . MET A 1 364 ? -22.655 -8.072 10.234 1.00 95.88 364 MET A CA 1
ATOM 2908 C C . MET A 1 364 ? -21.912 -9.373 9.890 1.00 95.88 364 MET A C 1
ATOM 2910 O O . MET A 1 364 ? -22.458 -10.135 9.084 1.00 95.88 364 MET A O 1
ATOM 2914 N N . PRO A 1 365 ? -20.772 -9.712 10.529 1.00 93.88 365 PRO A N 1
ATOM 2915 C CA . PRO A 1 365 ? -20.138 -11.022 10.368 1.00 93.88 365 PRO A CA 1
ATOM 2916 C C . PRO A 1 365 ? -21.051 -12.216 10.665 1.00 93.88 365 PRO A C 1
ATOM 2918 O O . PRO A 1 365 ? -21.053 -13.175 9.897 1.00 93.88 365 PRO A O 1
ATOM 2921 N N . ASP A 1 366 ? -21.894 -12.150 11.703 1.00 93.44 366 ASP A N 1
ATOM 2922 C CA . ASP A 1 366 ? -22.868 -13.221 12.002 1.00 93.44 366 ASP A CA 1
ATOM 2923 C C . ASP A 1 366 ? -23.933 -13.371 10.897 1.00 93.44 366 ASP A C 1
ATOM 2925 O O . ASP A 1 366 ? -24.583 -14.410 10.775 1.00 93.44 366 ASP A O 1
ATOM 2929 N N . LEU A 1 367 ? -24.113 -12.330 10.079 1.00 95.06 367 LEU A N 1
ATOM 2930 C CA . LEU A 1 367 ? -24.981 -12.309 8.901 1.00 95.06 367 LEU A CA 1
ATOM 2931 C C . LEU A 1 367 ? -24.214 -12.604 7.596 1.00 95.06 367 LEU A C 1
ATOM 2933 O O . LEU A 1 367 ? -24.789 -12.498 6.508 1.00 95.06 367 LEU A O 1
ATOM 2937 N N . GLY A 1 368 ? -22.927 -12.950 7.689 1.00 95.31 368 GLY A N 1
ATOM 2938 C CA . GLY A 1 368 ? -22.042 -13.243 6.561 1.00 95.31 368 GLY A CA 1
ATOM 2939 C C . GLY A 1 368 ? -21.550 -12.011 5.800 1.00 95.31 368 GLY A C 1
ATOM 2940 O O . GLY A 1 368 ? -21.071 -12.159 4.678 1.00 95.31 368 GLY A O 1
ATOM 2941 N N . TRP A 1 369 ? -21.696 -10.806 6.359 1.00 96.50 369 TRP A N 1
ATOM 2942 C CA . TRP A 1 369 ? -21.272 -9.548 5.743 1.00 96.50 369 TRP A CA 1
ATOM 2943 C C . TRP A 1 369 ? -20.003 -8.996 6.395 1.00 96.50 369 TRP A C 1
ATOM 2945 O O . TRP A 1 369 ? -19.934 -8.868 7.612 1.00 96.50 369 TRP A O 1
ATOM 2955 N N . TYR A 1 370 ? -19.044 -8.573 5.576 1.00 95.56 370 TYR A N 1
ATOM 2956 C CA . TYR A 1 370 ? -17.743 -8.084 6.031 1.00 95.56 370 TYR A CA 1
ATOM 2957 C C . TYR A 1 370 ? -17.438 -6.720 5.421 1.00 95.56 370 TYR A C 1
ATOM 2959 O O . TYR A 1 370 ? -17.586 -6.524 4.213 1.00 95.56 370 TYR A O 1
ATOM 2967 N N . SER A 1 371 ? -17.026 -5.775 6.261 1.00 94.50 371 SER A N 1
ATOM 2968 C CA . SER A 1 371 ? -16.659 -4.415 5.871 1.00 94.50 371 SER A CA 1
ATOM 2969 C C . SER A 1 371 ? -15.241 -4.350 5.295 1.00 94.50 371 SER A C 1
ATOM 2971 O O . SER A 1 371 ? -14.321 -5.018 5.764 1.00 94.50 371 SER A O 1
ATOM 2973 N N . GLY A 1 372 ? -15.014 -3.485 4.313 1.00 91.50 372 GLY A N 1
ATOM 2974 C CA . GLY A 1 372 ? -13.659 -3.229 3.842 1.00 91.50 372 GLY A CA 1
ATOM 2975 C C . GLY A 1 372 ? -13.509 -1.936 3.065 1.00 91.50 372 GLY A C 1
ATOM 2976 O O . GLY A 1 372 ? -14.480 -1.405 2.526 1.00 91.50 372 GLY A O 1
ATOM 2977 N N . GLN A 1 373 ? -12.273 -1.449 3.019 1.00 89.12 373 GLN A N 1
ATOM 2978 C CA . GLN A 1 373 ? -11.857 -0.291 2.233 1.00 89.12 373 GLN A CA 1
ATOM 2979 C C . GLN A 1 373 ? -10.743 -0.704 1.267 1.00 89.12 373 GLN A C 1
ATOM 2981 O O . GLN A 1 373 ? -9.823 -1.440 1.642 1.00 89.12 373 GLN A O 1
ATOM 2986 N N . THR A 1 374 ? -10.833 -0.246 0.020 1.00 90.75 374 THR A N 1
ATOM 2987 C CA . THR A 1 374 ? -10.031 -0.812 -1.078 1.00 90.75 374 THR A CA 1
ATOM 2988 C C . THR A 1 374 ? -8.869 0.058 -1.543 1.00 90.75 374 THR A C 1
ATOM 2990 O O . THR A 1 374 ? -8.052 -0.424 -2.318 1.00 90.75 374 THR A O 1
ATOM 2993 N N . HIS A 1 375 ? -8.781 1.311 -1.090 1.00 89.94 375 HIS A N 1
ATOM 2994 C CA . HIS A 1 375 ? -7.839 2.283 -1.645 1.00 89.94 375 HIS A CA 1
ATOM 2995 C C . HIS A 1 375 ? -7.269 3.198 -0.562 1.00 89.94 375 HIS A C 1
ATOM 2997 O O . HIS A 1 375 ? -7.862 4.209 -0.198 1.00 89.94 375 HIS A O 1
ATOM 3003 N N . ILE A 1 376 ? -6.131 2.804 -0.002 1.00 84.81 376 ILE A N 1
ATOM 3004 C CA . ILE A 1 376 ? -5.411 3.538 1.040 1.00 84.81 376 ILE A CA 1
ATOM 3005 C C . ILE A 1 376 ? -3.965 3.696 0.588 1.00 84.81 376 ILE A C 1
ATOM 3007 O O . ILE A 1 376 ? -3.387 2.727 0.106 1.00 84.81 376 ILE A O 1
ATOM 3011 N N . HIS A 1 377 ? -3.332 4.833 0.856 1.00 79.12 377 HIS A N 1
ATOM 3012 C CA . HIS A 1 377 ? -1.897 5.001 0.611 1.00 79.12 377 HIS A CA 1
ATOM 3013 C C . HIS A 1 377 ? -1.130 5.269 1.887 1.00 79.12 377 HIS A C 1
ATOM 3015 O O . HIS A 1 377 ? -1.532 6.083 2.700 1.00 79.12 377 HIS A O 1
ATOM 3021 N N . THR A 1 378 ? 0.013 4.624 2.073 1.00 63.97 378 THR A N 1
ATOM 3022 C CA . THR A 1 378 ? 0.972 5.053 3.101 1.00 63.97 378 THR A CA 1
ATOM 3023 C C . THR A 1 378 ? 2.171 5.769 2.495 1.00 63.97 378 THR A C 1
ATOM 3025 O O . THR A 1 378 ? 2.814 6.548 3.177 1.00 63.97 378 THR A O 1
ATOM 3028 N N . THR A 1 379 ? 2.494 5.529 1.227 1.00 52.78 379 THR A N 1
ATOM 3029 C CA . THR A 1 379 ? 3.780 5.922 0.634 1.00 52.78 379 THR A CA 1
ATOM 3030 C C . THR A 1 379 ? 3.777 7.314 -0.008 1.00 52.78 379 THR A C 1
ATOM 3032 O O . THR A 1 379 ? 4.814 7.971 -0.068 1.00 52.78 379 THR A O 1
ATOM 3035 N N . ASP A 1 380 ? 2.620 7.797 -0.455 1.00 49.03 380 ASP A N 1
ATOM 3036 C CA . ASP A 1 380 ? 2.415 9.025 -1.239 1.00 49.03 380 ASP A CA 1
ATOM 3037 C C . ASP A 1 380 ? 2.687 10.327 -0.477 1.00 49.03 380 ASP A C 1
ATOM 3039 O O . ASP A 1 380 ? 3.119 11.321 -1.063 1.00 49.03 380 ASP A O 1
ATOM 3043 N N . ILE A 1 381 ? 2.493 10.302 0.839 1.00 44.41 381 ILE A N 1
ATOM 3044 C CA . ILE A 1 381 ? 2.788 11.412 1.747 1.00 44.41 381 ILE A CA 1
ATOM 3045 C C . ILE A 1 381 ? 4.134 11.273 2.453 1.00 44.41 381 ILE A C 1
ATOM 3047 O O . ILE A 1 381 ? 4.392 11.943 3.450 1.00 44.41 381 ILE A O 1
ATOM 3051 N N . GLY A 1 382 ? 5.016 10.396 1.971 1.00 42.69 382 GLY A N 1
ATOM 3052 C CA . GLY A 1 382 ? 6.295 10.158 2.633 1.00 42.69 382 GLY A CA 1
ATOM 3053 C C . GLY A 1 382 ? 6.143 9.569 4.035 1.00 42.69 382 GLY A C 1
ATOM 3054 O O . GLY A 1 382 ? 7.077 9.647 4.835 1.00 42.69 382 GLY A O 1
ATOM 3055 N N . ILE A 1 383 ? 4.965 9.011 4.350 1.00 47.25 383 ILE A N 1
ATOM 3056 C CA . ILE A 1 383 ? 4.783 8.248 5.571 1.00 47.25 383 ILE A CA 1
ATOM 3057 C C . ILE A 1 383 ? 5.571 6.949 5.389 1.00 47.25 383 ILE A C 1
ATOM 3059 O O . ILE A 1 383 ? 5.265 6.152 4.500 1.00 47.25 383 ILE A O 1
ATOM 3063 N N . PRO A 1 384 ? 6.616 6.714 6.194 1.00 47.94 384 PRO A N 1
ATOM 3064 C CA . PRO A 1 384 ? 7.447 5.568 5.964 1.00 47.94 384 PRO A CA 1
ATOM 3065 C C . PRO A 1 384 ? 6.684 4.334 6.448 1.00 47.94 384 PRO A C 1
ATOM 3067 O O . PRO A 1 384 ? 5.764 4.383 7.281 1.00 47.94 384 PRO A O 1
ATOM 3070 N N . VAL A 1 385 ? 7.003 3.207 5.838 1.00 49.69 385 VAL A N 1
ATOM 3071 C CA . VAL A 1 385 ? 6.042 2.119 5.732 1.00 49.69 385 VAL A CA 1
ATOM 3072 C C . VAL A 1 385 ? 5.848 1.304 7.025 1.00 49.69 385 VAL A C 1
ATOM 3074 O O . VAL A 1 385 ? 4.927 0.489 7.148 1.00 49.69 385 VAL A O 1
ATOM 3077 N N . GLN A 1 386 ? 6.584 1.651 8.086 1.00 48.53 386 GLN A N 1
ATOM 3078 C CA . GLN A 1 386 ? 6.263 1.322 9.479 1.00 48.53 386 GLN A CA 1
ATOM 3079 C C . GLN A 1 386 ? 4.836 1.702 9.878 1.00 48.53 386 GLN A C 1
ATOM 3081 O O . GLN A 1 386 ? 4.334 1.183 10.872 1.00 48.53 386 GLN A O 1
ATOM 3086 N N . PHE A 1 387 ? 4.151 2.567 9.127 1.00 53.69 387 PHE A N 1
ATOM 3087 C CA . PHE A 1 387 ? 2.737 2.843 9.354 1.00 53.69 387 PHE A CA 1
ATOM 3088 C C . PHE A 1 387 ? 1.828 1.618 9.214 1.00 53.69 387 PHE A C 1
ATOM 3090 O O . PHE A 1 387 ? 0.799 1.547 9.885 1.00 53.69 387 PHE A O 1
ATOM 3097 N N . SER A 1 388 ? 2.264 0.605 8.453 1.00 59.97 388 SER A N 1
ATOM 3098 C CA . SER A 1 388 ? 1.698 -0.758 8.421 1.00 59.97 388 SER A CA 1
ATOM 3099 C C . SER A 1 388 ? 1.368 -1.305 9.802 1.00 59.97 388 SER A C 1
ATOM 3101 O O . SER A 1 388 ? 0.362 -1.980 9.972 1.00 59.97 388 SER A O 1
ATOM 3103 N N . LYS A 1 389 ? 2.174 -0.983 10.819 1.00 62.47 389 LYS A N 1
ATOM 3104 C CA . LYS A 1 389 ? 1.982 -1.502 12.176 1.00 62.47 389 LYS A CA 1
ATOM 3105 C C . LYS A 1 389 ? 0.811 -0.862 12.930 1.00 62.47 389 LYS A C 1
ATOM 3107 O O . LYS A 1 389 ? 0.359 -1.423 13.924 1.00 62.47 389 LYS A O 1
ATOM 3112 N N . PHE A 1 390 ? 0.346 0.315 12.505 1.00 69.75 390 PHE A N 1
ATOM 3113 C CA . PHE A 1 390 ? -0.820 0.983 13.094 1.00 69.75 390 PHE A CA 1
ATOM 3114 C C . PHE A 1 390 ? -2.119 0.559 12.412 1.00 69.75 390 PHE A C 1
ATOM 3116 O O . PHE A 1 390 ? -3.180 0.617 13.030 1.00 69.75 390 PHE A O 1
ATOM 3123 N N . TRP A 1 391 ? -2.040 0.071 11.174 1.00 76.31 391 TRP A N 1
ATOM 3124 C CA . TRP A 1 391 ? -3.192 -0.419 10.428 1.00 76.31 391 TRP A CA 1
ATOM 3125 C C . TRP A 1 391 ? -4.005 -1.517 11.117 1.00 76.31 391 TRP A C 1
ATOM 3127 O O . TRP A 1 391 ? -5.230 -1.445 11.014 1.00 76.31 391 TRP A O 1
ATOM 3137 N N . PRO A 1 392 ? -3.414 -2.465 11.873 1.00 82.31 392 PRO A N 1
ATOM 3138 C CA . PRO A 1 392 ? -4.182 -3.384 12.705 1.00 82.31 392 PRO A CA 1
ATOM 3139 C C . PRO A 1 392 ? -5.071 -2.654 13.714 1.00 82.31 392 PRO A C 1
ATOM 3141 O O . PRO A 1 392 ? -6.251 -2.966 13.828 1.00 82.31 392 PRO A O 1
ATOM 3144 N N . LEU A 1 393 ? -4.530 -1.648 14.413 1.00 83.12 393 LEU A N 1
ATOM 3145 C CA . LEU A 1 393 ? -5.290 -0.861 15.385 1.00 83.12 393 LEU A CA 1
ATOM 3146 C C . LEU A 1 393 ? -6.395 -0.056 14.700 1.00 83.12 393 LEU A C 1
ATOM 3148 O O . LEU A 1 393 ? -7.522 -0.051 15.181 1.00 83.12 393 LEU A O 1
ATOM 3152 N N . ILE A 1 394 ? -6.077 0.619 13.595 1.00 83.19 394 ILE A N 1
ATOM 3153 C CA . ILE A 1 394 ? -7.048 1.434 12.857 1.00 83.19 394 ILE A CA 1
ATOM 3154 C C . ILE A 1 394 ? -8.167 0.545 12.318 1.00 83.19 394 ILE A C 1
ATOM 3156 O O . ILE A 1 394 ? -9.331 0.855 12.523 1.00 83.19 394 ILE A O 1
ATOM 3160 N N . SER A 1 395 ? -7.827 -0.587 11.696 1.00 88.25 395 SER A N 1
ATOM 3161 C CA . SER A 1 395 ? -8.818 -1.510 11.131 1.00 88.25 395 SER A CA 1
ATOM 3162 C C . SER A 1 395 ? -9.707 -2.110 12.217 1.00 88.25 395 SER A C 1
ATOM 3164 O O . SER A 1 395 ? -10.910 -2.196 12.028 1.00 88.25 395 SER A O 1
ATOM 3166 N N . GLN A 1 396 ? -9.154 -2.443 13.386 1.00 90.88 396 GLN A N 1
ATOM 3167 C CA . GLN A 1 396 ? -9.952 -2.903 14.526 1.00 90.88 396 GLN A CA 1
ATOM 3168 C C . GLN A 1 396 ? -10.833 -1.792 15.106 1.00 90.88 396 GLN A C 1
ATOM 3170 O O . GLN A 1 396 ? -11.993 -2.026 15.414 1.00 90.88 396 GLN A O 1
ATOM 3175 N N . ALA A 1 397 ? -10.305 -0.580 15.280 1.00 90.19 397 ALA A N 1
ATOM 3176 C CA . ALA A 1 397 ? -11.056 0.525 15.869 1.00 90.19 397 ALA A CA 1
ATOM 3177 C C . ALA A 1 397 ? -12.156 1.056 14.948 1.00 90.19 397 ALA A C 1
ATOM 3179 O O . ALA A 1 397 ? -13.196 1.520 15.404 1.00 90.19 397 ALA A O 1
ATOM 3180 N N . GLU A 1 398 ? -11.922 0.999 13.646 1.00 89.88 398 GLU A N 1
ATOM 3181 C CA . GLU A 1 398 ? -12.890 1.383 12.634 1.00 89.88 398 GLU A CA 1
ATOM 3182 C C . GLU A 1 398 ? -13.775 0.208 12.224 1.00 89.88 398 GLU A C 1
ATOM 3184 O O . GLU A 1 398 ? -14.639 0.423 11.390 1.00 89.88 398 GLU A O 1
ATOM 3189 N N . ASP A 1 399 ? -13.619 -0.984 12.807 1.00 93.50 399 ASP A N 1
ATOM 3190 C CA . ASP A 1 399 ? -14.371 -2.201 12.466 1.00 93.50 399 ASP A CA 1
ATOM 3191 C C . ASP A 1 399 ? -14.367 -2.485 10.952 1.00 93.50 399 ASP A C 1
ATOM 3193 O O . ASP A 1 399 ? -15.399 -2.570 10.280 1.00 93.50 399 ASP A O 1
ATOM 3197 N N . LEU A 1 400 ? -13.160 -2.502 10.386 1.00 93.06 400 LEU A N 1
ATOM 3198 C CA . LEU A 1 400 ? -12.858 -2.813 8.993 1.00 93.06 400 LEU A CA 1
ATOM 3199 C C . LEU A 1 400 ? -12.264 -4.216 8.922 1.00 93.06 400 LEU A C 1
ATOM 3201 O O . LEU A 1 400 ? -11.133 -4.435 9.363 1.00 93.06 400 LEU A O 1
ATOM 3205 N N . HIS A 1 401 ? -13.000 -5.162 8.349 1.00 94.81 401 HIS A N 1
ATOM 3206 C CA . HIS A 1 401 ? -12.511 -6.528 8.170 1.00 94.81 401 HIS A CA 1
ATOM 3207 C C . HIS A 1 401 ? -11.410 -6.615 7.109 1.00 94.81 401 HIS A C 1
ATOM 3209 O O . HIS A 1 401 ? -10.492 -7.413 7.261 1.00 94.81 401 HIS A O 1
ATOM 3215 N N . VAL A 1 402 ? -11.430 -5.776 6.069 1.00 94.00 402 VAL A N 1
ATOM 3216 C CA . VAL A 1 402 ? -10.368 -5.728 5.048 1.00 94.00 402 VAL A CA 1
ATOM 3217 C C . VAL A 1 402 ? -9.869 -4.299 4.837 1.00 94.00 402 VAL A C 1
ATOM 3219 O O . VAL A 1 402 ? -10.648 -3.399 4.529 1.00 94.00 402 VAL A O 1
ATOM 3222 N N . SER A 1 403 ? -8.555 -4.101 4.944 1.00 91.06 403 SER A N 1
ATOM 3223 C CA . SER A 1 403 ? -7.879 -2.847 4.596 1.00 91.06 403 SER A CA 1
ATOM 3224 C C . SER A 1 403 ? -6.819 -3.102 3.528 1.00 91.06 403 SER A C 1
ATOM 3226 O O . SER A 1 403 ? -5.835 -3.812 3.769 1.00 91.06 403 SER A O 1
ATOM 3228 N N . SER A 1 404 ? -7.016 -2.512 2.349 1.00 90.12 404 SER A N 1
ATOM 3229 C CA . SER A 1 404 ? -6.084 -2.604 1.223 1.00 90.12 404 SER A CA 1
ATOM 3230 C C . SER A 1 404 ? -5.192 -1.369 1.134 1.00 90.12 404 SER A C 1
ATOM 3232 O O . SER A 1 404 ? -5.660 -0.273 0.836 1.00 90.12 404 SER A O 1
ATOM 3234 N N . ILE A 1 405 ? -3.899 -1.564 1.389 1.00 86.62 405 ILE A N 1
ATOM 3235 C CA . ILE A 1 405 ? -2.860 -0.544 1.244 1.00 86.62 405 ILE A CA 1
ATOM 3236 C C . ILE A 1 405 ? -2.315 -0.650 -0.177 1.00 86.62 405 ILE A C 1
ATOM 3238 O O . ILE A 1 405 ? -1.708 -1.656 -0.541 1.00 86.62 405 ILE A O 1
ATOM 3242 N N . LEU A 1 406 ? -2.570 0.362 -0.994 1.00 86.69 406 LEU A N 1
ATOM 3243 C CA . LEU A 1 406 ? -2.137 0.408 -2.376 1.00 86.69 406 LEU A CA 1
ATOM 3244 C C . LEU A 1 406 ? -0.825 1.155 -2.481 1.00 86.69 406 LEU A C 1
ATOM 3246 O O . LEU A 1 406 ? -0.678 2.322 -2.107 1.00 86.69 406 LEU A O 1
ATOM 3250 N N . THR A 1 407 ? 0.138 0.434 -3.011 1.00 80.50 407 THR A N 1
ATOM 3251 C CA . THR A 1 407 ? 1.439 0.956 -3.329 1.00 80.50 407 THR A CA 1
ATOM 3252 C C . THR A 1 407 ? 1.350 1.792 -4.604 1.00 80.50 407 THR A C 1
ATOM 3254 O O . THR A 1 407 ? 0.857 1.318 -5.623 1.00 80.50 407 THR A O 1
ATOM 3257 N N . LEU A 1 408 ? 1.851 3.026 -4.548 1.00 78.19 408 LEU A N 1
ATOM 3258 C CA . LEU A 1 408 ? 1.890 3.949 -5.682 1.00 78.19 408 LEU A CA 1
ATOM 3259 C C . LEU A 1 408 ? 3.252 4.629 -5.802 1.00 78.19 408 LEU A C 1
ATOM 3261 O O . LEU A 1 408 ? 4.015 4.702 -4.834 1.00 78.19 408 LEU A O 1
ATOM 3265 N N . LYS A 1 409 ? 3.537 5.192 -6.979 1.00 71.56 409 LYS A N 1
ATOM 3266 C CA . LYS A 1 409 ? 4.726 6.019 -7.233 1.00 71.56 409 LYS A CA 1
ATOM 3267 C C . LYS A 1 409 ? 4.368 7.509 -7.265 1.00 71.56 409 LYS A C 1
ATOM 3269 O O . LYS A 1 409 ? 3.849 7.957 -8.283 1.00 71.56 409 LYS A O 1
ATOM 3274 N N . GLY A 1 410 ? 4.653 8.253 -6.186 1.00 59.03 410 GLY A N 1
ATOM 3275 C CA . GLY A 1 410 ? 4.329 9.682 -5.981 1.00 59.03 410 GLY A CA 1
ATOM 3276 C C . GLY A 1 410 ? 5.280 10.703 -6.641 1.00 59.03 410 GLY A C 1
ATOM 3277 O O . GLY A 1 410 ? 6.447 10.404 -6.878 1.00 59.03 410 GLY A O 1
ATOM 3278 N N . GLU A 1 411 ? 4.794 11.931 -6.899 1.00 49.03 411 GLU A N 1
ATOM 3279 C CA . GLU A 1 411 ? 5.569 13.060 -7.473 1.00 49.03 411 GLU A CA 1
ATOM 3280 C C . GLU A 1 411 ? 5.953 14.160 -6.455 1.00 49.03 411 GLU A C 1
ATOM 3282 O O . GLU A 1 411 ? 6.694 15.092 -6.798 1.00 49.03 411 GLU A O 1
ATOM 3287 N N . TRP A 1 412 ? 5.437 14.096 -5.221 1.00 46.12 412 TRP A N 1
ATOM 3288 C CA . TRP A 1 412 ? 5.537 15.188 -4.246 1.00 46.12 412 TRP A CA 1
ATOM 3289 C C . TRP A 1 412 ? 6.933 15.285 -3.611 1.00 46.12 412 TRP A C 1
ATOM 3291 O O . TRP A 1 412 ? 7.622 14.295 -3.380 1.00 46.12 412 TRP A O 1
ATOM 3301 N N . GLU A 1 413 ? 7.366 16.521 -3.372 1.00 42.81 413 GLU A N 1
ATOM 3302 C CA . GLU A 1 413 ? 8.750 17.008 -3.450 1.00 42.81 413 GLU A CA 1
ATOM 3303 C C . GLU A 1 413 ? 9.832 16.399 -2.540 1.00 42.81 413 GLU A C 1
ATOM 3305 O O . GLU A 1 413 ? 10.976 16.849 -2.627 1.00 42.81 413 GLU A O 1
ATOM 3310 N N . THR A 1 414 ? 9.577 15.398 -1.700 1.00 38.25 414 THR A N 1
ATOM 3311 C CA . THR A 1 414 ? 10.586 15.006 -0.696 1.00 38.25 414 THR A CA 1
ATOM 3312 C C . THR A 1 414 ? 10.767 13.528 -0.412 1.00 38.25 414 THR A C 1
ATOM 3314 O O . THR A 1 414 ? 11.809 13.184 0.149 1.00 38.25 414 THR A O 1
ATOM 3317 N N . HIS A 1 415 ? 9.891 12.624 -0.837 1.00 41.41 415 HIS A N 1
ATOM 3318 C CA . HIS A 1 415 ? 10.026 11.224 -0.434 1.00 41.41 415 HIS A CA 1
ATOM 3319 C C . HIS A 1 415 ? 9.719 10.294 -1.603 1.00 41.41 415 HIS A C 1
ATOM 3321 O O . HIS A 1 415 ? 8.582 9.888 -1.808 1.00 41.41 415 HIS A O 1
ATOM 3327 N N . ALA A 1 416 ? 10.755 9.950 -2.373 1.00 41.81 416 ALA A N 1
ATOM 3328 C CA . ALA A 1 416 ? 10.703 8.807 -3.273 1.00 41.81 416 ALA A CA 1
ATOM 3329 C C . ALA A 1 416 ? 10.723 7.526 -2.418 1.00 41.81 416 ALA A C 1
ATOM 3331 O O . ALA A 1 416 ? 11.752 6.870 -2.295 1.00 41.81 416 ALA A O 1
ATOM 3332 N N . ILE A 1 417 ? 9.607 7.242 -1.741 1.00 44.53 417 ILE A N 1
ATOM 3333 C CA . ILE A 1 417 ? 9.326 5.922 -1.175 1.00 44.53 417 ILE A CA 1
ATOM 3334 C C . ILE A 1 417 ? 8.954 5.059 -2.373 1.00 44.53 417 ILE A C 1
ATOM 3336 O O . ILE A 1 417 ? 8.005 5.377 -3.098 1.00 44.53 417 ILE A O 1
ATOM 3340 N N . TYR A 1 418 ? 9.772 4.052 -2.657 1.00 54.62 418 TYR A N 1
ATOM 3341 C CA . TYR A 1 418 ? 9.589 3.239 -3.845 1.00 54.62 418 TYR A CA 1
ATOM 3342 C C . TYR A 1 418 ? 8.594 2.126 -3.581 1.00 54.62 418 TYR A C 1
ATOM 3344 O O . TYR A 1 418 ? 8.451 1.557 -2.506 1.00 54.62 418 TYR A O 1
ATOM 3352 N N . ALA A 1 419 ? 7.858 1.844 -4.636 1.00 49.34 419 ALA A N 1
ATOM 3353 C CA . ALA A 1 419 ? 6.668 1.036 -4.609 1.00 49.34 419 ALA A CA 1
ATOM 3354 C C . ALA A 1 419 ? 6.965 -0.491 -4.655 1.00 49.34 419 ALA A C 1
ATOM 3356 O O . ALA A 1 419 ? 6.066 -1.324 -4.617 1.00 49.34 419 ALA A O 1
ATOM 3357 N N . ASP A 1 420 ? 8.237 -0.894 -4.652 1.00 53.59 420 ASP A N 1
ATOM 3358 C CA . ASP A 1 420 ? 8.675 -2.289 -4.494 1.00 53.59 420 ASP A CA 1
ATOM 3359 C C . ASP A 1 420 ? 9.099 -2.647 -3.057 1.00 53.59 420 ASP A C 1
ATOM 3361 O O . ASP A 1 420 ? 9.622 -3.738 -2.812 1.00 53.59 420 ASP A O 1
ATOM 3365 N N . GLU A 1 421 ? 8.840 -1.754 -2.097 1.00 54.78 421 GLU A N 1
ATOM 3366 C CA . GLU A 1 421 ? 9.214 -1.939 -0.695 1.00 54.78 421 GLU A CA 1
ATOM 3367 C C . GLU A 1 421 ? 8.368 -3.004 0.024 1.00 54.78 421 GLU A C 1
ATOM 3369 O O . GLU A 1 421 ? 8.816 -3.550 1.018 1.00 54.78 421 GLU A O 1
ATOM 3374 N N . TYR A 1 422 ? 7.158 -3.353 -0.434 1.00 61.22 422 TYR A N 1
ATOM 3375 C CA . TYR A 1 422 ? 6.311 -4.341 0.259 1.00 61.22 422 TYR A CA 1
ATOM 3376 C C . TYR A 1 422 ? 5.868 -5.459 -0.676 1.00 61.22 422 TYR A C 1
ATOM 3378 O O . TYR A 1 422 ? 5.414 -5.186 -1.789 1.00 61.22 422 TYR A O 1
ATOM 3386 N N . PRO A 1 423 ? 5.936 -6.733 -0.245 1.00 72.06 423 PRO A N 1
ATOM 3387 C CA . PRO A 1 423 ? 5.392 -7.803 -1.058 1.00 72.06 423 PRO A CA 1
ATOM 3388 C C . PRO A 1 423 ? 3.863 -7.667 -1.155 1.00 72.06 423 PRO A C 1
ATOM 3390 O O . PRO A 1 423 ? 3.180 -7.498 -0.139 1.00 72.06 423 PRO A O 1
ATOM 3393 N N . MET A 1 424 ? 3.345 -7.766 -2.380 1.00 80.88 424 MET A N 1
ATOM 3394 C CA . MET A 1 424 ? 1.910 -7.712 -2.675 1.00 80.88 424 MET A CA 1
ATOM 3395 C C . MET A 1 424 ? 1.154 -8.863 -2.011 1.00 80.88 424 MET A C 1
ATOM 3397 O O . MET A 1 424 ? 1.668 -9.979 -1.952 1.00 80.88 424 MET A O 1
ATOM 3401 N N . GLY A 1 425 ? -0.077 -8.596 -1.573 1.00 85.31 425 GLY A N 1
ATOM 3402 C CA . GLY A 1 425 ? -0.966 -9.567 -0.939 1.00 85.31 425 GLY A CA 1
ATOM 3403 C C . GLY A 1 425 ? -1.059 -9.438 0.586 1.00 85.31 425 GLY A C 1
ATOM 3404 O O . GLY A 1 425 ? -0.578 -8.480 1.200 1.00 85.31 425 GLY A O 1
ATOM 3405 N N . LYS A 1 426 ? -1.723 -10.419 1.213 1.00 88.00 426 LYS A N 1
ATOM 3406 C CA . LYS A 1 426 ? -2.003 -10.448 2.659 1.00 88.00 426 LYS A CA 1
ATOM 3407 C C . LYS A 1 426 ? -0.714 -10.419 3.484 1.00 88.00 426 LYS A C 1
ATOM 3409 O O . LYS A 1 426 ? 0.223 -11.177 3.216 1.00 88.00 426 LYS A O 1
ATOM 3414 N N . ARG A 1 427 ? -0.695 -9.583 4.526 1.00 84.00 427 ARG A N 1
ATOM 3415 C CA . ARG A 1 427 ? 0.427 -9.423 5.465 1.00 84.00 427 ARG A CA 1
ATOM 3416 C C . ARG A 1 427 ? 0.117 -10.115 6.780 1.00 84.00 427 ARG A C 1
ATOM 3418 O O . ARG A 1 427 ? -0.801 -9.704 7.489 1.00 84.00 427 ARG A O 1
ATOM 3425 N N . LYS A 1 428 ? 0.851 -11.175 7.122 1.00 81.50 428 LYS A N 1
ATOM 3426 C CA . LYS A 1 428 ? 0.505 -12.036 8.267 1.00 81.50 428 LYS A CA 1
ATOM 3427 C C . LYS A 1 428 ? 0.759 -11.347 9.600 1.00 81.50 428 LYS A C 1
ATOM 3429 O O . LYS A 1 428 ? -0.081 -11.440 10.481 1.00 81.50 428 LYS A O 1
ATOM 3434 N N . ALA A 1 429 ? 1.863 -10.619 9.728 1.00 77.12 429 ALA A N 1
ATOM 3435 C CA . ALA A 1 429 ? 2.220 -9.903 10.948 1.00 77.12 429 ALA A CA 1
ATOM 3436 C C . ALA A 1 429 ? 1.230 -8.786 11.312 1.00 77.12 429 ALA A C 1
ATOM 3438 O O . ALA A 1 429 ? 1.181 -8.365 12.465 1.00 77.12 429 ALA A O 1
ATOM 3439 N N . PHE A 1 430 ? 0.441 -8.315 10.341 1.00 79.75 430 PHE A N 1
ATOM 3440 C CA . PHE A 1 430 ? -0.533 -7.239 10.527 1.00 79.75 430 PHE A CA 1
ATOM 3441 C C . PHE A 1 430 ? -1.987 -7.716 10.411 1.00 79.75 430 PHE A C 1
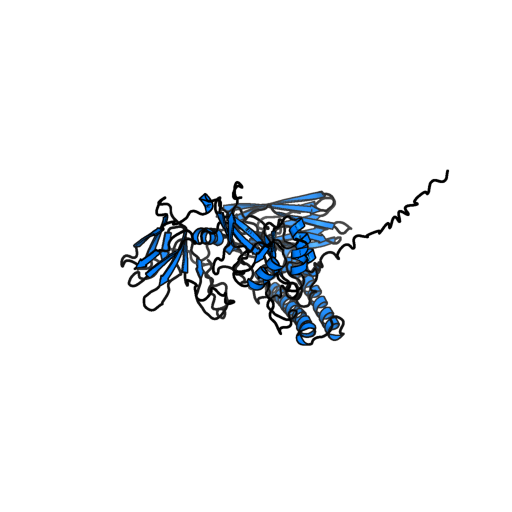ATOM 3443 O O . PHE A 1 430 ? -2.898 -6.949 10.702 1.00 79.75 430 PHE A O 1
ATOM 3450 N N . SER A 1 431 ? -2.222 -8.970 10.018 1.00 87.00 431 SER A N 1
ATOM 3451 C CA . SER A 1 431 ? -3.569 -9.536 9.913 1.00 87.00 431 SER A CA 1
ATOM 3452 C C . SER A 1 431 ? -3.910 -10.389 11.133 1.00 87.00 431 SER A C 1
ATOM 3454 O O . SER A 1 431 ? -3.065 -11.098 11.676 1.00 87.00 431 SER A O 1
ATOM 3456 N N . THR A 1 432 ? -5.177 -10.378 11.524 1.00 88.31 432 THR A N 1
ATOM 3457 C CA . THR A 1 432 ? -5.774 -11.335 12.460 1.00 88.31 432 THR A CA 1
ATOM 3458 C C . THR A 1 432 ? -6.730 -12.267 11.707 1.00 88.31 432 THR A C 1
ATOM 3460 O O . THR A 1 432 ? -6.786 -12.248 10.475 1.00 88.31 432 THR A O 1
ATOM 3463 N N . ALA A 1 433 ? -7.459 -13.118 12.436 1.00 89.19 433 ALA A N 1
ATOM 3464 C CA . ALA A 1 433 ? -8.541 -13.910 11.851 1.00 89.19 433 ALA A CA 1
ATOM 3465 C C . ALA A 1 433 ? -9.692 -13.023 11.345 1.00 89.19 433 ALA A C 1
ATOM 3467 O O . ALA A 1 433 ? -10.292 -13.344 10.329 1.00 89.19 433 ALA A O 1
ATOM 3468 N N . ASP A 1 434 ? -9.939 -11.895 12.016 1.00 90.06 434 ASP A N 1
ATOM 3469 C CA . ASP A 1 434 ? -11.095 -11.033 11.751 1.00 90.06 434 ASP A CA 1
ATOM 3470 C C . ASP A 1 434 ? -10.733 -9.769 10.958 1.00 90.06 434 ASP A C 1
ATOM 3472 O O . ASP A 1 434 ? -11.613 -9.134 10.391 1.00 90.06 434 ASP A O 1
ATOM 3476 N N . HIS A 1 435 ? -9.452 -9.395 10.891 1.00 92.38 435 HIS A N 1
ATOM 3477 C CA . HIS A 1 435 ? -8.995 -8.193 10.191 1.00 92.38 435 HIS A CA 1
ATOM 3478 C C . HIS A 1 435 ? -7.812 -8.510 9.278 1.00 92.38 435 HIS A C 1
ATOM 3480 O O . HIS A 1 435 ? -6.746 -8.922 9.737 1.00 92.38 435 HIS A O 1
ATOM 3486 N N . ILE A 1 436 ? -7.979 -8.287 7.981 1.00 92.94 436 ILE A N 1
ATOM 3487 C CA . ILE A 1 436 ? -6.984 -8.540 6.945 1.00 92.94 436 ILE A CA 1
ATOM 3488 C C . ILE A 1 436 ? -6.356 -7.221 6.518 1.00 92.94 436 ILE A C 1
ATOM 3490 O O . ILE A 1 436 ? -7.038 -6.308 6.055 1.00 92.94 436 ILE A O 1
ATOM 3494 N N . ILE A 1 437 ? -5.031 -7.164 6.608 1.00 88.69 437 ILE A N 1
ATOM 3495 C CA . ILE A 1 437 ? -4.226 -6.105 6.005 1.00 88.69 437 ILE A CA 1
ATOM 3496 C C . ILE A 1 437 ? -3.554 -6.689 4.768 1.00 88.69 437 ILE A C 1
ATOM 3498 O O . ILE A 1 437 ? -2.802 -7.666 4.859 1.00 88.69 437 ILE 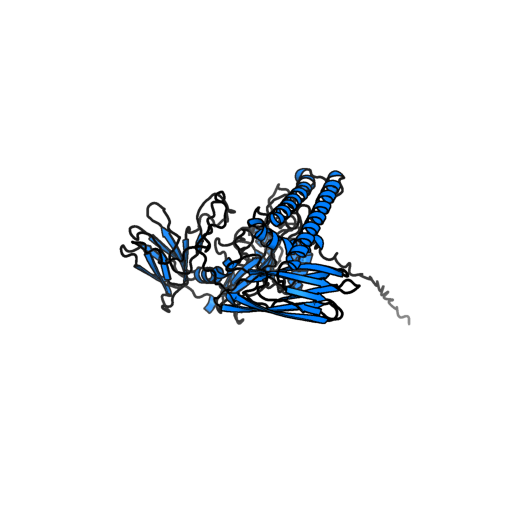A O 1
ATOM 3502 N N . THR A 1 438 ? -3.826 -6.104 3.606 1.00 88.81 438 THR A N 1
ATOM 3503 C CA . THR A 1 438 ? -3.272 -6.558 2.328 1.00 88.81 438 THR A CA 1
ATOM 3504 C C . THR A 1 438 ? -2.624 -5.413 1.576 1.00 88.81 438 THR A C 1
ATOM 3506 O O . THR A 1 438 ? -3.115 -4.289 1.615 1.00 88.81 438 THR A O 1
ATOM 3509 N N . TYR A 1 439 ? -1.544 -5.722 0.866 1.00 86.81 439 TYR A N 1
ATOM 3510 C CA . TYR A 1 439 ? -0.934 -4.808 -0.087 1.00 86.81 439 TYR A CA 1
ATOM 3511 C C . TYR A 1 439 ? -1.460 -5.057 -1.497 1.00 86.81 439 TYR A C 1
ATOM 3513 O O . TYR A 1 439 ? -1.658 -6.208 -1.899 1.00 86.81 439 TYR A O 1
ATOM 3521 N N . GLY A 1 440 ? -1.681 -3.974 -2.224 1.00 89.31 440 GLY A N 1
ATOM 3522 C CA . GLY A 1 440 ? -2.014 -3.947 -3.640 1.00 89.31 440 GLY A CA 1
ATOM 3523 C C . GLY A 1 440 ? -1.247 -2.828 -4.332 1.00 89.31 440 GLY A C 1
ATOM 3524 O O . GLY A 1 440 ? -0.275 -2.303 -3.790 1.00 89.31 440 GLY A O 1
ATOM 3525 N N . GLU A 1 441 ? -1.702 -2.438 -5.511 1.00 88.81 441 GLU A N 1
ATOM 3526 C CA . GLU A 1 441 ? -1.058 -1.403 -6.318 1.00 88.81 441 GLU A CA 1
ATOM 3527 C C . GLU A 1 441 ? -2.102 -0.411 -6.816 1.00 88.81 441 GLU A C 1
ATOM 3529 O O . GLU A 1 441 ? -3.207 -0.815 -7.179 1.00 88.81 441 GLU A O 1
ATOM 3534 N N . GLU A 1 442 ? -1.750 0.871 -6.830 1.00 89.94 442 GLU A N 1
ATOM 3535 C CA . GLU A 1 442 ? -2.456 1.862 -7.631 1.00 89.94 442 GLU A CA 1
ATOM 3536 C C . GLU A 1 442 ? -1.594 2.192 -8.853 1.00 89.94 442 GLU A C 1
ATOM 3538 O O . GLU A 1 442 ? -0.542 2.828 -8.729 1.00 89.94 442 GLU A O 1
ATOM 3543 N N . PHE A 1 443 ? -2.044 1.745 -10.027 1.00 89.81 443 PHE A N 1
ATOM 3544 C CA . PHE A 1 443 ? -1.434 2.112 -11.294 1.00 89.81 443 PHE A CA 1
ATOM 3545 C C . PHE A 1 443 ? -1.977 3.448 -11.778 1.00 89.81 443 PHE A C 1
ATOM 3547 O O . PHE A 1 443 ? -3.193 3.647 -11.833 1.00 89.81 443 PHE A O 1
ATOM 3554 N N . ARG A 1 444 ? -1.090 4.368 -12.169 1.00 85.94 444 ARG A N 1
ATOM 3555 C CA . ARG A 1 444 ? -1.501 5.759 -12.405 1.00 85.94 444 ARG A CA 1
ATOM 3556 C C . ARG A 1 444 ? -1.142 6.274 -13.787 1.00 85.94 444 ARG A C 1
ATOM 3558 O O . ARG A 1 444 ? 0.028 6.357 -14.157 1.00 85.94 444 ARG A O 1
ATOM 3565 N N . ASN A 1 445 ? -2.169 6.720 -14.500 1.00 84.56 445 ASN A N 1
ATOM 3566 C CA . ASN A 1 445 ? -2.071 7.497 -15.724 1.00 84.56 445 ASN A CA 1
ATOM 3567 C C . ASN A 1 445 ? -3.138 8.609 -15.714 1.00 84.56 445 ASN A C 1
ATOM 3569 O O . ASN A 1 445 ? -4.292 8.355 -15.377 1.00 84.56 445 ASN A O 1
ATOM 3573 N N . ASN A 1 446 ? -2.783 9.850 -16.054 1.00 79.25 446 ASN A N 1
ATOM 3574 C CA . ASN A 1 446 ? -3.755 10.952 -16.005 1.00 79.25 446 ASN A CA 1
ATOM 3575 C C . ASN A 1 446 ? -4.752 10.937 -17.173 1.00 79.25 446 ASN A C 1
ATOM 3577 O O . ASN A 1 446 ? -5.948 11.059 -16.899 1.00 79.25 446 ASN A O 1
ATOM 3581 N N . PRO A 1 447 ? -4.314 10.761 -18.434 1.00 77.31 447 PRO A N 1
ATOM 3582 C CA . PRO A 1 447 ? -5.233 10.598 -19.557 1.00 77.31 447 PRO A CA 1
ATOM 3583 C C . PRO A 1 447 ? -6.175 9.394 -19.444 1.00 77.31 447 PRO A C 1
ATOM 3585 O O . PRO A 1 447 ? -7.351 9.534 -19.736 1.00 77.31 447 PRO A O 1
ATOM 3588 N N . TYR A 1 448 ? -5.703 8.216 -19.041 1.00 83.69 448 TYR A N 1
ATOM 3589 C CA . TYR A 1 448 ? -6.501 6.981 -19.037 1.00 83.69 448 TYR A CA 1
ATOM 3590 C C . TYR A 1 448 ? -7.212 6.703 -17.710 1.00 83.69 448 TYR A C 1
ATOM 3592 O O . TYR A 1 448 ? -8.134 5.883 -17.661 1.00 83.69 448 TYR A O 1
ATOM 3600 N N . GLY A 1 449 ? -6.822 7.407 -16.649 1.00 86.69 449 GLY A N 1
ATOM 3601 C CA . GLY A 1 449 ? -7.338 7.230 -15.300 1.00 86.69 449 GLY A CA 1
ATOM 3602 C C . GLY A 1 449 ? -6.443 6.331 -14.454 1.00 86.69 449 GLY A C 1
ATOM 3603 O O . GLY A 1 449 ? -5.585 5.610 -14.966 1.00 86.69 449 GLY A O 1
ATOM 3604 N N . HIS A 1 450 ? -6.641 6.375 -13.137 1.00 90.75 450 HIS A N 1
ATOM 3605 C CA . HIS A 1 450 ? -5.924 5.488 -12.220 1.00 90.75 450 HIS A CA 1
ATOM 3606 C C . HIS A 1 450 ? -6.703 4.190 -12.016 1.00 90.75 450 HIS A C 1
ATOM 3608 O O . HIS A 1 450 ? -7.932 4.137 -12.125 1.00 90.75 450 HIS A O 1
ATOM 3614 N N . LEU A 1 451 ? -5.959 3.137 -11.722 1.00 93.31 451 LEU A N 1
ATOM 3615 C CA . LEU A 1 451 ? -6.453 1.797 -11.479 1.00 93.31 451 LEU A CA 1
ATOM 3616 C C . LEU A 1 451 ? -5.958 1.333 -10.119 1.00 93.31 451 LEU A C 1
ATOM 3618 O O . LEU A 1 451 ? -4.813 1.576 -9.767 1.00 93.31 451 LEU A O 1
ATOM 3622 N N . ALA A 1 452 ? -6.794 0.607 -9.393 1.00 93.69 452 ALA A N 1
ATOM 3623 C CA . ALA A 1 452 ? -6.429 -0.048 -8.149 1.00 93.69 452 ALA A CA 1
ATOM 3624 C C . ALA A 1 452 ? -6.504 -1.571 -8.321 1.00 93.69 452 ALA A C 1
ATOM 3626 O O . ALA A 1 452 ? -7.454 -2.101 -8.902 1.00 93.69 452 ALA A O 1
ATOM 3627 N N . PHE A 1 453 ? -5.507 -2.290 -7.808 1.00 95.19 453 PHE A N 1
ATOM 3628 C CA . PHE A 1 453 ? -5.395 -3.741 -7.938 1.00 95.19 453 PHE A CA 1
ATOM 3629 C C . PHE A 1 453 ? -5.334 -4.420 -6.575 1.00 95.19 453 PHE A C 1
ATOM 3631 O O . PHE A 1 453 ? -4.409 -4.202 -5.790 1.00 95.19 453 PHE A O 1
ATOM 3638 N N . LEU A 1 454 ? -6.301 -5.301 -6.312 1.00 94.12 454 LEU A N 1
ATOM 3639 C CA . LEU A 1 454 ? -6.354 -6.117 -5.098 1.00 94.12 454 LEU A CA 1
ATOM 3640 C C . LEU A 1 454 ? -5.957 -7.559 -5.401 1.00 94.12 454 LEU A C 1
ATOM 3642 O O . LEU A 1 454 ? -6.395 -8.127 -6.396 1.00 94.12 454 LEU A O 1
ATOM 3646 N N . GLY A 1 455 ? -5.176 -8.185 -4.519 1.00 91.06 455 GLY A N 1
ATOM 3647 C CA . GLY A 1 455 ? -4.798 -9.595 -4.675 1.00 91.06 455 GLY A CA 1
ATOM 3648 C C . GLY A 1 455 ? -3.674 -9.849 -5.687 1.00 91.06 455 GLY A C 1
ATOM 3649 O O . GLY A 1 455 ? -3.486 -10.990 -6.110 1.00 91.06 455 GLY A O 1
ATOM 3650 N N . LEU A 1 456 ? -2.906 -8.817 -6.058 1.00 88.31 456 LEU A N 1
ATOM 3651 C CA . LEU A 1 456 ? -1.667 -8.993 -6.817 1.00 88.31 456 LEU A CA 1
ATOM 3652 C C . LEU A 1 456 ? -0.693 -9.920 -6.079 1.00 88.31 456 LEU A C 1
ATOM 3654 O O . LEU A 1 456 ? -0.613 -9.932 -4.850 1.00 88.31 456 LEU A O 1
ATOM 3658 N N . LYS A 1 457 ? 0.087 -10.681 -6.849 1.00 83.44 457 LYS A N 1
ATOM 3659 C CA . LYS A 1 457 ? 1.150 -11.569 -6.341 1.00 83.44 457 LYS A CA 1
ATOM 3660 C C . LYS A 1 457 ? 2.527 -10.921 -6.463 1.00 83.44 457 LYS A C 1
ATOM 3662 O O . LYS A 1 457 ? 3.454 -11.251 -5.723 1.00 83.44 457 LYS A O 1
ATOM 3667 N N . SER A 1 458 ? 2.658 -10.007 -7.413 1.00 79.25 458 SER A N 1
ATOM 3668 C CA . SER A 1 458 ? 3.825 -9.174 -7.651 1.00 79.25 458 SER A CA 1
ATOM 3669 C C . SER A 1 458 ? 3.382 -7.839 -8.224 1.00 79.25 458 SER A C 1
ATOM 3671 O O . SER A 1 458 ? 2.440 -7.778 -9.011 1.00 79.25 458 SER A O 1
ATOM 3673 N N . LEU A 1 459 ? 4.100 -6.795 -7.839 1.00 78.75 459 LEU A N 1
ATOM 3674 C CA . LEU A 1 459 ? 3.950 -5.457 -8.390 1.00 78.75 459 LEU A CA 1
ATOM 3675 C C . LEU A 1 459 ? 4.127 -5.483 -9.915 1.00 78.75 459 LEU A C 1
ATOM 3677 O O . LEU A 1 459 ? 5.005 -6.194 -10.420 1.00 78.75 459 LEU A O 1
ATOM 3681 N N . ILE A 1 460 ? 3.310 -4.720 -10.628 1.00 80.69 460 ILE A N 1
ATOM 3682 C CA . ILE A 1 460 ? 3.392 -4.544 -12.074 1.00 80.69 460 ILE A CA 1
ATOM 3683 C C . ILE A 1 460 ? 4.284 -3.332 -12.362 1.00 80.69 460 ILE A C 1
ATOM 3685 O O . ILE A 1 460 ? 4.366 -2.378 -11.593 1.00 80.69 460 ILE A O 1
ATOM 3689 N N . GLN A 1 461 ? 5.062 -3.406 -13.441 1.00 76.88 461 GLN A N 1
ATOM 3690 C CA . GLN A 1 461 ? 5.924 -2.310 -13.874 1.00 76.88 461 GLN A CA 1
ATOM 3691 C C . GLN A 1 461 ? 5.575 -1.916 -15.313 1.00 76.88 461 GLN A C 1
ATOM 3693 O O . GLN A 1 461 ? 5.389 -2.803 -16.145 1.00 76.88 461 GLN A O 1
ATOM 3698 N N . PRO A 1 462 ? 5.580 -0.612 -15.637 1.00 75.44 462 PRO A N 1
ATOM 3699 C CA . PRO A 1 462 ? 5.746 0.508 -14.706 1.00 75.44 462 PRO A CA 1
ATOM 3700 C C . PRO A 1 462 ? 4.508 0.695 -13.804 1.00 75.44 462 PRO A C 1
ATOM 3702 O O . PRO A 1 462 ? 3.410 0.341 -14.197 1.00 75.44 462 PRO A O 1
ATOM 3705 N N . ILE A 1 463 ? 4.688 1.275 -12.615 1.00 78.00 463 ILE A N 1
ATOM 3706 C CA . ILE A 1 463 ? 3.602 1.517 -11.628 1.00 78.00 463 ILE A CA 1
ATOM 3707 C C . ILE A 1 463 ? 2.793 2.774 -11.973 1.00 78.00 463 ILE A C 1
ATOM 3709 O O . ILE A 1 463 ? 1.666 2.968 -11.548 1.00 78.00 463 ILE A O 1
ATOM 3713 N N . SER A 1 464 ? 3.378 3.666 -12.762 1.00 79.50 464 SER A N 1
ATOM 3714 C CA . SER A 1 464 ? 2.688 4.821 -13.326 1.00 79.50 464 SER A CA 1
ATOM 3715 C C . SER A 1 464 ? 3.229 5.042 -14.737 1.00 79.50 464 SER A C 1
ATOM 3717 O O . SER A 1 464 ? 4.404 4.757 -14.991 1.00 79.50 464 SER A O 1
ATOM 3719 N N . THR A 1 465 ? 2.419 5.588 -15.638 1.00 78.19 465 THR A N 1
ATOM 3720 C CA . THR A 1 465 ? 2.835 6.009 -16.988 1.00 78.19 465 THR A CA 1
ATOM 3721 C C . THR A 1 465 ? 2.479 7.470 -17.231 1.00 78.19 465 THR A C 1
ATOM 3723 O O . THR A 1 465 ? 1.922 8.144 -16.358 1.00 78.19 465 THR A O 1
ATOM 3726 N N . GLY A 1 466 ? 2.862 7.993 -18.397 1.00 73.12 466 GLY A N 1
ATOM 3727 C CA . GLY A 1 466 ? 2.745 9.416 -18.679 1.00 73.12 466 GLY A CA 1
ATOM 3728 C C . GLY A 1 466 ? 3.551 10.237 -17.677 1.00 73.12 466 GLY A C 1
ATOM 3729 O O . GLY A 1 466 ? 4.513 9.744 -17.079 1.00 73.12 466 GLY A O 1
ATOM 3730 N N . ALA A 1 467 ? 3.104 11.470 -17.435 1.00 65.19 467 ALA A N 1
ATOM 3731 C CA . ALA A 1 467 ? 3.759 12.391 -16.510 1.00 65.19 467 ALA A CA 1
ATOM 3732 C C . ALA A 1 467 ? 3.970 11.804 -15.099 1.00 65.19 467 ALA A C 1
ATOM 3734 O O . ALA A 1 467 ? 5.035 12.025 -14.527 1.00 65.19 467 ALA A O 1
ATOM 3735 N N . LEU A 1 468 ? 3.019 10.994 -14.606 1.00 69.81 468 LEU A N 1
ATOM 3736 C CA . LEU A 1 468 ? 3.066 10.360 -13.280 1.00 69.81 468 LEU A CA 1
ATOM 3737 C C . LEU A 1 468 ? 4.121 9.252 -13.155 1.00 69.81 468 LEU A C 1
ATOM 3739 O O . LEU A 1 468 ? 4.570 8.930 -12.051 1.00 69.81 468 LEU A O 1
ATOM 3743 N N . GLY A 1 469 ? 4.478 8.614 -14.270 1.00 65.06 469 GLY A N 1
ATOM 3744 C CA . GLY A 1 469 ? 5.505 7.576 -14.340 1.00 65.06 469 GLY A CA 1
ATOM 3745 C C . GLY A 1 469 ? 6.895 8.150 -14.473 1.00 65.06 469 GLY A C 1
ATOM 3746 O O . GLY A 1 469 ? 7.785 7.892 -13.658 1.00 65.06 469 GLY A O 1
ATOM 3747 N N . GLU A 1 470 ? 7.077 8.934 -15.516 1.00 58.44 470 GLU A N 1
ATOM 3748 C CA . GLU A 1 470 ? 8.293 9.659 -15.815 1.00 58.44 470 GLU A CA 1
ATOM 3749 C C . GLU A 1 470 ? 7.856 10.983 -16.428 1.00 58.44 470 GLU A C 1
ATOM 3751 O O . GLU A 1 470 ? 6.996 11.023 -17.300 1.00 58.44 470 GLU A O 1
ATOM 3756 N N . LEU A 1 471 ? 8.438 12.090 -15.991 1.00 51.53 471 LEU A N 1
ATOM 3757 C CA . LEU A 1 471 ? 8.063 13.392 -16.530 1.00 51.53 471 LEU A CA 1
ATOM 3758 C C . LEU A 1 471 ? 8.433 13.459 -18.022 1.00 51.53 471 LEU A C 1
ATOM 3760 O O . LEU A 1 471 ? 9.601 13.329 -18.387 1.00 51.53 471 LEU A O 1
ATOM 3764 N N . GLY A 1 472 ? 7.432 13.631 -18.888 1.00 48.16 472 GLY A N 1
ATOM 3765 C CA . GLY A 1 472 ? 7.605 13.526 -20.343 1.00 48.16 472 GLY A CA 1
ATOM 3766 C C . GLY A 1 472 ? 7.764 12.089 -20.861 1.00 48.16 472 GLY A C 1
ATOM 3767 O O . GLY A 1 472 ? 8.109 11.895 -22.029 1.00 48.16 472 GLY A O 1
ATOM 3768 N N . GLY A 1 473 ? 7.531 11.092 -20.005 1.00 59.69 473 GLY A N 1
ATOM 3769 C CA . GLY A 1 473 ? 7.381 9.695 -20.377 1.00 59.69 473 GLY A CA 1
ATOM 3770 C C . GLY A 1 473 ? 6.103 9.484 -21.192 1.00 59.69 473 GLY A C 1
ATOM 3771 O O . GLY A 1 473 ? 5.150 10.256 -21.061 1.00 59.69 473 GLY A O 1
ATOM 3772 N N . PRO A 1 474 ? 6.068 8.468 -22.066 1.00 65.62 474 PRO A N 1
ATOM 3773 C CA . PRO A 1 474 ? 4.875 8.183 -22.847 1.00 65.62 474 PRO A CA 1
ATOM 3774 C C . PRO A 1 474 ? 3.731 7.722 -21.935 1.00 65.62 474 PRO A C 1
ATOM 3776 O O . PRO A 1 474 ? 3.963 7.034 -20.937 1.00 65.62 474 PRO A O 1
ATOM 3779 N N . ASP A 1 475 ? 2.488 8.003 -22.329 1.00 73.88 475 ASP A N 1
ATOM 3780 C CA . ASP A 1 475 ? 1.287 7.317 -21.827 1.00 73.88 475 ASP A CA 1
ATOM 3781 C C . ASP A 1 475 ? 1.246 5.871 -22.358 1.00 73.88 475 ASP A C 1
ATOM 3783 O O . ASP A 1 475 ? 0.334 5.448 -23.061 1.00 73.88 475 ASP A O 1
ATOM 3787 N N . TYR A 1 476 ? 2.320 5.122 -22.113 1.00 76.56 476 TYR A N 1
ATOM 3788 C CA . TYR A 1 476 ? 2.484 3.744 -22.536 1.00 76.56 476 TYR A CA 1
ATOM 3789 C C . TYR A 1 476 ? 3.228 2.940 -21.454 1.00 76.56 476 TYR A C 1
ATOM 3791 O O . TYR A 1 476 ? 4.250 3.413 -20.948 1.00 76.56 476 TYR A O 1
ATOM 3799 N N . PRO A 1 477 ? 2.801 1.699 -21.162 1.00 80.75 477 PRO A N 1
ATOM 3800 C CA . PRO A 1 477 ? 1.615 1.060 -21.734 1.00 80.75 477 PRO A CA 1
ATOM 3801 C C . PRO A 1 477 ? 0.302 1.745 -21.291 1.00 80.75 477 PRO A C 1
ATOM 3803 O O . PRO A 1 477 ? 0.276 2.370 -20.226 1.00 80.75 477 PRO A O 1
ATOM 3806 N N . PRO A 1 478 ? -0.760 1.689 -22.120 1.00 85.94 478 PRO A N 1
ATOM 3807 C CA . PRO A 1 478 ? -2.087 2.142 -21.716 1.00 85.94 478 PRO A CA 1
ATOM 3808 C C . PRO A 1 478 ? -2.693 1.210 -20.656 1.00 85.94 478 PRO A C 1
ATOM 3810 O O . PRO A 1 478 ? -2.175 0.113 -20.411 1.00 85.94 478 PRO A O 1
ATOM 3813 N N . ASN A 1 479 ? -3.806 1.631 -20.050 1.00 91.31 479 ASN A N 1
ATOM 3814 C CA . ASN A 1 479 ? -4.434 0.933 -18.924 1.00 91.31 479 ASN A CA 1
ATOM 3815 C C . ASN A 1 479 ? -4.800 -0.513 -19.276 1.00 91.31 479 ASN A C 1
ATOM 3817 O O . ASN A 1 479 ? -4.595 -1.406 -18.455 1.00 91.31 479 ASN A O 1
ATOM 3821 N N . ALA A 1 480 ? -5.252 -0.761 -20.508 1.00 91.25 480 ALA A N 1
ATOM 3822 C CA . ALA A 1 480 ? -5.637 -2.091 -20.981 1.00 91.25 480 ALA A CA 1
ATOM 3823 C C . ALA A 1 480 ? -4.550 -3.169 -20.770 1.00 91.25 480 ALA A C 1
ATOM 3825 O O . ALA A 1 480 ? -4.852 -4.260 -20.294 1.00 91.25 480 ALA A O 1
ATOM 3826 N N . TYR A 1 481 ? -3.277 -2.868 -21.051 1.00 90.38 481 TYR A N 1
ATOM 3827 C CA . TYR A 1 481 ? -2.184 -3.844 -20.891 1.00 90.38 481 TYR A CA 1
ATOM 3828 C C . TYR A 1 481 ? -1.918 -4.162 -19.419 1.00 90.38 481 TYR A C 1
ATOM 3830 O O . TYR A 1 481 ? -1.690 -5.310 -19.050 1.00 90.38 481 TYR A O 1
ATOM 3838 N N . ILE A 1 482 ? -1.964 -3.138 -18.568 1.00 91.69 482 ILE A N 1
ATOM 3839 C CA . ILE A 1 482 ? -1.730 -3.300 -17.134 1.00 91.69 482 ILE A CA 1
ATOM 3840 C C . ILE A 1 482 ? -2.891 -4.065 -16.487 1.00 91.69 482 ILE A C 1
ATOM 3842 O O . ILE A 1 482 ? -2.672 -4.899 -15.609 1.00 91.69 482 ILE A O 1
ATOM 3846 N N . LEU A 1 483 ? -4.123 -3.840 -16.955 1.00 95.00 483 LEU A N 1
ATOM 3847 C CA . LEU A 1 483 ? -5.287 -4.628 -16.556 1.00 95.00 483 LEU A CA 1
ATOM 3848 C C . LEU A 1 483 ? -5.125 -6.102 -16.941 1.00 95.00 483 LEU A C 1
ATOM 3850 O O . LEU A 1 483 ? -5.386 -6.966 -16.107 1.00 95.00 483 LEU A O 1
ATOM 3854 N N . GLU A 1 484 ? -4.662 -6.400 -18.158 1.00 93.25 484 GLU A N 1
ATOM 3855 C CA . GLU A 1 484 ? -4.379 -7.775 -18.591 1.00 93.25 484 GLU A CA 1
ATOM 3856 C C . GLU A 1 484 ? -3.332 -8.451 -17.691 1.00 93.25 484 GLU A C 1
ATOM 3858 O O . GLU A 1 484 ? -3.550 -9.580 -17.243 1.00 93.25 484 GLU A O 1
ATOM 3863 N N . ASP A 1 485 ? -2.245 -7.752 -17.349 1.00 91.75 485 ASP A N 1
ATOM 3864 C CA . ASP A 1 485 ? -1.218 -8.256 -16.430 1.00 91.75 485 ASP A CA 1
ATOM 3865 C C . ASP A 1 485 ? -1.779 -8.505 -15.019 1.00 91.75 485 ASP A C 1
ATOM 3867 O O . ASP A 1 485 ? -1.493 -9.536 -14.398 1.00 91.75 485 ASP A O 1
ATOM 3871 N N . ALA A 1 486 ? -2.621 -7.603 -14.507 1.00 94.62 486 ALA A N 1
ATOM 3872 C CA . ALA A 1 486 ? -3.275 -7.755 -13.209 1.00 94.62 486 ALA A CA 1
ATOM 3873 C C . ALA A 1 486 ? -4.239 -8.954 -13.197 1.00 94.62 486 ALA A C 1
ATOM 3875 O O . ALA A 1 486 ? -4.182 -9.801 -12.296 1.00 94.62 486 ALA A O 1
ATOM 3876 N N . VAL A 1 487 ? -5.074 -9.086 -14.230 1.00 95.00 487 VAL A N 1
ATOM 3877 C CA . VAL A 1 487 ? -5.996 -10.217 -14.407 1.00 95.00 487 VAL A CA 1
ATOM 3878 C C . VAL A 1 487 ? -5.224 -11.532 -14.539 1.00 95.00 487 VAL A C 1
ATOM 3880 O O . VAL A 1 487 ? -5.606 -12.527 -13.920 1.00 95.00 487 VAL A O 1
ATOM 3883 N N . ALA A 1 488 ? -4.094 -11.551 -15.253 1.00 94.06 488 ALA A N 1
ATOM 3884 C CA . ALA A 1 488 ? -3.235 -12.730 -15.374 1.00 94.06 488 ALA A CA 1
ATOM 3885 C C . ALA A 1 488 ? -2.641 -13.177 -14.025 1.00 94.06 488 ALA A C 1
ATOM 3887 O O . ALA A 1 488 ? -2.426 -14.373 -13.798 1.00 94.06 488 ALA A O 1
ATOM 3888 N N . GLN A 1 489 ? -2.422 -12.246 -13.090 1.00 92.81 489 GLN A N 1
ATOM 3889 C CA . GLN A 1 489 ? -2.045 -12.580 -11.714 1.00 92.81 489 GLN A CA 1
ATOM 3890 C C . GLN A 1 489 ? -3.222 -13.091 -10.864 1.00 92.81 489 GLN A C 1
ATOM 3892 O O . GLN A 1 489 ? -2.984 -13.724 -9.825 1.00 92.81 489 GLN A O 1
ATOM 3897 N N . GLY A 1 490 ? -4.462 -12.902 -11.319 1.00 94.38 490 GLY A N 1
ATOM 3898 C CA . GLY A 1 490 ? -5.697 -13.199 -10.591 1.00 94.38 490 GLY A CA 1
ATOM 3899 C C . GLY A 1 490 ? -6.168 -12.051 -9.695 1.00 94.38 490 GLY A C 1
ATOM 3900 O O . GLY A 1 490 ? -6.889 -12.308 -8.734 1.00 94.38 490 GLY A O 1
ATOM 3901 N N . ALA A 1 491 ? -5.726 -10.819 -9.962 1.00 95.44 491 ALA A N 1
ATOM 3902 C CA . ALA A 1 491 ? -6.110 -9.652 -9.180 1.00 95.44 491 ALA A CA 1
ATOM 3903 C C . ALA A 1 491 ? -7.515 -9.147 -9.542 1.00 95.44 491 ALA A C 1
ATOM 3905 O O . ALA A 1 491 ? -7.965 -9.229 -10.687 1.00 95.44 491 ALA A O 1
ATOM 3906 N N . THR A 1 492 ? -8.188 -8.555 -8.558 1.00 95.56 492 THR A N 1
ATOM 3907 C CA . THR A 1 492 ? -9.391 -7.755 -8.783 1.00 95.56 492 THR A CA 1
ATOM 3908 C C . THR A 1 492 ? -8.976 -6.353 -9.202 1.00 95.56 492 THR A C 1
ATOM 3910 O O . THR A 1 492 ? -8.238 -5.683 -8.479 1.00 95.56 492 THR A O 1
ATOM 3913 N N . THR A 1 493 ? -9.468 -5.905 -10.352 1.00 96.44 493 THR A N 1
ATOM 3914 C CA . THR A 1 493 ? -9.181 -4.595 -10.931 1.00 96.44 493 THR A CA 1
ATOM 3915 C C . THR A 1 493 ? -10.296 -3.604 -10.615 1.00 96.44 493 THR A C 1
ATOM 3917 O O . THR A 1 493 ? -11.490 -3.900 -10.715 1.00 96.44 493 THR A O 1
ATOM 3920 N N . ILE A 1 494 ? -9.901 -2.406 -10.218 1.00 94.75 494 ILE A N 1
ATOM 3921 C CA . ILE A 1 494 ? -10.791 -1.342 -9.783 1.00 94.75 494 ILE A CA 1
ATOM 3922 C C . ILE A 1 494 ? -10.459 -0.111 -10.615 1.00 94.75 494 ILE A C 1
AT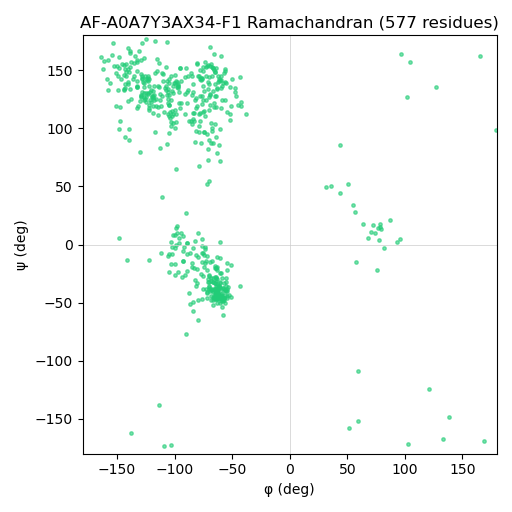OM 3924 O O . ILE A 1 494 ? -9.300 0.285 -10.701 1.00 94.75 494 ILE A O 1
ATOM 3928 N N . ALA A 1 495 ? -11.471 0.520 -11.198 1.00 93.31 495 ALA A N 1
ATOM 3929 C CA . ALA A 1 495 ? -11.332 1.885 -11.685 1.00 93.31 495 ALA A CA 1
ATOM 3930 C C . ALA A 1 495 ? -11.414 2.837 -10.484 1.00 93.31 495 ALA A C 1
ATOM 3932 O O . ALA A 1 495 ? -12.492 3.000 -9.897 1.00 93.31 495 ALA A O 1
ATOM 3933 N N . ALA A 1 496 ? -10.265 3.400 -10.102 1.00 90.62 496 ALA A N 1
ATOM 3934 C CA . ALA A 1 496 ? -10.144 4.345 -8.995 1.00 90.62 496 ALA A CA 1
ATOM 3935 C C . ALA A 1 496 ? -10.881 5.653 -9.318 1.00 90.62 496 ALA A C 1
ATOM 3937 O O . ALA A 1 496 ? -11.059 5.971 -10.497 1.00 90.62 496 ALA A O 1
ATOM 3938 N N . HIS A 1 497 ? -11.363 6.354 -8.275 1.00 87.81 497 HIS A N 1
ATOM 3939 C CA . HIS A 1 497 ? -12.090 7.640 -8.367 1.00 87.81 497 HIS A CA 1
ATOM 3940 C C . HIS A 1 497 ? -13.010 7.746 -9.606 1.00 87.81 497 HIS A C 1
ATOM 3942 O O . HIS A 1 497 ? -13.031 8.726 -10.356 1.00 87.81 497 HIS A O 1
ATOM 3948 N N . PHE A 1 498 ? -13.824 6.701 -9.773 1.00 88.00 498 PHE A N 1
ATOM 3949 C CA . PHE A 1 498 ? -14.555 6.311 -10.976 1.00 88.00 498 PHE A CA 1
ATOM 3950 C C . PHE A 1 498 ? -15.317 7.435 -11.680 1.00 88.00 498 PHE A C 1
ATOM 3952 O O . PHE A 1 498 ? -16.105 8.149 -11.071 1.00 88.00 498 PHE A O 1
ATOM 3959 N N . GLY A 1 499 ? -15.210 7.532 -13.001 1.00 80.62 499 GLY A N 1
ATOM 3960 C CA . GLY A 1 499 ? -16.032 8.436 -13.808 1.00 80.62 499 GLY A CA 1
ATOM 3961 C C . GLY A 1 499 ? -15.706 9.921 -13.636 1.00 80.62 499 GLY A C 1
ATOM 3962 O O . GLY A 1 499 ? -16.473 10.763 -14.099 1.00 80.62 499 GLY A O 1
ATOM 3963 N N . ASN A 1 500 ? -14.597 10.274 -12.978 1.00 79.50 500 ASN A N 1
ATOM 3964 C CA . ASN A 1 500 ? -14.125 11.648 -12.938 1.00 79.50 500 ASN A CA 1
ATOM 3965 C C . ASN A 1 500 ? -13.840 12.181 -14.355 1.00 79.50 500 ASN A C 1
ATOM 3967 O O . ASN A 1 500 ? -12.978 11.658 -15.064 1.00 79.50 500 ASN A O 1
ATOM 3971 N N . PHE A 1 501 ? -14.581 13.220 -14.741 1.00 74.12 501 PHE A N 1
ATOM 3972 C CA . PHE A 1 501 ? -14.448 13.945 -16.000 1.00 74.12 501 PHE A CA 1
ATOM 3973 C C . PHE A 1 501 ? -14.893 15.394 -15.784 1.00 74.12 501 PHE A C 1
ATOM 3975 O O . PHE A 1 501 ? -16.045 15.651 -15.426 1.00 74.12 501 PHE A O 1
ATOM 3982 N N . THR A 1 502 ? -13.992 16.349 -16.006 1.00 69.62 502 THR A N 1
ATOM 3983 C CA . THR A 1 502 ? -14.293 17.778 -15.817 1.00 69.62 502 THR A CA 1
ATOM 3984 C C . THR A 1 502 ? -14.563 18.454 -17.157 1.00 69.62 502 THR A C 1
ATOM 3986 O O . THR A 1 502 ? -13.634 18.725 -17.913 1.00 69.62 502 THR A O 1
ATOM 3989 N N . GLU A 1 503 ? -15.824 18.747 -17.470 1.00 68.50 503 GLU A N 1
ATOM 3990 C CA . GLU A 1 503 ? -16.184 19.415 -18.727 1.00 68.50 503 GLU A CA 1
ATOM 3991 C C . GLU A 1 503 ? -15.432 20.751 -18.904 1.00 68.50 503 GLU A C 1
ATOM 3993 O O . GLU A 1 503 ? -15.255 21.518 -17.958 1.00 68.50 503 GLU A O 1
ATOM 3998 N N . GLY A 1 504 ? -14.964 21.027 -20.125 1.00 71.31 504 GLY A N 1
ATOM 3999 C CA . GLY A 1 504 ? -14.231 22.258 -20.447 1.00 71.31 504 GLY A CA 1
ATOM 4000 C C . GLY A 1 504 ? -12.766 22.292 -19.991 1.00 71.31 504 GLY A C 1
ATOM 4001 O O . GLY A 1 504 ? -12.104 23.308 -20.194 1.00 71.31 504 GLY A O 1
ATOM 4002 N N . VAL A 1 505 ? -12.249 21.201 -19.416 1.00 72.50 505 VAL A N 1
ATOM 4003 C CA . VAL A 1 505 ? -10.829 21.033 -19.071 1.00 72.50 505 VAL A CA 1
ATOM 4004 C C . VAL A 1 505 ? -10.157 20.090 -20.067 1.00 72.50 505 VAL A C 1
ATOM 4006 O O . VAL A 1 505 ? -10.750 19.102 -20.505 1.00 72.50 505 VAL A O 1
ATOM 4009 N N . ASP A 1 506 ? -8.905 20.390 -20.415 1.00 72.38 506 ASP A N 1
ATOM 4010 C CA . ASP A 1 506 ? -8.050 19.452 -21.136 1.00 72.38 506 ASP A CA 1
ATOM 4011 C C . ASP A 1 506 ? -7.706 18.272 -20.214 1.00 72.38 506 ASP A C 1
ATOM 4013 O O . ASP A 1 506 ? -6.897 18.385 -19.290 1.00 72.38 506 ASP A O 1
ATOM 4017 N N . GLN A 1 507 ? -8.364 17.142 -20.469 1.00 67.81 507 GLN A N 1
ATOM 4018 C CA . GLN A 1 507 ? -8.242 15.917 -19.683 1.00 67.81 507 GLN A CA 1
ATOM 4019 C C . GLN A 1 507 ? -6.842 15.289 -19.740 1.00 67.81 507 GLN A C 1
ATOM 4021 O O . GLN A 1 507 ? -6.505 14.480 -18.882 1.00 67.81 507 GLN A O 1
ATOM 4026 N N . ILE A 1 508 ? -6.030 15.657 -20.731 1.00 66.56 508 ILE A N 1
ATOM 4027 C CA . ILE A 1 508 ? -4.651 15.181 -20.855 1.00 66.56 508 ILE A CA 1
ATOM 4028 C C . ILE A 1 508 ? -3.735 16.005 -19.941 1.00 66.56 508 ILE A C 1
ATOM 4030 O O . ILE A 1 508 ? -2.812 15.471 -19.332 1.00 66.56 508 ILE A O 1
ATOM 4034 N N . ARG A 1 509 ? -4.014 17.308 -19.796 1.00 62.25 509 ARG A N 1
ATOM 4035 C CA . ARG A 1 509 ? -3.156 18.256 -19.060 1.00 62.25 509 ARG A CA 1
ATOM 4036 C C . ARG A 1 509 ? -3.524 18.438 -17.591 1.00 62.25 509 ARG A C 1
ATOM 4038 O O . ARG A 1 509 ? -2.743 19.005 -16.830 1.00 62.25 509 ARG A O 1
ATOM 4045 N N . THR A 1 510 ? -4.707 17.995 -17.177 1.00 66.38 510 THR A N 1
ATOM 4046 C CA . THR A 1 510 ? -5.149 18.092 -15.780 1.00 66.38 510 THR A CA 1
ATOM 4047 C C . THR A 1 510 ? -4.211 17.336 -14.830 1.00 66.38 510 THR A C 1
ATOM 4049 O O . THR A 1 510 ? -3.697 16.257 -15.131 1.00 66.38 510 THR A O 1
ATOM 4052 N N . GLY A 1 511 ? -3.987 17.918 -13.648 1.00 63.84 511 GLY A N 1
ATOM 4053 C CA . GLY A 1 511 ? -3.252 17.271 -12.558 1.00 63.84 511 GLY A CA 1
ATOM 4054 C C . GLY A 1 511 ? -4.045 16.162 -11.860 1.00 63.84 511 GLY A C 1
ATOM 4055 O O . GLY A 1 511 ? -3.448 15.349 -11.163 1.00 63.84 511 GLY A O 1
ATOM 4056 N N . TRP A 1 512 ? -5.366 16.117 -12.060 1.00 71.19 512 TRP A N 1
ATOM 4057 C CA . TRP A 1 512 ? -6.260 15.086 -11.530 1.00 71.19 512 TRP A CA 1
ATOM 4058 C C . TRP A 1 512 ? -6.741 14.166 -12.663 1.00 71.19 512 TRP A C 1
ATOM 4060 O O . TRP A 1 512 ? -7.095 14.701 -13.718 1.00 71.19 512 TRP A O 1
ATOM 4070 N N . PRO A 1 513 ? -6.749 12.831 -12.490 1.00 71.88 513 PRO A N 1
ATOM 4071 C CA . PRO A 1 513 ? -6.986 11.877 -13.568 1.00 71.88 513 PRO A CA 1
ATOM 4072 C C . PRO A 1 513 ? -8.361 12.029 -14.203 1.00 71.88 513 PRO A C 1
ATOM 4074 O O . PRO A 1 513 ? -9.375 12.215 -13.522 1.00 71.88 513 PRO A O 1
ATOM 4077 N N . SER A 1 514 ? -8.386 11.878 -15.523 1.00 69.06 514 SER A N 1
ATOM 4078 C CA . SER A 1 514 ? -9.609 11.710 -16.286 1.00 69.06 514 SER A CA 1
ATOM 4079 C C . SER A 1 514 ? -9.848 10.233 -16.508 1.00 69.06 514 SER A C 1
ATOM 4081 O O . SER A 1 514 ? -9.030 9.533 -17.087 1.00 69.06 514 SER A O 1
ATOM 4083 N N . THR A 1 515 ? -10.988 9.740 -16.060 1.00 65.12 515 THR A N 1
ATOM 4084 C CA . THR A 1 515 ? -11.291 8.305 -16.130 1.00 65.12 515 THR A CA 1
ATOM 4085 C C . THR A 1 515 ? -12.193 7.973 -17.335 1.00 65.12 515 THR A C 1
ATOM 4087 O O . THR A 1 515 ? -12.769 6.897 -17.425 1.00 65.12 515 THR A O 1
ATOM 4090 N N . GLY A 1 516 ? -12.342 8.904 -18.287 1.00 61.12 516 GLY A N 1
ATOM 4091 C CA . GLY A 1 516 ? -13.347 8.830 -19.356 1.00 61.12 516 GLY A CA 1
ATOM 4092 C C . GLY A 1 516 ? -12.918 8.194 -20.685 1.00 61.12 516 GLY A C 1
ATOM 4093 O O . GLY A 1 516 ? -13.769 8.062 -21.562 1.00 61.12 516 GLY A O 1
ATOM 4094 N N . PHE A 1 517 ? -11.642 7.837 -20.879 1.00 74.50 517 PHE A N 1
ATOM 4095 C CA . PHE A 1 517 ? -11.139 7.391 -22.190 1.00 74.50 517 PHE A CA 1
ATOM 4096 C C . PHE A 1 517 ? -11.247 5.874 -22.406 1.00 74.50 517 PHE A C 1
ATOM 4098 O O . PHE A 1 517 ? -12.138 5.426 -23.123 1.00 74.50 517 PHE A O 1
ATOM 4105 N N . GLU A 1 518 ? -10.352 5.076 -21.814 1.00 86.44 518 GLU A N 1
ATOM 4106 C CA . GLU A 1 518 ? -10.302 3.618 -22.047 1.00 86.44 518 GLU A CA 1
ATOM 4107 C C . GLU A 1 518 ? -11.317 2.845 -21.197 1.00 86.44 518 GLU A C 1
ATOM 4109 O O . GLU A 1 518 ? -11.887 1.850 -21.646 1.00 86.44 518 GLU A O 1
ATOM 4114 N N . MET A 1 519 ? -11.627 3.358 -20.003 1.00 88.19 519 MET A N 1
ATOM 4115 C CA . MET A 1 519 ? -12.412 2.653 -18.991 1.00 88.19 519 MET A CA 1
ATOM 4116 C C . MET A 1 519 ? -13.742 2.061 -19.499 1.00 88.19 519 MET A C 1
ATOM 4118 O O . MET A 1 519 ? -13.994 0.895 -19.196 1.00 88.19 519 MET A O 1
ATOM 4122 N N . PRO A 1 520 ? -14.600 2.751 -20.284 1.00 88.25 520 PRO A N 1
ATOM 4123 C CA . PRO A 1 520 ? -15.839 2.132 -20.763 1.00 88.25 520 PRO A CA 1
ATOM 4124 C C . PRO A 1 520 ? -15.603 0.884 -21.627 1.00 88.25 520 PRO A C 1
ATOM 4126 O O . PRO A 1 520 ? -16.401 -0.054 -21.585 1.00 88.25 520 PRO A O 1
ATOM 4129 N N . VAL A 1 521 ? -14.508 0.859 -22.396 1.00 91.00 521 VAL A N 1
ATOM 4130 C CA . VAL A 1 521 ? -14.116 -0.295 -23.213 1.00 91.00 521 VAL A CA 1
ATOM 4131 C C . VAL A 1 521 ? -13.610 -1.419 -22.315 1.00 91.00 521 VAL A C 1
ATOM 4133 O O . VAL A 1 521 ? -14.067 -2.549 -22.456 1.00 91.00 521 VAL A O 1
ATOM 4136 N N . ASP A 1 522 ? -12.751 -1.114 -21.343 1.00 93.44 522 ASP A N 1
ATOM 4137 C CA . ASP A 1 522 ? -12.231 -2.111 -20.402 1.00 93.44 522 ASP A CA 1
ATOM 4138 C C . ASP A 1 522 ? -13.322 -2.713 -19.502 1.00 93.44 522 ASP A C 1
ATOM 4140 O O . ASP A 1 522 ? -13.285 -3.904 -19.195 1.00 93.44 522 ASP A O 1
ATOM 4144 N N . ILE A 1 523 ? -14.352 -1.943 -19.139 1.00 93.88 523 ILE A N 1
ATOM 4145 C CA . ILE A 1 523 ? -15.555 -2.472 -18.475 1.00 93.88 523 ILE A CA 1
ATOM 4146 C C . ILE A 1 523 ? -16.290 -3.441 -19.405 1.00 93.88 523 ILE A C 1
ATOM 4148 O O . ILE A 1 523 ? -16.681 -4.529 -18.983 1.00 93.88 523 ILE A O 1
ATOM 4152 N N . ALA A 1 524 ? -16.479 -3.069 -20.674 1.00 93.25 524 ALA A N 1
ATOM 4153 C CA . ALA A 1 524 ? -17.192 -3.901 -21.639 1.00 93.25 524 ALA A CA 1
ATOM 4154 C C . ALA A 1 524 ? -16.452 -5.207 -21.969 1.00 93.25 524 ALA A C 1
ATOM 4156 O O . ALA A 1 524 ? -17.096 -6.227 -22.218 1.00 93.25 524 ALA A O 1
ATOM 4157 N N . LEU A 1 525 ? -15.118 -5.180 -21.946 1.00 93.31 525 LEU A N 1
ATOM 4158 C CA . LEU A 1 525 ? -14.258 -6.353 -22.113 1.00 93.31 525 LEU A CA 1
ATOM 4159 C C . LEU A 1 525 ? -14.135 -7.197 -20.834 1.00 93.31 525 LEU A C 1
ATOM 4161 O O . LEU A 1 525 ? -13.658 -8.327 -20.902 1.00 93.31 525 LEU A O 1
ATOM 4165 N N . GLY A 1 526 ? -14.605 -6.688 -19.691 1.00 92.31 526 GLY A N 1
ATOM 4166 C CA . GLY A 1 526 ? -14.508 -7.363 -18.397 1.00 92.31 526 GLY A CA 1
ATOM 4167 C C . GLY A 1 526 ? -13.129 -7.251 -17.743 1.00 92.31 526 GLY A C 1
ATOM 4168 O O . GLY A 1 526 ? -12.855 -7.989 -16.805 1.00 92.31 526 GLY A O 1
ATOM 4169 N N . ASN A 1 527 ? -12.282 -6.335 -18.214 1.00 93.69 527 ASN A N 1
ATOM 4170 C CA . ASN A 1 527 ? -10.958 -6.066 -17.658 1.00 93.69 527 ASN A CA 1
ATOM 4171 C C . ASN A 1 527 ? -11.027 -5.236 -16.370 1.00 93.69 527 ASN A C 1
ATOM 4173 O O . ASN A 1 527 ? -10.121 -5.328 -15.548 1.00 93.69 527 ASN A O 1
ATOM 4177 N N . ILE A 1 528 ? -12.090 -4.443 -16.172 1.00 95.31 528 ILE A N 1
ATOM 4178 C CA . ILE A 1 528 ? -12.367 -3.706 -14.928 1.00 95.31 528 ILE A CA 1
ATOM 4179 C C . ILE A 1 528 ? -13.498 -4.400 -14.171 1.00 95.31 528 ILE A C 1
ATOM 4181 O O . ILE A 1 528 ? -14.620 -4.504 -14.670 1.00 95.31 528 ILE A O 1
ATOM 4185 N N . HIS A 1 529 ? -13.214 -4.836 -12.943 1.00 95.94 529 HIS A N 1
ATOM 4186 C CA . HIS A 1 529 ? -14.157 -5.598 -12.126 1.00 95.94 529 HIS A CA 1
ATOM 4187 C C . HIS A 1 529 ? -14.995 -4.739 -11.173 1.00 95.94 529 HIS A C 1
ATOM 4189 O O . HIS A 1 529 ? -16.100 -5.148 -10.829 1.00 95.94 529 HIS A O 1
ATOM 4195 N N . MET A 1 530 ? -14.503 -3.582 -10.718 1.00 94.69 530 MET A N 1
ATOM 4196 C CA . MET A 1 530 ? -15.217 -2.726 -9.757 1.00 94.69 530 MET A CA 1
ATOM 4197 C C . MET A 1 530 ? -15.033 -1.231 -10.041 1.00 94.69 530 MET A C 1
ATOM 4199 O O . MET A 1 530 ? -14.035 -0.804 -10.619 1.00 94.69 530 MET A O 1
ATOM 4203 N N . ALA A 1 531 ? -15.997 -0.431 -9.589 1.00 93.81 531 ALA A N 1
ATOM 4204 C CA . ALA A 1 531 ? -16.008 1.023 -9.699 1.00 93.81 531 ALA A CA 1
ATOM 4205 C C . ALA A 1 531 ? -15.857 1.672 -8.316 1.00 93.81 531 ALA A C 1
ATOM 4207 O O . ALA A 1 531 ? -16.714 1.480 -7.453 1.00 93.81 531 ALA A O 1
ATOM 4208 N N . GLU A 1 532 ? -14.809 2.463 -8.089 1.00 92.56 532 GLU A N 1
ATOM 4209 C CA . GLU A 1 532 ? -14.663 3.239 -6.853 1.00 92.56 532 GLU A CA 1
ATOM 4210 C C . GLU A 1 532 ? -15.484 4.533 -6.910 1.00 92.56 532 GLU A C 1
ATOM 4212 O O . GLU A 1 532 ? -15.069 5.536 -7.487 1.00 92.56 532 GLU A O 1
ATOM 4217 N N . ILE A 1 533 ? -16.680 4.517 -6.323 1.00 89.50 533 ILE A N 1
ATOM 4218 C CA . ILE A 1 533 ? -17.681 5.585 -6.501 1.00 89.50 533 ILE A CA 1
ATOM 4219 C C . ILE A 1 533 ? -17.778 6.563 -5.322 1.00 89.50 533 ILE A C 1
ATOM 4221 O O . ILE A 1 533 ? -18.625 7.462 -5.344 1.00 89.50 533 ILE A O 1
ATOM 4225 N N . ALA A 1 534 ? -17.007 6.339 -4.258 1.00 83.25 534 ALA A N 1
ATOM 4226 C CA . ALA A 1 534 ? -17.035 7.140 -3.040 1.00 83.25 534 ALA A CA 1
ATOM 4227 C C . ALA A 1 534 ? -15.680 7.120 -2.315 1.00 83.25 534 ALA A C 1
ATOM 4229 O O . ALA A 1 534 ? -14.945 6.138 -2.389 1.00 83.25 534 ALA A O 1
ATOM 4230 N N . GLY A 1 535 ? -15.404 8.186 -1.558 1.00 77.62 535 GLY A N 1
ATOM 4231 C CA . GLY A 1 535 ? -14.120 8.426 -0.899 1.00 77.62 535 GLY A CA 1
ATOM 4232 C C . GLY A 1 535 ? -13.511 9.742 -1.373 1.00 77.62 535 GLY A C 1
ATOM 4233 O O . GLY A 1 535 ? -14.190 10.772 -1.301 1.00 77.62 535 GLY A O 1
ATOM 4234 N N . ASN A 1 536 ? -12.276 9.711 -1.884 1.00 73.31 536 ASN A N 1
ATOM 4235 C CA . ASN A 1 536 ? -11.589 10.873 -2.480 1.00 73.31 536 ASN A CA 1
ATOM 4236 C C . ASN A 1 536 ? -11.825 11.043 -3.992 1.00 73.31 536 ASN A C 1
ATOM 4238 O O . ASN A 1 536 ? -11.059 11.671 -4.713 1.00 73.31 536 ASN A O 1
ATOM 4242 N N . GLY A 1 537 ? -12.962 10.549 -4.471 1.00 69.50 537 GLY A N 1
ATOM 4243 C CA . GLY A 1 537 ? -13.400 10.719 -5.846 1.00 69.50 537 GLY A CA 1
ATOM 4244 C C . GLY A 1 537 ? -14.584 9.817 -6.160 1.00 69.50 537 GLY A C 1
ATOM 4245 O O . GLY A 1 537 ? -15.194 9.240 -5.255 1.00 69.50 537 GLY A O 1
ATOM 4246 N N . GLY A 1 538 ? -14.918 9.717 -7.444 1.00 80.44 538 GLY A N 1
ATOM 4247 C CA . GLY A 1 538 ? -16.022 8.891 -7.916 1.00 80.44 538 GLY A CA 1
ATOM 4248 C C . GLY A 1 538 ? -17.294 9.679 -8.238 1.00 80.44 538 GLY A C 1
ATOM 4249 O O . GLY A 1 538 ? -17.843 10.415 -7.419 1.00 80.44 538 GLY A O 1
ATOM 4250 N N . GLN A 1 539 ? -17.805 9.488 -9.448 1.00 84.56 539 GLN A N 1
ATOM 4251 C CA . GLN A 1 539 ? -19.031 10.071 -9.965 1.00 84.56 539 GLN A CA 1
ATOM 4252 C C . GLN A 1 539 ? -20.120 8.999 -9.989 1.00 84.56 539 GLN A C 1
ATOM 4254 O O . GLN A 1 539 ? -20.256 8.229 -10.942 1.00 84.56 539 GLN A O 1
ATOM 4259 N N . ARG A 1 540 ? 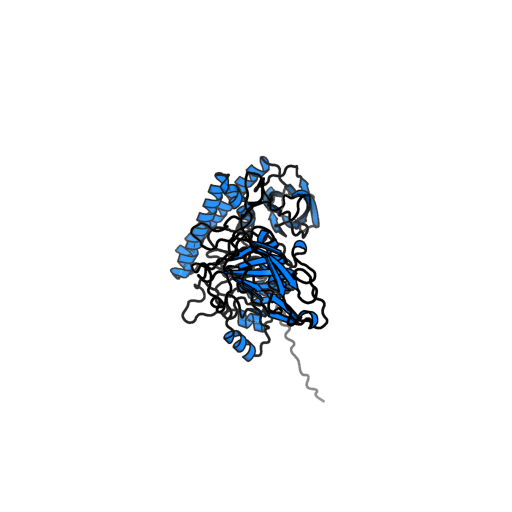-20.955 8.971 -8.941 1.00 88.31 540 ARG A N 1
ATOM 4260 C CA . ARG A 1 540 ? -22.083 8.022 -8.846 1.00 88.31 540 ARG A CA 1
ATOM 4261 C C . ARG A 1 540 ? -23.028 8.087 -10.045 1.00 88.31 540 ARG A C 1
ATOM 4263 O O . ARG A 1 540 ? -23.586 7.064 -10.419 1.00 88.31 540 ARG A O 1
ATOM 4270 N N . ASN A 1 541 ? -23.200 9.265 -10.647 1.00 89.00 541 ASN A N 1
ATOM 4271 C CA . ASN A 1 541 ? -24.038 9.422 -11.836 1.00 89.00 541 ASN A CA 1
ATOM 4272 C C . ASN A 1 541 ? -23.475 8.624 -13.021 1.00 89.00 541 ASN A C 1
ATOM 4274 O O . ASN A 1 541 ? -24.222 7.882 -13.644 1.00 89.00 541 ASN A O 1
ATOM 4278 N N . VAL A 1 542 ? -22.157 8.678 -13.246 1.00 88.44 542 VAL A N 1
ATOM 4279 C CA . VAL A 1 542 ? -21.490 7.900 -14.305 1.00 88.44 542 VAL A CA 1
ATOM 4280 C C . VAL A 1 542 ? -21.603 6.401 -14.032 1.00 88.44 542 VAL A C 1
ATOM 4282 O O . VAL A 1 542 ? -21.845 5.622 -14.948 1.00 88.44 542 VAL A O 1
ATOM 4285 N N . TRP A 1 543 ? -21.498 5.979 -12.769 1.00 92.12 543 TRP A N 1
ATOM 4286 C CA . TRP A 1 543 ? -21.743 4.581 -12.403 1.00 92.12 543 TRP A CA 1
ATOM 4287 C C . TRP A 1 543 ? -23.171 4.142 -12.751 1.00 92.12 543 TRP A C 1
ATOM 4289 O O . TRP A 1 543 ? -23.346 3.109 -13.394 1.00 92.12 543 TRP A O 1
ATOM 4299 N N . TYR A 1 544 ? -24.188 4.948 -12.423 1.00 93.69 544 TYR A N 1
ATOM 4300 C CA . TYR A 1 544 ? -25.565 4.668 -12.840 1.00 93.69 544 TYR A CA 1
ATOM 4301 C C . TYR A 1 544 ? -25.736 4.655 -14.364 1.00 93.69 544 TYR A C 1
ATOM 4303 O O . TYR A 1 544 ? -26.471 3.808 -14.865 1.00 93.69 544 TYR A O 1
ATOM 4311 N N . ASP A 1 545 ? -25.049 5.521 -15.111 1.00 92.38 545 ASP A N 1
ATOM 4312 C CA . ASP A 1 545 ? -25.087 5.512 -16.578 1.00 92.38 545 ASP A CA 1
ATOM 431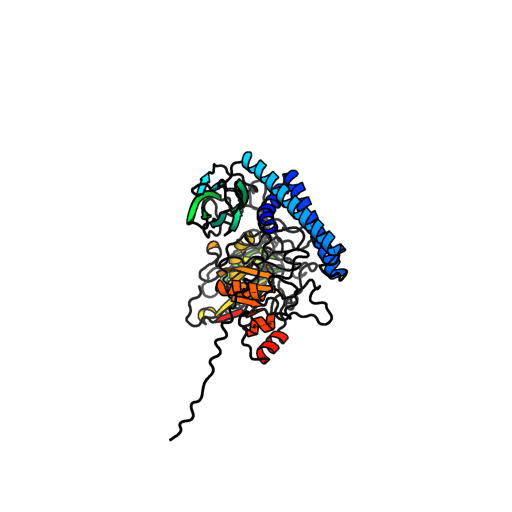3 C C . ASP A 1 545 ? -24.505 4.212 -17.155 1.00 92.38 545 ASP A C 1
ATOM 4315 O O . ASP A 1 545 ? -25.106 3.600 -18.039 1.00 92.38 545 ASP A O 1
ATOM 4319 N N . ILE A 1 546 ? -23.393 3.720 -16.601 1.00 92.81 546 ILE A N 1
ATOM 4320 C CA . ILE A 1 546 ? -22.807 2.423 -16.969 1.00 92.81 546 ILE A CA 1
ATOM 4321 C C . ILE A 1 546 ? -23.769 1.266 -16.647 1.00 92.81 546 ILE A C 1
ATOM 4323 O O . ILE A 1 546 ? -23.950 0.373 -17.480 1.00 92.81 546 ILE A O 1
ATOM 4327 N N . LEU A 1 547 ? -24.450 1.302 -15.495 1.00 95.31 547 LEU A N 1
ATOM 4328 C CA . LEU A 1 547 ? -25.490 0.320 -15.161 1.00 95.31 547 LEU A CA 1
ATOM 4329 C C . LEU A 1 547 ? -26.688 0.392 -16.125 1.00 95.31 547 LEU A C 1
ATOM 4331 O O . LEU A 1 547 ? -27.201 -0.645 -16.550 1.00 95.31 547 LEU A O 1
ATOM 4335 N N . ASN A 1 548 ? -27.116 1.597 -16.512 1.00 96.56 548 ASN A N 1
ATOM 4336 C CA . ASN A 1 548 ? -28.201 1.819 -17.475 1.00 96.56 548 ASN A CA 1
ATOM 4337 C C . ASN A 1 548 ? -27.849 1.303 -18.879 1.00 96.56 548 ASN A C 1
ATOM 4339 O O . ASN A 1 548 ? -28.737 0.872 -19.615 1.00 96.56 548 ASN A O 1
ATOM 4343 N N . CYS A 1 549 ? -26.561 1.279 -19.230 1.00 95.25 549 CYS A N 1
ATOM 4344 C CA . CYS A 1 549 ? -26.046 0.640 -20.443 1.00 95.25 549 CYS A CA 1
ATOM 4345 C C . CYS A 1 549 ? -26.030 -0.901 -20.373 1.00 95.25 549 CYS A C 1
ATOM 4347 O O . CYS A 1 549 ? -25.690 -1.554 -21.358 1.00 95.25 549 CYS A O 1
ATOM 4349 N N . GLY A 1 550 ? -26.421 -1.500 -19.242 1.00 95.88 550 GLY A N 1
ATOM 4350 C CA . GLY A 1 550 ? -26.541 -2.949 -19.063 1.00 95.88 550 GLY A CA 1
ATOM 4351 C C . GLY A 1 550 ? -25.296 -3.634 -18.495 1.00 95.88 550 GLY A C 1
ATOM 4352 O O . GLY A 1 550 ? -25.308 -4.857 -18.326 1.00 95.88 550 GLY A O 1
ATOM 4353 N N . PHE A 1 551 ? -24.242 -2.883 -18.166 1.00 95.56 551 PHE A N 1
ATOM 4354 C CA . PHE A 1 551 ? -23.056 -3.428 -17.509 1.00 95.56 551 PHE A CA 1
ATOM 4355 C C . PHE A 1 551 ? -23.321 -3.655 -16.019 1.00 95.56 551 PHE A C 1
ATOM 4357 O O . PHE A 1 551 ? -24.019 -2.882 -15.369 1.00 95.56 551 PHE A O 1
ATOM 4364 N N . LYS A 1 552 ? -22.762 -4.729 -15.459 1.00 92.62 552 LYS A N 1
ATOM 4365 C CA . LYS A 1 552 ? -22.921 -5.085 -14.043 1.00 92.62 552 LYS A CA 1
ATOM 4366 C C . LYS A 1 552 ? -21.587 -4.950 -13.329 1.00 92.62 552 LYS A C 1
ATOM 4368 O O . LYS A 1 552 ? -20.880 -5.935 -13.162 1.00 92.62 552 LYS A O 1
ATOM 4373 N N . ILE A 1 553 ? -21.263 -3.726 -12.928 1.00 93.88 553 ILE A N 1
ATOM 4374 C CA . ILE A 1 553 ? -20.021 -3.409 -12.224 1.00 93.88 553 ILE A CA 1
ATOM 4375 C C . ILE A 1 553 ? -20.319 -3.058 -10.755 1.00 93.88 553 ILE A C 1
ATOM 4377 O O . ILE A 1 553 ? -21.001 -2.063 -10.488 1.00 93.88 553 ILE A O 1
ATOM 4381 N N . PRO A 1 554 ? -19.870 -3.876 -9.785 1.00 94.06 554 PRO A N 1
ATOM 4382 C CA . PRO A 1 554 ? -19.968 -3.565 -8.365 1.00 94.06 554 PRO A CA 1
ATOM 4383 C C . PRO A 1 554 ? -19.300 -2.240 -7.998 1.00 94.06 554 PRO A C 1
ATOM 4385 O O . PRO A 1 554 ? -18.302 -1.835 -8.592 1.00 94.06 554 PRO A O 1
ATOM 4388 N N . ALA A 1 555 ? -19.845 -1.593 -6.974 1.00 92.50 555 ALA A N 1
ATOM 4389 C CA . ALA A 1 555 ? -19.266 -0.404 -6.375 1.00 92.50 555 ALA A CA 1
ATOM 4390 C C . ALA A 1 555 ? -18.271 -0.773 -5.265 1.00 92.50 555 ALA A C 1
ATOM 4392 O O . ALA A 1 555 ? -18.505 -1.710 -4.502 1.00 92.50 555 ALA A O 1
ATOM 4393 N N . THR A 1 556 ? -17.212 0.016 -5.136 1.00 92.69 556 THR A N 1
ATOM 4394 C CA . THR A 1 556 ? -16.332 0.061 -3.968 1.00 92.69 556 THR A CA 1
ATOM 4395 C C . THR A 1 556 ? -16.162 1.499 -3.479 1.00 92.69 556 THR A C 1
ATOM 4397 O O . THR A 1 556 ? -16.650 2.450 -4.102 1.00 92.69 556 THR A O 1
ATOM 4400 N N . ALA A 1 557 ? -15.490 1.651 -2.345 1.00 88.19 557 ALA A N 1
ATOM 4401 C CA . ALA A 1 557 ? -15.105 2.930 -1.792 1.00 88.19 557 ALA A CA 1
ATOM 4402 C C . ALA A 1 557 ? -13.733 2.826 -1.121 1.00 88.19 557 ALA A C 1
ATOM 4404 O O . ALA A 1 557 ? -13.398 1.811 -0.500 1.00 88.19 557 ALA A O 1
ATOM 4405 N N . GLY A 1 558 ? -12.966 3.901 -1.212 1.00 85.44 558 GLY A N 1
ATOM 4406 C CA . GLY A 1 558 ? -11.643 3.966 -0.625 1.00 85.44 558 GLY A CA 1
ATOM 4407 C C . GLY A 1 558 ? -11.215 5.413 -0.421 1.00 85.44 558 GLY A C 1
ATOM 4408 O O . GLY A 1 558 ? -11.588 6.289 -1.203 1.00 85.44 558 GLY A O 1
ATOM 4409 N N . PRO A 1 559 ? -10.521 5.717 0.683 1.00 78.38 559 PRO A N 1
ATOM 4410 C CA . PRO A 1 559 ? -10.183 7.093 0.999 1.00 78.38 559 PRO A CA 1
ATOM 4411 C C . PRO A 1 559 ? -9.149 7.720 0.065 1.00 78.38 559 PRO A C 1
ATOM 4413 O O . PRO A 1 559 ? -9.030 8.937 0.142 1.00 78.38 559 PRO A O 1
ATOM 4416 N N . ASP A 1 560 ? -8.414 6.934 -0.741 1.00 81.50 560 ASP A N 1
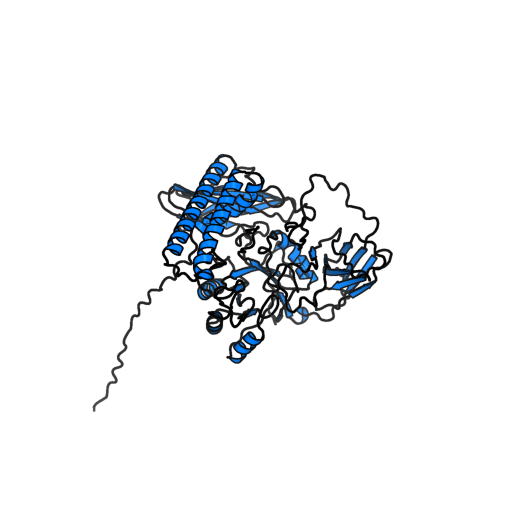ATOM 4417 C CA . ASP A 1 560 ? -7.305 7.393 -1.604 1.00 81.50 560 ASP A CA 1
ATOM 4418 C C . ASP A 1 560 ? -6.400 8.379 -0.831 1.00 81.50 560 ASP A C 1
ATOM 4420 O O . ASP A 1 560 ? -6.077 9.506 -1.199 1.00 81.50 560 ASP A O 1
ATOM 4424 N N . TRP A 1 561 ? -6.127 7.963 0.407 1.00 71.88 561 TRP A N 1
ATOM 4425 C CA . TRP A 1 561 ? -5.347 8.690 1.389 1.00 71.88 561 TRP A CA 1
ATOM 4426 C C . TRP A 1 561 ? -4.934 7.748 2.506 1.00 71.88 561 TRP A C 1
ATOM 4428 O O . TRP A 1 561 ? -5.568 6.712 2.720 1.00 71.88 561 TRP A O 1
ATOM 4438 N N . ALA A 1 562 ? -3.918 8.143 3.273 1.00 61.00 562 ALA A N 1
ATOM 4439 C CA . ALA A 1 562 ? -3.472 7.362 4.411 1.00 61.00 562 ALA A CA 1
ATOM 4440 C C . ALA A 1 562 ? -4.579 7.134 5.415 1.00 61.00 562 ALA A C 1
ATOM 4442 O O . ALA A 1 562 ? -4.895 5.995 5.675 1.00 61.00 562 ALA A O 1
ATOM 4443 N N . ILE A 1 563 ? -5.182 8.155 6.019 1.00 60.78 563 ILE A N 1
ATOM 4444 C CA . ILE A 1 563 ? -6.198 7.920 7.056 1.00 60.78 563 ILE A CA 1
ATOM 4445 C C . ILE A 1 563 ? -7.215 9.049 7.009 1.00 60.78 563 ILE A C 1
ATOM 4447 O O . ILE A 1 563 ? -6.969 10.143 7.519 1.00 60.78 563 ILE A O 1
ATOM 4451 N N . LYS A 1 564 ? -8.355 8.787 6.372 1.00 59.69 564 LYS A N 1
ATOM 4452 C CA . LYS A 1 564 ? -9.465 9.732 6.252 1.00 59.69 564 LYS A CA 1
ATOM 4453 C C . LYS A 1 564 ? -10.769 8.977 6.009 1.00 59.69 564 LYS A C 1
ATOM 4455 O O . LYS A 1 564 ? -10.758 8.028 5.245 1.00 59.69 564 LYS A O 1
ATOM 4460 N N . ASP A 1 565 ? -11.868 9.386 6.646 1.00 62.69 565 ASP A N 1
ATOM 4461 C CA . ASP A 1 565 ? -13.260 8.942 6.396 1.00 62.69 565 ASP A CA 1
ATOM 4462 C C . ASP A 1 565 ? -13.615 7.447 6.507 1.00 62.69 565 ASP A C 1
ATOM 4464 O O . ASP A 1 565 ? -14.806 7.143 6.546 1.00 62.69 565 ASP A O 1
ATOM 4468 N N . THR A 1 566 ? -12.630 6.540 6.529 1.00 77.44 566 THR A N 1
ATOM 4469 C CA . THR A 1 566 ? -12.782 5.073 6.474 1.00 77.44 566 THR A CA 1
ATOM 4470 C C . THR A 1 566 ? -14.001 4.619 5.652 1.00 77.44 566 THR A C 1
ATOM 4472 O O . THR A 1 566 ? -14.827 3.832 6.148 1.00 77.44 566 THR A O 1
ATOM 4475 N N . PRO A 1 567 ? -14.167 5.145 4.412 1.00 84.75 567 PRO A N 1
ATOM 4476 C CA . PRO A 1 567 ? -15.274 4.760 3.561 1.00 84.75 567 PRO A CA 1
ATOM 4477 C C . PRO A 1 567 ? -15.138 3.272 3.270 1.00 84.75 567 PRO A C 1
ATOM 4479 O O . PRO A 1 567 ? -14.037 2.758 3.086 1.00 84.75 567 PRO A O 1
ATOM 4482 N N . ARG A 1 568 ? -16.264 2.571 3.276 1.00 88.88 568 ARG A N 1
ATOM 4483 C CA . ARG A 1 568 ? -16.264 1.117 3.220 1.00 88.88 568 ARG A CA 1
ATOM 4484 C C . ARG A 1 568 ? -17.442 0.595 2.437 1.00 88.88 568 ARG A C 1
ATOM 4486 O O . ARG A 1 568 ? -18.500 1.225 2.386 1.00 88.88 568 ARG A O 1
ATOM 4493 N N . VAL A 1 569 ? -17.262 -0.598 1.904 1.00 90.94 569 VAL A N 1
ATOM 4494 C CA . VAL A 1 569 ? -18.345 -1.435 1.403 1.00 90.94 569 VAL A CA 1
ATOM 4495 C C . VAL A 1 569 ? -18.465 -2.682 2.261 1.00 90.94 569 VAL A C 1
ATOM 4497 O O . VAL A 1 569 ? -17.510 -3.079 2.925 1.00 90.94 569 VAL A O 1
ATOM 4500 N N . TYR A 1 570 ? -19.654 -3.276 2.259 1.00 93.56 570 TYR A N 1
ATOM 4501 C CA . TYR A 1 570 ? -19.904 -4.572 2.873 1.00 93.56 570 TYR A CA 1
ATOM 4502 C C . TYR A 1 570 ? -20.043 -5.625 1.778 1.00 93.56 570 TYR A C 1
ATOM 4504 O O . TYR A 1 570 ? -20.804 -5.435 0.828 1.00 93.56 570 TYR A O 1
ATOM 4512 N N . VAL A 1 571 ? -19.335 -6.740 1.930 1.00 92.69 571 VAL A N 1
ATOM 4513 C CA . VAL A 1 571 ? -19.403 -7.891 1.023 1.00 92.69 571 VAL A CA 1
ATOM 4514 C C . VAL A 1 571 ? -20.020 -9.065 1.766 1.00 92.69 571 VAL A C 1
ATOM 4516 O O . VAL A 1 571 ? -19.593 -9.380 2.874 1.00 92.69 571 VAL A O 1
ATOM 4519 N N . ASN A 1 572 ? -21.030 -9.703 1.169 1.00 94.88 572 ASN A N 1
ATOM 4520 C CA . ASN A 1 572 ? -21.603 -10.933 1.705 1.00 94.88 572 ASN A CA 1
ATOM 4521 C C . ASN A 1 572 ? -20.850 -12.142 1.143 1.00 94.88 572 ASN A C 1
ATOM 4523 O O . ASN A 1 572 ? -20.827 -12.323 -0.074 1.00 94.88 572 ASN A O 1
ATOM 4527 N N . LEU A 1 573 ? -20.272 -12.964 2.016 1.00 94.00 573 LEU A N 1
ATOM 4528 C CA . LEU A 1 573 ? -19.542 -14.175 1.624 1.00 94.00 573 LEU A CA 1
ATOM 4529 C C . LEU A 1 573 ? -20.439 -15.418 1.524 1.00 94.00 573 LEU A C 1
ATOM 4531 O O . LEU A 1 573 ? -20.014 -16.468 1.049 1.00 94.00 573 LEU A O 1
ATOM 4535 N N . GLY A 1 574 ? -21.701 -15.332 1.946 1.00 91.94 574 GLY A N 1
ATOM 4536 C CA . GLY A 1 574 ? -22.619 -16.464 1.971 1.00 91.94 574 GLY A CA 1
ATOM 4537 C C . GLY A 1 574 ? -22.084 -17.591 2.853 1.00 91.94 574 GLY A C 1
ATOM 4538 O O . GLY A 1 574 ? -22.071 -17.469 4.073 1.00 91.94 574 GLY A O 1
ATOM 4539 N N . ASN A 1 575 ? -21.662 -18.688 2.221 1.00 87.88 575 ASN A N 1
ATOM 4540 C CA . ASN A 1 575 ? -21.086 -19.854 2.899 1.00 87.88 575 ASN A CA 1
ATOM 4541 C C . ASN A 1 575 ? -19.553 -19.924 2.776 1.00 87.88 575 ASN A C 1
ATOM 4543 O O . ASN A 1 575 ? -18.963 -20.916 3.203 1.00 87.88 575 ASN A O 1
ATOM 4547 N N . GLU A 1 576 ? -18.920 -18.943 2.132 1.00 92.50 576 GLU A N 1
ATOM 4548 C CA . GLU A 1 576 ? -17.467 -18.892 2.004 1.00 92.50 576 GLU A CA 1
ATOM 4549 C C . GLU A 1 576 ? -16.831 -18.429 3.317 1.00 92.50 576 GLU A C 1
ATOM 4551 O O . GLU A 1 576 ? -17.366 -17.576 4.028 1.00 92.50 576 GLU A O 1
ATOM 4556 N N . GLU A 1 577 ? -15.685 -19.019 3.653 1.00 88.69 577 GLU A N 1
ATOM 4557 C CA . GLU A 1 577 ? -14.915 -18.602 4.819 1.00 88.69 577 GLU A CA 1
ATOM 4558 C C . GLU A 1 577 ? -14.243 -17.250 4.556 1.00 88.69 577 GLU A C 1
ATOM 4560 O O . GLU A 1 577 ? -13.782 -16.966 3.450 1.00 88.69 577 GLU A O 1
ATOM 4565 N N . PHE A 1 578 ? -14.144 -16.425 5.595 1.00 91.00 578 PHE A N 1
ATOM 4566 C CA . PHE A 1 578 ? -13.378 -15.187 5.540 1.00 91.00 578 PHE A CA 1
ATOM 4567 C C . PHE A 1 578 ? -11.872 -15.500 5.599 1.00 91.00 578 PHE A C 1
ATOM 4569 O O . PHE A 1 578 ? -11.388 -16.017 6.610 1.00 91.00 578 PHE A O 1
ATOM 4576 N N . THR A 1 579 ? -11.131 -15.218 4.517 1.00 82.81 579 THR A N 1
ATOM 4577 C CA . THR A 1 579 ? -9.709 -15.607 4.367 1.00 82.81 579 THR A CA 1
ATOM 4578 C C . THR A 1 579 ? -8.794 -14.501 3.893 1.00 82.81 579 THR A C 1
ATOM 4580 O O . THR A 1 579 ? -9.195 -13.762 2.971 1.00 82.81 579 THR A O 1
#